Protein AF-A0A9P6MBJ5-F1 (afdb_monomer)

Foldseek 3Di:
DDDDDDDDDDDDDDDDDDDDDDDPPPDDPPPDPPDDDDDPDDPDDDDDPDPCPVVVCVQCVLADDDDDDDFDDEAQVDEPVQAFPKGKYKAWWADWDDPDLAWIWIWGDDLNGTAIEIGGDDDPQCVVVSVVVVPADGRFIKIFIFGKHFDDPVQQDPVGSRRGIHGHTRDMDGNGGDPDDDPDALPDPDDDDVVSCVVPVVRVCRHNVNSLVVVLVVVLVVLLVVLLVVVVEDEDDDDQFADDDPDDADWDWDDDPDPPDITTGAQDCVVVQVVCLVVVRAKYWYQDWHAGPDDDDPPDDRIDTDTDMDGPPDDPVRVLVSVQVSVQSSCCVSPVDGDQPPHGDDDDDPVRCCVVPVDPVCVPDPCPVVVVVVVVVCVVDVPCVVVVVVVPVDDPDDPVVVVVVVVVVVVVVPVD

Mean predicted aligned error: 15.23 Å

InterPro domains:
  IPR002312 Aspartyl/Asparaginyl-tRNA synthetase, class IIb [PR01042] (265-277)
  IPR002312 Aspartyl/Asparaginyl-tRNA synthetase, class IIb [PR01042] (282-295)
  IPR004364 Aminoacyl-tRNA synthetase, class II (D/K/N) [PF00152] (193-361)
  IPR004365 OB-fold nucleic acid binding domain, AA-tRNA synthetase-type [PF01336] (87-154)
  IPR006195 Aminoacyl-tRNA synthetase, class II [PS50862] (224-416)
  IPR012340 Nucleic acid-binding, OB-fold [G3DSA:2.40.50.140] (64-181)
  IPR012340 Nucleic acid-binding, OB-fold [SSF50249] (70-179)
  IPR045864 Class II Aminoacyl-tRNA synthetase/Biotinyl protein ligase (BPL) and lipoyl protein ligase (LPL) [G3DSA:3.30.930.10] (183-393)
  IPR045864 Class II Aminoacyl-tRNA synthetase/Biotinyl protein ligase (BPL) and lipoyl protein ligase (LPL) [SSF55681] (193-372)
  IPR047089 Aspartate-tRNA ligase, type 1, anticodon recognition domain [cd04317] (71-207)

Radius of gyration: 31.12 Å; Cα contacts (8 Å, |Δi|>4): 481; chains: 1; bounding box: 97×74×70 Å

Organism: NCBI:txid1440133

Structure (mmCIF, N/CA/C/O backbone):
data_AF-A0A9P6MBJ5-F1
#
_entry.id   AF-A0A9P6MBJ5-F1
#
loop_
_atom_site.group_PDB
_atom_site.id
_atom_site.type_symbol
_atom_site.label_atom_id
_atom_site.label_alt_id
_atom_site.label_comp_id
_atom_site.label_asym_id
_atom_site.label_entity_id
_atom_site.label_seq_id
_atom_site.pdbx_PDB_ins_code
_atom_site.Cartn_x
_atom_site.Cartn_y
_atom_site.Cartn_z
_atom_site.occupancy
_atom_site.B_iso_or_equiv
_atom_site.auth_seq_id
_atom_site.auth_comp_id
_atom_site.auth_asym_id
_atom_site.auth_atom_id
_atom_site.pdbx_PDB_model_num
ATOM 1 N N . MET A 1 1 ? 63.054 -11.977 -12.972 1.00 30.95 1 MET A N 1
ATOM 2 C CA . MET A 1 1 ? 64.220 -11.498 -12.203 1.00 30.95 1 MET A CA 1
ATOM 3 C C . MET A 1 1 ? 63.897 -11.719 -10.730 1.00 30.95 1 MET A C 1
ATOM 5 O O . MET A 1 1 ? 62.787 -11.417 -10.319 1.00 30.95 1 MET A O 1
ATOM 9 N N . PHE A 1 2 ? 64.791 -12.428 -10.048 1.00 19.77 2 PHE A N 1
ATOM 10 C CA . PHE A 1 2 ? 64.666 -13.082 -8.735 1.00 19.77 2 PHE A CA 1
ATOM 11 C C . PHE A 1 2 ? 64.572 -12.048 -7.554 1.00 19.77 2 PHE A C 1
ATOM 13 O O . PHE A 1 2 ? 64.670 -10.855 -7.817 1.00 19.77 2 PHE A O 1
ATOM 20 N N . PRO A 1 3 ? 64.349 -12.465 -6.284 1.00 45.44 3 PRO A N 1
ATOM 21 C CA . PRO A 1 3 ? 63.156 -12.195 -5.457 1.00 45.44 3 PRO A CA 1
ATOM 22 C C . PRO A 1 3 ? 63.555 -11.907 -3.969 1.00 45.44 3 PRO A C 1
ATOM 24 O O . PRO A 1 3 ? 64.620 -11.343 -3.750 1.00 45.44 3 PRO A O 1
ATOM 27 N N . ILE A 1 4 ? 62.788 -12.434 -2.982 1.00 24.70 4 ILE A N 1
ATOM 28 C CA . ILE A 1 4 ? 63.168 -12.767 -1.572 1.00 24.70 4 ILE A CA 1
ATOM 29 C C . ILE A 1 4 ? 62.977 -11.585 -0.572 1.00 24.70 4 ILE A C 1
ATOM 31 O O . ILE A 1 4 ? 63.370 -10.475 -0.880 1.00 24.70 4 ILE A O 1
ATOM 35 N N . ARG A 1 5 ? 62.377 -11.684 0.637 1.00 22.55 5 ARG A N 1
ATOM 36 C CA . ARG A 1 5 ? 62.140 -12.801 1.582 1.00 22.55 5 ARG A CA 1
ATOM 37 C C . ARG A 1 5 ? 60.963 -12.546 2.554 1.00 22.55 5 ARG A C 1
ATOM 39 O O . ARG A 1 5 ? 60.584 -11.423 2.848 1.00 22.55 5 ARG A O 1
ATOM 46 N N . THR A 1 6 ? 60.496 -13.674 3.073 1.00 25.89 6 THR A N 1
ATOM 47 C CA . THR A 1 6 ? 59.556 -14.039 4.148 1.00 25.89 6 THR A CA 1
ATOM 48 C C . THR A 1 6 ? 59.858 -13.536 5.572 1.00 25.89 6 THR A C 1
ATOM 50 O O . THR A 1 6 ? 61.018 -13.293 5.876 1.00 25.89 6 THR A O 1
ATOM 53 N N . GLN A 1 7 ? 58.840 -13.538 6.461 1.00 23.23 7 GLN A N 1
ATOM 54 C CA . GLN A 1 7 ? 58.711 -14.333 7.724 1.00 23.23 7 GLN A CA 1
ATOM 55 C C . GLN A 1 7 ? 57.380 -13.932 8.446 1.00 23.23 7 GLN A C 1
ATOM 57 O O . GLN A 1 7 ? 57.159 -12.747 8.646 1.00 23.23 7 GLN A O 1
ATOM 62 N N . ARG A 1 8 ? 56.369 -14.822 8.603 1.00 23.30 8 ARG A N 1
ATOM 63 C CA . ARG A 1 8 ? 55.947 -15.591 9.827 1.00 23.30 8 ARG A CA 1
ATOM 64 C C . ARG A 1 8 ? 55.596 -14.719 11.056 1.00 23.30 8 ARG A C 1
ATOM 66 O O . ARG A 1 8 ? 56.324 -13.785 11.322 1.00 23.30 8 ARG A O 1
ATOM 73 N N . ALA A 1 9 ? 54.617 -14.976 11.932 1.00 21.55 9 ALA A N 1
ATOM 74 C CA . ALA A 1 9 ? 53.638 -16.040 12.212 1.00 21.55 9 ALA A CA 1
ATOM 75 C C . ALA A 1 9 ? 52.658 -15.467 13.289 1.00 21.55 9 ALA A C 1
ATOM 77 O O . ALA A 1 9 ? 53.075 -14.630 14.078 1.00 21.55 9 ALA A O 1
ATOM 78 N N . ALA A 1 10 ? 51.343 -15.716 13.215 1.00 21.00 10 ALA A N 1
ATOM 79 C CA . ALA A 1 10 ? 50.553 -16.671 14.025 1.00 21.00 10 ALA A CA 1
ATOM 80 C C . ALA A 1 10 ? 49.917 -16.136 15.339 1.00 21.00 10 ALA A C 1
ATOM 82 O O . ALA A 1 10 ? 50.592 -15.521 16.154 1.00 21.00 10 ALA A O 1
ATOM 83 N N . ASN A 1 11 ? 48.650 -16.552 15.543 1.00 22.02 11 ASN A N 1
ATOM 84 C CA . ASN A 1 11 ? 47.877 -16.691 16.800 1.00 22.02 11 ASN A CA 1
ATOM 85 C C . ASN A 1 11 ? 47.366 -15.385 17.471 1.00 22.02 11 ASN A C 1
ATOM 87 O O . ASN A 1 11 ? 48.073 -14.396 17.503 1.00 22.02 11 ASN A O 1
ATOM 91 N N . ALA A 1 12 ? 46.165 -15.261 18.055 1.00 21.55 12 ALA A N 1
ATOM 92 C CA . ALA A 1 12 ? 45.063 -16.176 18.347 1.00 21.55 12 ALA A CA 1
ATOM 93 C C . ALA A 1 12 ? 43.752 -15.391 18.625 1.00 21.55 12 ALA A C 1
ATOM 95 O O . ALA A 1 12 ? 43.746 -14.180 18.827 1.00 21.55 12 ALA A O 1
ATOM 96 N N . LEU A 1 13 ? 42.664 -16.163 18.618 1.00 19.03 13 LEU A N 1
ATOM 97 C CA . LEU A 1 13 ? 41.289 -15.953 19.088 1.00 19.03 13 LEU A CA 1
ATOM 98 C C . LEU A 1 13 ? 41.067 -15.039 20.322 1.00 19.03 13 LEU A C 1
ATOM 100 O O . LEU A 1 13 ? 41.798 -15.127 21.298 1.00 19.03 13 LEU A O 1
ATOM 104 N N . TRP A 1 14 ? 39.936 -14.310 20.287 1.00 19.25 14 TRP A N 1
ATOM 105 C CA . TRP A 1 14 ? 38.925 -14.114 21.356 1.00 19.25 14 TRP A CA 1
ATOM 106 C C . TRP A 1 14 ? 39.401 -13.924 22.821 1.00 19.25 14 TRP A C 1
ATOM 108 O O . TRP A 1 14 ? 39.807 -14.880 23.472 1.00 19.25 14 TRP A O 1
ATOM 118 N N . THR A 1 15 ? 39.156 -12.759 23.448 1.00 21.28 15 THR A N 1
ATOM 119 C CA . THR A 1 15 ? 37.960 -12.400 24.270 1.00 21.28 15 THR A CA 1
ATOM 120 C C . THR A 1 15 ? 38.273 -11.242 25.257 1.00 21.28 15 THR A C 1
ATOM 122 O O . THR A 1 15 ? 39.323 -11.238 25.882 1.00 21.28 15 THR A O 1
ATOM 125 N N . LEU A 1 16 ? 37.283 -10.351 25.463 1.00 20.39 16 LEU A N 1
ATOM 126 C CA . LEU A 1 16 ? 36.993 -9.517 26.658 1.00 20.39 16 LEU A CA 1
ATOM 127 C C . LEU A 1 16 ? 37.903 -8.325 27.040 1.00 20.39 16 LEU A C 1
ATOM 129 O O . LEU A 1 16 ? 38.983 -8.512 27.575 1.00 20.39 16 LEU A O 1
ATOM 133 N N . ILE A 1 17 ? 37.336 -7.107 26.958 1.00 21.31 17 ILE A N 1
ATOM 134 C CA . ILE A 1 17 ? 37.027 -6.224 28.111 1.00 21.31 17 ILE A CA 1
ATOM 135 C C . ILE A 1 17 ? 35.796 -5.346 27.760 1.00 21.31 17 ILE A C 1
ATOM 137 O O . ILE A 1 17 ? 35.713 -4.752 26.688 1.00 21.31 17 ILE A O 1
ATOM 141 N N . ARG A 1 18 ? 34.816 -5.343 28.679 1.00 22.41 18 ARG A N 1
ATOM 142 C CA . ARG A 1 18 ? 33.547 -4.572 28.759 1.00 22.41 18 ARG A CA 1
ATOM 143 C C . ARG A 1 18 ? 33.803 -3.071 29.063 1.00 22.41 18 ARG A C 1
ATOM 145 O O . ARG A 1 18 ? 34.763 -2.797 29.766 1.00 22.41 18 ARG A O 1
ATOM 152 N N . ILE A 1 19 ? 33.102 -2.088 28.455 1.00 28.98 19 ILE A N 1
ATOM 153 C CA . ILE A 1 19 ? 31.798 -1.408 28.795 1.00 28.98 19 ILE A CA 1
ATOM 154 C C . ILE A 1 19 ? 31.852 -0.589 30.118 1.00 28.98 19 ILE A C 1
ATOM 156 O O . ILE A 1 19 ? 32.203 -1.198 31.126 1.00 28.98 19 ILE A O 1
ATOM 160 N N . PRO A 1 20 ? 31.521 0.739 30.167 1.00 28.36 20 PRO A N 1
ATOM 161 C CA . PRO A 1 20 ? 30.144 1.296 30.047 1.00 28.36 20 PRO A CA 1
ATOM 162 C C . PRO A 1 20 ? 30.022 2.639 29.279 1.00 28.36 20 PRO A C 1
ATOM 164 O O . PRO A 1 20 ? 30.996 3.352 29.112 1.00 28.36 20 PRO A O 1
ATOM 167 N N . GLY A 1 21 ? 28.873 3.080 28.758 1.00 22.64 21 GLY A N 1
ATOM 168 C CA . GLY A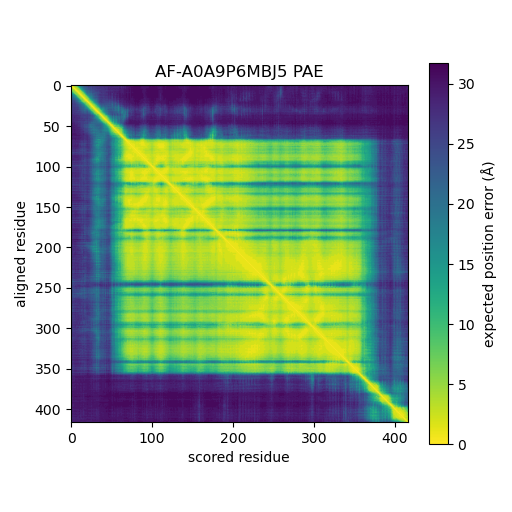 1 21 ? 27.486 2.654 28.926 1.00 22.64 21 GLY A CA 1
ATOM 169 C C . GLY A 1 21 ? 26.550 3.343 27.912 1.00 22.64 21 GLY A C 1
ATOM 170 O O . GLY A 1 21 ? 27.010 3.919 26.932 1.00 22.64 21 GLY A O 1
ATOM 171 N N . GLN A 1 22 ? 25.242 3.272 28.195 1.00 24.38 22 GLN A N 1
ATOM 172 C CA . GLN A 1 22 ? 24.084 3.700 27.383 1.00 24.38 22 GLN A CA 1
ATOM 173 C C . GLN A 1 22 ? 23.662 2.702 26.286 1.00 24.38 22 GLN A C 1
ATOM 175 O O . GLN A 1 22 ? 23.789 2.915 25.083 1.00 24.38 22 GLN A O 1
ATOM 180 N N . HIS A 1 23 ? 23.082 1.587 26.741 1.00 25.31 23 HIS A N 1
ATOM 181 C CA . HIS A 1 23 ? 22.229 0.730 25.928 1.00 25.31 23 HIS A CA 1
ATOM 182 C C . HIS A 1 23 ? 20.814 1.322 25.829 1.00 25.31 23 HIS A C 1
ATOM 184 O O . HIS A 1 23 ? 20.031 1.236 26.769 1.00 25.31 23 HIS A O 1
ATOM 190 N N . HIS A 1 24 ? 20.433 1.788 24.643 1.00 24.38 24 HIS A N 1
ATOM 191 C CA . HIS A 1 24 ? 19.049 1.683 24.184 1.00 24.38 24 HIS A CA 1
ATOM 192 C C . HIS A 1 24 ? 19.015 0.741 22.982 1.00 24.38 24 HIS A C 1
ATOM 194 O O . HIS A 1 24 ? 19.027 1.156 21.827 1.00 24.38 24 HIS A O 1
ATOM 200 N N . ARG A 1 25 ? 18.991 -0.568 23.258 1.00 25.06 25 ARG A N 1
ATOM 201 C CA . ARG A 1 25 ? 18.525 -1.548 22.275 1.00 25.06 25 ARG A CA 1
ATOM 202 C C . ARG A 1 25 ? 17.004 -1.486 22.274 1.00 25.06 25 ARG A C 1
ATOM 204 O O . ARG A 1 25 ? 16.355 -2.002 23.177 1.00 25.06 25 ARG A O 1
ATOM 211 N N . ALA A 1 26 ? 16.442 -0.816 21.275 1.00 22.86 26 ALA A N 1
ATOM 212 C CA . ALA A 1 26 ? 15.027 -0.920 20.965 1.00 22.86 26 ALA A CA 1
ATOM 213 C C . ALA A 1 26 ? 14.768 -2.297 20.337 1.00 22.86 26 ALA A C 1
ATOM 215 O O . ALA A 1 26 ? 14.793 -2.460 19.120 1.00 22.86 26 ALA A O 1
ATOM 216 N N . THR A 1 27 ? 14.566 -3.308 21.175 1.00 22.98 27 THR A N 1
ATOM 217 C CA . THR A 1 27 ? 14.011 -4.593 20.750 1.00 22.98 27 THR A CA 1
ATOM 218 C C . THR A 1 27 ? 12.497 -4.410 20.665 1.00 22.98 27 THR A C 1
ATOM 220 O O . THR A 1 27 ? 11.826 -4.281 21.686 1.00 22.98 27 THR A O 1
ATOM 223 N N . PHE A 1 28 ? 11.953 -4.326 19.453 1.00 24.14 28 PHE A N 1
ATOM 224 C CA . PHE A 1 28 ? 10.510 -4.393 19.232 1.00 24.14 28 PHE A CA 1
ATOM 225 C C . PHE A 1 28 ? 10.137 -5.852 18.948 1.00 24.14 28 PHE A C 1
ATOM 227 O O . PHE A 1 28 ? 10.500 -6.356 17.883 1.00 24.14 28 PHE A O 1
ATOM 234 N N . PRO A 1 29 ? 9.413 -6.550 19.837 1.00 26.09 29 PRO A N 1
ATOM 235 C CA . PRO A 1 29 ? 8.782 -7.800 19.460 1.00 26.09 29 PRO A CA 1
ATOM 236 C C . PRO A 1 29 ? 7.571 -7.460 18.588 1.00 26.09 29 PRO A C 1
ATOM 238 O O . PRO A 1 29 ? 6.548 -6.965 19.058 1.00 26.09 29 PRO A O 1
ATOM 241 N N . ILE A 1 30 ? 7.695 -7.693 17.283 1.00 26.36 30 ILE A N 1
ATOM 242 C CA . ILE A 1 30 ? 6.540 -7.756 16.391 1.00 26.36 30 ILE A CA 1
ATOM 243 C C . ILE A 1 30 ? 5.956 -9.160 16.557 1.00 26.36 30 ILE A C 1
ATOM 245 O O . ILE A 1 30 ? 6.379 -10.100 15.891 1.00 26.36 30 ILE A O 1
ATOM 249 N N . ALA A 1 31 ? 4.985 -9.312 17.454 1.00 24.47 31 ALA A N 1
ATOM 250 C CA . ALA A 1 31 ? 4.117 -10.480 17.440 1.00 24.47 31 ALA A CA 1
ATOM 251 C C . ALA A 1 31 ? 3.112 -10.310 16.289 1.00 24.47 31 ALA A C 1
ATOM 253 O O . ALA A 1 31 ? 2.089 -9.638 16.424 1.00 24.47 31 ALA A O 1
ATOM 254 N N . VAL A 1 32 ? 3.426 -10.881 15.125 1.00 27.00 32 VAL A N 1
ATOM 255 C CA . VAL A 1 32 ? 2.411 -11.171 14.108 1.00 27.00 32 VAL A CA 1
ATOM 256 C C . VAL A 1 32 ? 1.708 -12.445 14.561 1.00 27.00 32 VAL A C 1
ATOM 258 O O . VAL A 1 32 ? 2.320 -13.510 14.590 1.00 27.00 32 VAL A O 1
ATOM 261 N N . ALA A 1 33 ? 0.429 -12.352 14.921 1.00 27.31 33 ALA A N 1
ATOM 262 C CA . ALA A 1 33 ? -0.400 -13.530 15.142 1.00 27.31 33 ALA A CA 1
ATOM 263 C C . ALA A 1 33 ? -0.669 -14.212 13.788 1.00 27.31 33 ALA A C 1
ATOM 265 O O . ALA A 1 33 ? -1.637 -13.900 13.098 1.00 27.31 33 ALA A O 1
ATOM 266 N N . LEU A 1 34 ? 0.223 -15.116 13.381 1.00 25.91 34 LEU A N 1
ATOM 267 C CA . LEU A 1 34 ? -0.056 -16.111 12.349 1.00 25.91 34 LEU A CA 1
ATOM 268 C C . LEU A 1 34 ? -0.700 -17.313 13.041 1.00 25.91 34 LEU A C 1
ATOM 270 O O . LEU A 1 34 ? -0.020 -18.129 13.657 1.00 25.91 34 LEU A O 1
ATOM 274 N N . VAL A 1 35 ? -2.027 -17.397 12.968 1.00 30.25 35 VAL A N 1
ATOM 275 C CA . VAL A 1 35 ? -2.782 -18.551 13.464 1.00 30.25 35 VAL A CA 1
ATOM 276 C C . VAL A 1 35 ? -2.833 -19.595 12.353 1.00 30.25 35 VAL A C 1
ATOM 278 O O . VAL A 1 35 ? -3.668 -19.535 11.454 1.00 30.25 35 VAL A O 1
ATOM 281 N N . GLY A 1 36 ? -1.900 -20.542 12.410 1.00 25.22 36 GLY A N 1
ATOM 282 C CA . GLY A 1 36 ? -1.983 -21.821 11.718 1.00 25.22 36 GLY A CA 1
ATOM 283 C C . GLY A 1 36 ? -2.248 -22.912 12.748 1.00 25.22 36 GLY A C 1
ATOM 284 O O . GLY A 1 36 ? -1.413 -23.173 13.609 1.00 25.22 36 GLY A O 1
ATOM 285 N N . SER A 1 37 ? -3.424 -23.529 12.673 1.00 34.28 37 SER A N 1
ATOM 286 C CA . SER A 1 37 ? -3.782 -24.725 13.436 1.00 34.28 37 SER A CA 1
ATOM 287 C C . SER A 1 37 ? -2.731 -25.826 13.235 1.00 34.28 37 SER A C 1
ATOM 289 O O . SER A 1 37 ? -2.603 -26.352 12.129 1.00 34.28 37 SER A O 1
ATOM 291 N N . ARG A 1 38 ? -1.968 -26.140 14.295 1.00 28.11 38 ARG A N 1
ATOM 292 C CA . ARG A 1 38 ? -1.591 -27.490 14.773 1.00 28.11 38 ARG A CA 1
ATOM 293 C C . ARG A 1 38 ? -0.477 -27.402 15.827 1.00 28.11 38 ARG A C 1
ATOM 295 O O . ARG A 1 38 ? 0.596 -26.872 15.576 1.00 28.11 38 ARG A O 1
ATOM 302 N N . SER A 1 39 ? -0.782 -27.952 17.004 1.00 29.08 39 SER A N 1
ATOM 303 C CA . SER A 1 39 ? 0.078 -28.296 18.147 1.00 29.08 39 SER A CA 1
ATOM 304 C C . SER A 1 39 ? 1.563 -27.908 18.083 1.00 29.08 39 SER A C 1
ATOM 306 O O . SER A 1 39 ? 2.389 -28.670 17.582 1.00 29.08 39 SER A O 1
ATOM 308 N N . ILE A 1 40 ? 1.936 -26.831 18.778 1.00 29.81 40 ILE A N 1
ATOM 309 C CA . ILE A 1 40 ? 3.288 -26.722 19.338 1.00 29.81 40 ILE A CA 1
ATOM 310 C C . ILE A 1 40 ? 3.279 -27.516 20.649 1.00 29.81 40 ILE A C 1
ATOM 312 O O . ILE A 1 40 ? 2.771 -27.063 21.674 1.00 29.81 40 ILE A O 1
ATOM 316 N N . ARG A 1 41 ? 3.779 -28.757 20.599 1.00 26.09 41 ARG A N 1
ATOM 317 C CA . ARG A 1 41 ? 4.048 -29.563 21.797 1.00 26.09 41 ARG A CA 1
ATOM 318 C C . ARG A 1 41 ? 5.044 -28.809 22.685 1.00 26.09 41 ARG A C 1
ATOM 320 O O . ARG A 1 41 ? 6.101 -28.404 22.206 1.00 26.09 41 ARG A O 1
ATOM 327 N N . ARG A 1 42 ? 4.724 -28.675 23.978 1.00 31.44 42 ARG A N 1
ATOM 328 C CA . ARG A 1 42 ? 5.674 -28.279 25.031 1.00 31.44 42 ARG A CA 1
ATOM 329 C C . ARG A 1 42 ? 6.904 -29.187 24.961 1.00 31.44 42 ARG A C 1
ATOM 331 O O . ARG A 1 42 ? 6.827 -30.352 25.339 1.00 31.44 42 ARG A O 1
ATOM 338 N N . LEU A 1 43 ? 8.030 -28.645 24.515 1.00 25.97 43 LEU A N 1
ATOM 339 C CA . LEU A 1 43 ? 9.351 -29.179 24.829 1.00 25.97 43 LEU A CA 1
ATOM 340 C C . LEU A 1 43 ? 9.846 -28.434 26.068 1.00 25.97 43 LEU A C 1
ATOM 342 O O . LEU A 1 43 ? 10.534 -27.425 25.974 1.00 25.97 43 LEU A O 1
ATOM 346 N N . THR A 1 44 ? 9.434 -28.905 27.241 1.00 33.28 44 THR A N 1
ATOM 347 C CA . THR A 1 44 ? 10.055 -28.530 28.513 1.00 33.28 44 THR A CA 1
ATOM 348 C C . THR A 1 44 ? 10.913 -29.691 28.976 1.00 33.28 44 THR A C 1
ATOM 350 O O . THR A 1 44 ? 10.365 -30.659 29.483 1.00 33.28 44 THR A O 1
ATOM 353 N N . THR A 1 45 ? 12.227 -29.571 28.816 1.00 32.53 45 THR A N 1
ATOM 354 C CA . THR A 1 45 ? 13.241 -30.087 29.749 1.00 32.53 45 THR A CA 1
ATOM 355 C C . THR A 1 45 ? 14.591 -29.549 29.294 1.00 32.53 45 THR A C 1
ATOM 357 O O . THR A 1 45 ? 15.102 -30.016 28.287 1.00 32.53 45 THR A O 1
ATOM 360 N N . PHE A 1 46 ? 15.138 -28.564 30.002 1.00 27.16 46 PHE A N 1
ATOM 361 C CA . PHE A 1 46 ? 16.507 -28.580 30.526 1.00 27.16 46 PHE A CA 1
ATOM 362 C C . PHE A 1 46 ? 16.650 -27.408 31.501 1.00 27.16 46 PHE A C 1
ATOM 364 O O . PHE A 1 46 ? 16.297 -26.273 31.191 1.00 27.16 46 PHE A O 1
ATOM 371 N N . GLY A 1 47 ? 17.084 -27.725 32.720 1.00 39.09 47 GLY A N 1
ATOM 372 C CA . GLY A 1 47 ? 17.281 -26.758 33.786 1.00 39.09 47 GLY A CA 1
ATOM 373 C C . GLY A 1 47 ? 18.451 -25.832 33.480 1.00 39.09 47 GLY A C 1
ATOM 374 O O . GLY A 1 47 ? 19.597 -26.261 33.434 1.00 39.09 47 GLY A O 1
ATOM 375 N N . SER A 1 48 ? 18.144 -24.554 33.320 1.00 35.56 48 SER A N 1
ATOM 376 C CA . SER A 1 48 ? 19.047 -23.435 33.565 1.00 35.56 48 SER A CA 1
ATOM 377 C C . SER A 1 48 ? 18.160 -22.217 33.787 1.00 35.56 48 SER A C 1
ATOM 379 O O . SER A 1 48 ? 17.243 -21.999 32.999 1.00 35.56 48 SER A O 1
ATOM 381 N N . SER A 1 49 ? 18.390 -21.466 34.862 1.00 43.75 49 SER A N 1
ATOM 382 C CA . SER A 1 49 ? 17.724 -20.190 35.140 1.00 43.75 49 SER A CA 1
ATOM 383 C C . SER A 1 49 ? 17.851 -19.274 33.921 1.00 43.75 49 SER A C 1
ATOM 385 O O . SER A 1 49 ? 18.933 -18.739 33.676 1.00 43.75 49 SER A O 1
ATOM 387 N N . ASP A 1 50 ? 16.782 -19.160 33.134 1.00 45.06 50 ASP A N 1
ATOM 388 C CA . ASP A 1 50 ? 16.749 -18.324 31.940 1.00 45.06 50 ASP A CA 1
ATOM 389 C C . ASP A 1 50 ? 16.726 -16.850 32.385 1.00 45.06 50 ASP A C 1
ATOM 391 O O . ASP A 1 50 ? 15.737 -16.415 32.980 1.00 45.06 50 ASP A O 1
ATOM 395 N N . PRO A 1 51 ? 17.785 -16.059 32.127 1.00 45.50 51 PRO A N 1
ATOM 396 C CA . PRO A 1 51 ? 17.823 -14.638 32.476 1.00 45.50 51 PRO A CA 1
ATOM 397 C C . PRO A 1 51 ? 16.826 -13.794 31.660 1.00 45.50 51 PRO A C 1
ATOM 399 O O . PRO A 1 51 ? 16.737 -12.583 31.860 1.00 45.50 51 PRO A O 1
ATOM 402 N N . HIS A 1 52 ? 16.082 -14.409 30.736 1.00 40.91 52 HIS A N 1
ATOM 403 C CA . HIS A 1 52 ? 14.977 -13.805 30.002 1.00 40.91 52 HIS A CA 1
ATOM 404 C C . HIS A 1 52 ? 13.596 -14.295 30.453 1.00 40.91 52 HIS A C 1
ATOM 406 O O . HIS A 1 52 ? 12.606 -13.848 29.876 1.00 40.91 52 HIS A O 1
ATOM 412 N N . ALA A 1 53 ? 13.503 -15.143 31.485 1.00 44.53 53 ALA A N 1
ATOM 413 C CA . ALA A 1 53 ? 12.223 -15.578 32.047 1.00 44.53 53 ALA A CA 1
ATOM 414 C C . ALA A 1 53 ? 11.391 -14.388 32.546 1.00 44.53 53 ALA A C 1
ATOM 416 O O . ALA A 1 53 ? 10.194 -14.336 32.282 1.00 44.53 53 ALA A O 1
ATOM 417 N N . ASP A 1 54 ? 12.033 -13.395 33.166 1.00 43.09 54 ASP A N 1
ATOM 418 C CA . ASP A 1 54 ? 11.367 -12.168 33.620 1.00 43.09 54 ASP A CA 1
ATOM 419 C C . ASP A 1 54 ? 10.891 -11.313 32.440 1.00 43.09 54 ASP A C 1
ATOM 421 O O . ASP A 1 54 ? 9.786 -10.784 32.460 1.00 43.09 54 ASP A O 1
ATOM 425 N N . LEU A 1 55 ? 11.678 -11.248 31.359 1.00 43.47 55 LEU A N 1
ATOM 426 C CA . LEU A 1 55 ? 11.313 -10.517 30.142 1.00 43.47 55 LEU A CA 1
ATOM 427 C C . LEU A 1 55 ? 10.174 -11.216 29.385 1.00 43.47 55 LEU A C 1
ATOM 429 O O . LEU A 1 55 ? 9.321 -10.554 28.807 1.00 43.47 55 LEU A O 1
ATOM 433 N N . GLN A 1 56 ? 10.146 -12.552 29.384 1.00 45.09 56 GLN A N 1
ATOM 434 C CA . GLN A 1 56 ? 9.025 -13.339 28.873 1.00 45.09 56 GLN A CA 1
ATOM 435 C C . GLN A 1 56 ? 7.789 -13.176 29.751 1.00 45.09 56 GLN A C 1
ATOM 437 O O . GLN A 1 56 ? 6.715 -12.958 29.209 1.00 45.09 56 GLN A O 1
ATOM 442 N N . ALA A 1 57 ? 7.917 -13.233 31.075 1.00 48.19 57 ALA A N 1
ATOM 443 C CA . ALA A 1 57 ? 6.801 -13.012 31.986 1.00 48.19 57 ALA A CA 1
ATOM 444 C C . ALA A 1 57 ? 6.199 -11.610 31.796 1.00 48.19 57 ALA A C 1
ATOM 446 O O . ALA A 1 57 ? 4.988 -11.491 31.667 1.00 48.19 57 ALA A O 1
ATOM 447 N N . GLU A 1 58 ? 7.031 -10.576 31.650 1.00 49.66 58 GLU A N 1
ATOM 448 C CA . GLU A 1 58 ? 6.612 -9.191 31.392 1.00 49.66 58 GLU A CA 1
ATOM 449 C C . GLU A 1 58 ? 6.018 -8.991 29.978 1.00 49.66 58 GLU A C 1
ATOM 451 O O . GLU A 1 58 ? 5.137 -8.157 29.782 1.00 49.66 58 GLU A O 1
ATOM 456 N N . LEU A 1 59 ? 6.460 -9.772 28.980 1.00 47.69 59 LEU A N 1
ATOM 457 C CA . LEU A 1 59 ? 5.904 -9.776 27.614 1.00 47.69 59 LEU A CA 1
ATOM 458 C C . LEU A 1 59 ? 4.604 -10.582 27.475 1.00 47.69 59 LEU A C 1
ATOM 460 O O . LEU A 1 59 ? 3.857 -10.363 26.520 1.00 47.69 59 LEU A O 1
ATOM 464 N N . LEU A 1 60 ? 4.376 -11.548 28.364 1.00 50.19 60 LEU A N 1
ATOM 465 C CA . LEU A 1 60 ? 3.207 -12.430 28.371 1.00 50.19 60 LEU A CA 1
ATOM 466 C C . LEU A 1 60 ? 2.139 -11.959 29.368 1.00 50.19 60 LEU A C 1
ATOM 468 O O . LEU A 1 60 ? 0.997 -12.413 29.285 1.00 50.19 60 LEU A O 1
ATOM 472 N N . ASP A 1 61 ? 2.482 -11.048 30.280 1.00 46.91 61 ASP A N 1
ATOM 473 C CA . ASP A 1 61 ? 1.534 -10.430 31.199 1.00 46.91 61 ASP A CA 1
ATOM 474 C C . ASP A 1 61 ? 0.468 -9.656 30.407 1.00 46.91 61 ASP A C 1
ATOM 476 O O . ASP A 1 61 ? 0.774 -8.793 29.588 1.00 46.91 61 ASP A O 1
ATOM 480 N N . GLY A 1 62 ? -0.806 -10.007 30.586 1.00 50.25 62 GLY A N 1
ATOM 481 C CA . GLY A 1 62 ? -1.919 -9.446 29.808 1.00 50.25 62 GLY A CA 1
ATOM 482 C C . GLY A 1 62 ? -2.123 -10.019 28.395 1.00 50.25 62 GLY A C 1
ATOM 483 O O . GLY A 1 62 ? -3.038 -9.566 27.702 1.00 50.25 62 GLY A O 1
ATOM 484 N N . VAL A 1 63 ? -1.342 -11.020 27.965 1.00 47.22 63 VAL A N 1
ATOM 485 C CA . VAL A 1 63 ? -1.603 -11.786 26.734 1.00 47.22 63 VAL A CA 1
ATOM 486 C C . VAL A 1 63 ? -2.429 -13.021 27.085 1.00 47.22 63 VAL A C 1
ATOM 488 O O . VAL A 1 63 ? -1.929 -13.985 27.666 1.00 47.22 63 VAL A O 1
ATOM 491 N N . THR A 1 64 ? -3.712 -13.031 26.722 1.00 51.78 64 THR A N 1
ATOM 492 C CA . THR A 1 64 ? -4.534 -14.235 26.885 1.00 51.78 64 THR A CA 1
ATOM 493 C C . THR A 1 64 ? -4.214 -15.236 25.779 1.00 51.78 64 THR A C 1
ATOM 495 O O . THR A 1 64 ? -4.610 -15.053 24.626 1.00 51.78 64 THR A O 1
ATOM 498 N N . PHE A 1 65 ? -3.526 -16.320 26.132 1.00 50.56 65 PHE A N 1
ATOM 499 C CA . PHE A 1 65 ? -3.427 -17.512 25.293 1.00 50.56 65 PHE A CA 1
ATOM 500 C C . PHE A 1 65 ? -4.673 -18.366 25.517 1.00 50.56 65 PHE A C 1
ATOM 502 O O . PHE A 1 65 ? -4.869 -18.908 26.603 1.00 50.56 65 PHE A O 1
ATOM 509 N N . GLY A 1 66 ? -5.530 -18.471 24.507 1.00 57.38 66 GLY A N 1
ATOM 510 C CA . GLY A 1 66 ? -6.744 -19.274 24.584 1.00 57.38 66 GLY A CA 1
ATOM 511 C C . GLY A 1 66 ? -7.510 -19.290 23.269 1.00 57.38 66 GLY A C 1
ATOM 512 O O . GLY A 1 66 ? -7.256 -18.469 22.384 1.00 57.38 66 GLY A O 1
ATOM 513 N N . ASP A 1 67 ? -8.447 -20.227 23.159 1.00 72.94 67 ASP A N 1
ATOM 514 C CA . ASP A 1 67 ? -9.406 -20.260 22.063 1.00 72.94 67 ASP A CA 1
ATOM 515 C C . ASP A 1 67 ? -10.351 -19.061 22.209 1.00 72.94 67 ASP A C 1
ATOM 517 O O . ASP A 1 67 ? -11.106 -18.949 23.174 1.00 72.94 67 ASP A O 1
ATOM 521 N N . TYR A 1 68 ? -10.277 -18.133 21.261 1.00 83.06 68 TYR A N 1
ATOM 522 C CA . TYR A 1 68 ? -11.263 -17.074 21.080 1.00 83.06 68 TYR A CA 1
ATOM 523 C C . TYR A 1 68 ? -12.011 -17.331 19.769 1.00 83.06 68 TYR A C 1
ATOM 525 O O . TYR A 1 68 ? -11.471 -17.963 18.853 1.00 83.06 68 TYR A O 1
ATOM 533 N N . PRO A 1 69 ? -13.265 -16.879 19.660 1.00 87.94 69 PRO A N 1
ATOM 534 C CA . PRO A 1 69 ? -14.085 -17.166 18.496 1.00 87.94 69 PRO A CA 1
ATOM 535 C C . PRO A 1 69 ? -13.481 -16.579 17.217 1.00 87.94 69 PRO A C 1
ATOM 537 O O . PRO A 1 69 ? -12.865 -15.510 17.205 1.00 87.94 69 PRO A O 1
ATOM 540 N N . SER A 1 70 ? -13.686 -17.288 16.108 1.00 91.50 70 SER A N 1
ATOM 541 C CA . SER A 1 70 ? -13.239 -16.824 14.797 1.00 91.50 70 SER A CA 1
ATOM 542 C C . SER A 1 70 ? -14.031 -15.597 14.361 1.00 91.50 70 SER A C 1
ATOM 544 O O . SER A 1 70 ? -15.256 -15.548 14.470 1.00 91.50 70 SER A O 1
ATOM 546 N N . ARG A 1 71 ? -13.322 -14.609 13.813 1.00 95.19 71 ARG A N 1
ATOM 547 C CA . ARG A 1 71 ? -13.930 -13.396 13.267 1.00 95.19 71 ARG A CA 1
ATOM 548 C C . ARG A 1 71 ? -14.929 -13.741 12.163 1.00 95.19 71 ARG A C 1
ATOM 550 O O . ARG A 1 71 ? -14.573 -14.373 11.174 1.00 95.19 71 ARG A O 1
ATOM 557 N N . THR A 1 72 ? -16.149 -13.239 12.311 1.00 97.00 72 THR A N 1
ATOM 558 C CA . THR A 1 72 ? -17.250 -13.447 11.351 1.00 97.00 72 THR A CA 1
ATOM 559 C C . THR A 1 72 ? -17.336 -12.321 10.323 1.00 97.00 72 THR A C 1
ATOM 561 O O . THR A 1 72 ? -17.544 -12.567 9.141 1.00 97.00 72 THR A O 1
ATOM 564 N N . HIS A 1 73 ? -17.118 -11.077 10.761 1.00 97.62 73 HIS A N 1
ATOM 565 C CA . HIS A 1 73 ? -17.323 -9.881 9.951 1.00 97.62 73 HIS A CA 1
ATOM 566 C C . HIS A 1 73 ? -16.162 -8.900 10.088 1.00 97.62 73 HIS A C 1
ATOM 568 O O . HIS A 1 73 ? -15.336 -8.965 11.004 1.00 97.62 73 HIS A O 1
ATOM 574 N N . LYS A 1 74 ? -16.094 -7.955 9.150 1.00 97.25 74 LYS A N 1
ATOM 575 C CA . LYS A 1 74 ? -15.186 -6.812 9.230 1.00 97.25 74 LYS A CA 1
ATOM 576 C C . LYS A 1 74 ? -15.952 -5.596 9.741 1.00 97.25 74 LYS A C 1
ATOM 578 O O . LYS A 1 74 ? -17.063 -5.351 9.287 1.00 97.25 74 LYS A O 1
ATOM 583 N N . CYS A 1 75 ? -15.351 -4.841 10.654 1.00 97.00 75 CYS A N 1
ATOM 584 C CA . CYS A 1 75 ? -15.957 -3.721 11.365 1.00 97.00 75 CYS A CA 1
ATOM 585 C C . CYS A 1 75 ? -16.622 -2.736 10.400 1.00 97.00 75 CYS A C 1
ATOM 587 O O . CYS A 1 75 ? -17.793 -2.427 10.556 1.00 97.00 75 CYS A O 1
ATOM 589 N N . GLY A 1 76 ? -15.901 -2.286 9.370 1.00 95.31 76 GLY A N 1
ATOM 590 C CA . GLY A 1 76 ? -16.387 -1.301 8.402 1.00 95.31 76 GLY A CA 1
ATOM 591 C C . GLY A 1 76 ? -17.328 -1.837 7.321 1.00 95.31 76 GLY A C 1
ATOM 592 O O . GLY A 1 76 ? -17.781 -1.048 6.502 1.00 95.31 76 GLY A O 1
ATOM 593 N N . HIS A 1 77 ? -17.598 -3.145 7.276 1.00 96.00 77 HIS A N 1
ATOM 594 C CA . HIS A 1 77 ? -18.531 -3.738 6.305 1.00 96.00 77 HIS A CA 1
ATOM 595 C C . HIS A 1 77 ? -19.953 -3.896 6.861 1.00 96.00 77 HIS A C 1
ATOM 597 O O . HIS A 1 77 ? -20.883 -4.136 6.092 1.00 96.00 77 HIS A O 1
ATOM 603 N N . LEU A 1 78 ? -20.122 -3.775 8.180 1.00 97.12 78 LEU A N 1
ATOM 604 C CA . LEU A 1 78 ? -21.426 -3.890 8.819 1.00 97.12 78 LEU A CA 1
ATOM 605 C C . LEU A 1 78 ? -22.328 -2.715 8.450 1.00 97.12 78 LEU A C 1
ATOM 607 O O . LEU A 1 78 ? -21.897 -1.562 8.417 1.00 97.12 78 LEU A O 1
ATOM 611 N N . ASN A 1 79 ? -23.596 -3.014 8.202 1.00 95.94 79 ASN A N 1
ATOM 612 C CA . ASN A 1 79 ? -24.601 -2.021 7.852 1.00 95.94 79 ASN A CA 1
ATOM 613 C C . ASN A 1 79 ? -25.997 -2.460 8.343 1.00 95.94 79 ASN A C 1
ATOM 615 O O . ASN A 1 79 ? -26.129 -3.445 9.070 1.00 95.94 79 ASN A O 1
ATOM 619 N N . LYS A 1 80 ? -27.048 -1.720 7.972 1.00 95.00 80 LYS A N 1
ATOM 620 C CA . LYS A 1 80 ? -28.435 -1.989 8.398 1.00 95.00 80 LYS A CA 1
ATOM 621 C C . LYS A 1 80 ? -28.955 -3.377 8.006 1.00 95.00 80 LYS A C 1
ATOM 623 O O . LYS A 1 80 ? -29.849 -3.878 8.679 1.00 95.00 80 LYS A O 1
ATOM 628 N N . THR A 1 81 ? -28.417 -4.013 6.965 1.00 96.81 81 THR A N 1
ATOM 629 C CA . THR A 1 81 ? -28.826 -5.376 6.591 1.00 96.81 81 THR A CA 1
ATOM 630 C C . THR A 1 81 ? -28.417 -6.414 7.631 1.00 96.81 81 THR A C 1
ATOM 632 O O . THR A 1 81 ? -28.998 -7.488 7.643 1.00 96.81 81 THR A O 1
ATOM 635 N N . ASN A 1 82 ? -27.453 -6.099 8.504 1.00 97.56 82 ASN A N 1
ATOM 636 C CA . ASN A 1 82 ? -26.956 -7.008 9.536 1.00 97.56 82 ASN A CA 1
ATOM 637 C C . ASN A 1 82 ? -27.711 -6.895 10.871 1.00 97.56 82 ASN A C 1
ATOM 639 O O . ASN A 1 82 ? -27.281 -7.477 11.862 1.00 97.56 82 ASN A O 1
ATOM 643 N N . LEU A 1 83 ? -28.787 -6.105 10.957 1.00 97.62 83 LEU A N 1
ATOM 644 C CA . LEU A 1 83 ? -29.501 -5.880 12.218 1.00 97.62 83 LEU A CA 1
ATOM 645 C C . LEU A 1 83 ? -29.999 -7.194 12.840 1.00 97.62 83 LEU A C 1
ATOM 647 O O . LEU A 1 83 ? -30.631 -8.015 12.183 1.00 97.62 83 LEU A O 1
ATOM 651 N N . GLY A 1 84 ? -29.739 -7.364 14.136 1.00 97.06 84 GLY A N 1
ATOM 652 C CA . GLY A 1 84 ? -30.097 -8.555 14.904 1.00 97.06 84 GLY A CA 1
ATOM 653 C C . GLY A 1 84 ? -29.107 -9.717 14.791 1.00 97.06 84 GLY A C 1
ATOM 654 O O . GLY A 1 84 ? -29.200 -10.649 15.592 1.00 97.06 84 GLY A O 1
ATOM 655 N N . GLU A 1 85 ? -28.145 -9.666 13.864 1.00 97.94 85 GLU A N 1
ATOM 656 C CA . GLU A 1 85 ? -27.132 -10.710 13.706 1.00 97.94 85 GLU A CA 1
ATOM 657 C C . GLU A 1 85 ? -26.182 -10.765 14.908 1.00 97.94 85 GLU A C 1
ATOM 659 O O . GLU A 1 85 ? -25.797 -9.739 15.480 1.00 97.94 85 GLU A O 1
ATOM 664 N N . HIS A 1 86 ? -25.772 -11.983 15.267 1.00 97.94 86 HIS A N 1
ATOM 665 C CA . HIS A 1 86 ? -24.667 -12.213 16.190 1.00 97.94 86 HIS A CA 1
ATOM 666 C C . HIS A 1 86 ? -23.345 -12.127 15.429 1.00 97.94 86 HIS A C 1
ATOM 668 O O . HIS A 1 86 ? -23.138 -12.847 14.450 1.00 97.94 86 HIS A O 1
ATOM 674 N N . VAL A 1 87 ? -22.438 -11.268 15.886 1.00 98.06 87 VAL A N 1
ATOM 675 C CA . VAL A 1 87 ? -21.172 -11.003 15.207 1.00 98.06 87 VAL A CA 1
ATOM 676 C C . VAL A 1 87 ? -19.990 -11.121 16.154 1.00 98.06 87 VAL A C 1
ATOM 678 O O . VAL A 1 87 ? -20.005 -10.653 17.288 1.00 98.06 87 VAL A O 1
ATOM 681 N N . VAL A 1 88 ? -18.928 -11.712 15.623 1.00 97.81 88 VAL A N 1
ATOM 682 C CA . VAL A 1 88 ? -17.589 -11.742 16.214 1.00 97.81 88 VAL A CA 1
ATOM 683 C C . VAL A 1 88 ? -16.685 -10.818 15.412 1.00 97.81 88 VAL A C 1
ATOM 685 O O . VAL A 1 88 ? -16.491 -11.039 14.207 1.00 97.81 88 VAL A O 1
ATOM 688 N N . LEU A 1 89 ? -16.129 -9.802 16.068 1.00 98.00 89 LEU A N 1
ATOM 689 C CA . LEU A 1 89 ? -15.255 -8.798 15.466 1.00 98.00 89 LEU A CA 1
ATOM 690 C C . LEU A 1 89 ? -13.904 -8.772 16.175 1.00 98.00 89 LEU A C 1
ATOM 692 O O . LEU A 1 89 ? -13.824 -8.852 17.395 1.00 98.00 89 LEU A O 1
ATOM 696 N N . THR A 1 90 ? -12.831 -8.590 15.410 1.00 97.31 90 THR A N 1
ATOM 697 C CA . THR A 1 90 ? -11.471 -8.490 15.952 1.00 97.31 90 THR A CA 1
ATOM 698 C C . THR A 1 90 ? -10.784 -7.268 15.367 1.00 97.31 90 THR A C 1
ATOM 700 O O . THR A 1 90 ? -10.798 -7.071 14.147 1.00 97.31 90 THR A O 1
ATOM 703 N N . GLY A 1 91 ? -10.174 -6.451 16.221 1.00 96.44 91 GLY A N 1
ATOM 704 C CA . GLY A 1 91 ? -9.554 -5.200 15.800 1.00 96.44 91 GLY A CA 1
ATOM 705 C C . GLY A 1 91 ? -8.833 -4.466 16.923 1.00 96.44 91 GLY A C 1
ATOM 706 O O . GLY A 1 91 ? -8.565 -5.017 17.988 1.00 96.44 91 GLY A O 1
ATOM 707 N N . TRP A 1 92 ? -8.519 -3.202 16.661 1.00 96.62 92 TRP A N 1
ATOM 708 C CA . TRP A 1 92 ? -7.894 -2.282 17.601 1.00 96.62 92 TRP A CA 1
ATOM 709 C C . TRP A 1 92 ? -8.952 -1.440 18.303 1.00 96.62 92 TRP A C 1
ATOM 711 O O . TRP A 1 92 ? -9.709 -0.708 17.655 1.00 96.62 92 TRP A O 1
ATOM 721 N N . ALA A 1 93 ? -8.973 -1.527 19.628 1.00 95.75 93 ALA A N 1
ATOM 722 C CA . ALA A 1 93 ? -9.742 -0.650 20.492 1.00 95.75 93 ALA A CA 1
ATOM 723 C C . ALA A 1 93 ? -9.285 0.799 20.291 1.00 95.75 93 ALA A C 1
ATOM 725 O O . ALA A 1 93 ? -8.105 1.102 20.441 1.00 95.75 93 ALA A O 1
ATOM 726 N N . GLN A 1 94 ? -10.183 1.713 19.941 1.00 94.00 94 GLN A N 1
ATOM 727 C CA . GLN A 1 94 ? -9.880 3.143 20.012 1.00 94.00 94 GLN A CA 1
ATOM 728 C C . GLN A 1 94 ? -10.094 3.652 21.441 1.00 94.00 94 GLN A C 1
ATOM 730 O O . GLN A 1 94 ? -10.285 2.870 22.371 1.00 94.00 94 GLN A O 1
ATOM 735 N N . ASN A 1 95 ? -10.061 4.973 21.625 1.00 90.50 95 ASN A N 1
ATOM 736 C CA . ASN A 1 95 ? -10.339 5.574 22.923 1.00 90.50 95 ASN A CA 1
ATOM 737 C C . ASN A 1 95 ? -11.733 5.177 23.411 1.00 90.50 95 ASN A C 1
ATOM 739 O O . ASN A 1 95 ? -12.749 5.500 22.785 1.00 90.50 95 ASN A O 1
ATOM 743 N N . LEU A 1 96 ? -11.746 4.492 24.547 1.00 90.62 96 LEU A N 1
ATOM 744 C CA . LEU A 1 96 ? -12.949 4.166 25.283 1.00 90.62 96 LEU A CA 1
ATOM 745 C C . LEU A 1 96 ? -13.565 5.454 25.839 1.00 90.62 96 LEU A C 1
ATOM 747 O O . LEU A 1 96 ? -12.866 6.330 26.347 1.00 90.62 96 LEU A O 1
ATOM 751 N N . ARG A 1 97 ? -14.886 5.582 25.716 1.00 90.75 97 ARG A N 1
ATOM 752 C CA . ARG A 1 97 ? -15.659 6.725 26.210 1.00 90.75 97 ARG A CA 1
ATOM 753 C C . ARG A 1 97 ? -16.667 6.217 27.230 1.00 90.75 97 ARG A C 1
ATOM 755 O O . ARG A 1 97 ? -17.6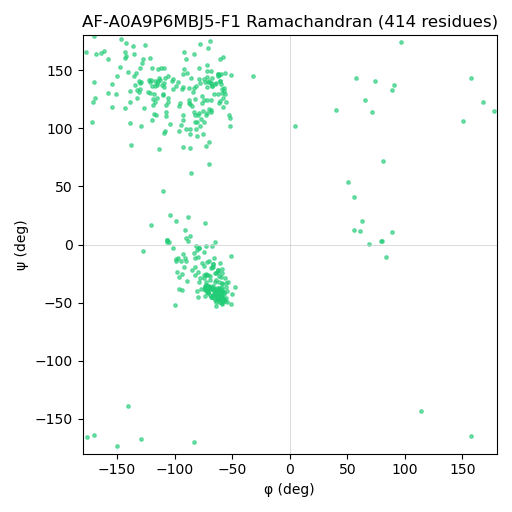46 5.572 26.860 1.00 90.75 97 ARG A O 1
ATOM 762 N N . LYS A 1 98 ? -16.411 6.502 28.503 1.00 87.56 98 LYS A N 1
ATOM 763 C CA . LYS A 1 98 ? -17.292 6.159 29.621 1.00 87.56 98 LYS A CA 1
ATOM 764 C C . LYS A 1 98 ? -18.159 7.371 29.959 1.00 87.56 98 LYS A C 1
ATOM 766 O O . LYS A 1 98 ? -17.613 8.421 30.282 1.00 87.56 98 LYS A O 1
ATOM 771 N N . PHE A 1 99 ? -19.480 7.233 29.850 1.00 84.06 99 PHE A N 1
ATOM 772 C CA . PHE A 1 99 ? -20.428 8.283 30.257 1.00 84.06 99 PHE A CA 1
ATOM 773 C C . PHE A 1 99 ? -20.953 8.044 31.675 1.00 84.06 99 PHE A C 1
ATOM 775 O O . PHE A 1 99 ? -21.097 8.990 32.441 1.00 84.06 99 PHE A O 1
ATOM 782 N N . SER A 1 100 ? -21.190 6.782 32.031 1.00 84.25 100 SER A N 1
ATOM 783 C CA . SER A 1 100 ? -21.533 6.328 33.382 1.00 84.25 100 SER A CA 1
ATOM 784 C C . SER A 1 100 ? -20.935 4.937 33.621 1.00 84.25 100 SER A C 1
ATOM 786 O O . SER A 1 100 ? -20.328 4.352 32.720 1.00 84.25 100 SER A O 1
ATOM 788 N N . ASP A 1 101 ? -21.095 4.384 34.823 1.00 78.25 101 ASP A N 1
ATOM 789 C CA . ASP A 1 101 ? -20.707 2.993 35.102 1.00 78.25 101 ASP A CA 1
ATOM 790 C C . ASP A 1 101 ? -21.502 1.972 34.270 1.00 78.25 101 ASP A C 1
ATOM 792 O O . ASP A 1 101 ? -21.009 0.882 33.979 1.00 78.25 101 ASP A O 1
ATOM 796 N N . GLU A 1 102 ? -22.689 2.355 33.805 1.00 84.88 102 GLU A N 1
ATOM 797 C CA . GLU A 1 102 ? -23.612 1.500 33.053 1.00 84.88 102 GLU A CA 1
ATOM 798 C C . GLU A 1 102 ? -23.587 1.757 31.540 1.00 84.88 102 GLU A C 1
ATOM 800 O O . GLU A 1 102 ? -24.292 1.078 30.795 1.00 84.88 102 GLU A O 1
ATOM 805 N N . LEU A 1 103 ? -22.804 2.740 31.073 1.00 90.56 103 LEU A N 1
ATOM 806 C CA . LEU A 1 103 ? -22.763 3.132 29.666 1.00 90.56 103 LEU A CA 1
ATOM 807 C C . LEU A 1 103 ? -21.336 3.411 29.184 1.00 90.56 103 LEU A C 1
ATOM 809 O O . LEU A 1 103 ? -20.746 4.469 29.443 1.00 90.56 103 LEU A O 1
ATOM 813 N N . ILE A 1 104 ? -20.810 2.457 28.414 1.00 93.12 104 ILE A N 1
ATOM 814 C CA . ILE A 1 104 ? -19.473 2.510 27.821 1.00 93.12 104 ILE A CA 1
ATOM 815 C C . ILE A 1 104 ? -19.582 2.416 26.302 1.00 93.12 104 ILE A C 1
ATOM 817 O O . ILE A 1 104 ? -20.189 1.491 25.768 1.00 93.12 104 ILE A O 1
ATOM 821 N N . PHE A 1 105 ? -18.921 3.337 25.603 1.00 94.62 105 PHE A N 1
ATOM 822 C CA . PHE A 1 105 ? -18.759 3.296 24.155 1.00 94.62 105 PHE A CA 1
ATOM 823 C C . PHE A 1 105 ? -17.309 2.996 23.799 1.00 94.62 105 PHE A C 1
ATOM 825 O O . PHE A 1 105 ? -16.388 3.708 24.208 1.00 94.62 105 PHE A O 1
ATOM 832 N N . LEU A 1 106 ? -17.112 2.000 22.949 1.00 96.25 106 LEU A N 1
ATOM 833 C CA . LEU A 1 106 ? -15.809 1.560 22.487 1.00 96.25 106 LEU A CA 1
ATOM 834 C C . LEU A 1 106 ? -15.800 1.487 20.959 1.00 96.25 106 LEU A C 1
ATOM 836 O O . LEU A 1 106 ? -16.327 0.542 20.376 1.00 96.25 106 LEU A O 1
ATOM 840 N N . PRO A 1 107 ? -15.211 2.467 20.259 1.00 96.19 107 PRO A N 1
ATOM 841 C CA . PRO A 1 107 ? -15.007 2.328 18.829 1.00 96.19 107 PRO A CA 1
ATOM 842 C C . PRO A 1 107 ? -13.963 1.232 18.568 1.00 96.19 107 PRO A C 1
ATOM 844 O O . PRO A 1 107 ? -12.840 1.306 19.065 1.00 96.19 107 PRO A O 1
ATOM 847 N N . LEU A 1 108 ? -14.322 0.229 17.773 1.00 97.25 108 LEU A N 1
ATOM 848 C CA . LEU A 1 108 ? -13.442 -0.851 17.342 1.00 97.25 108 LEU A CA 1
ATOM 849 C C . LEU A 1 108 ? -13.071 -0.635 15.877 1.00 97.25 108 LEU A C 1
ATOM 851 O O . LEU A 1 108 ? -13.948 -0.538 15.016 1.00 97.25 108 LEU A O 1
ATOM 855 N N . ARG A 1 109 ? -11.771 -0.542 15.592 1.00 96.06 109 ARG A N 1
ATOM 856 C CA . ARG A 1 109 ? -11.249 -0.325 14.239 1.00 96.06 109 ARG A CA 1
ATOM 857 C C . ARG A 1 109 ? -10.571 -1.577 13.715 1.00 96.06 109 ARG A C 1
ATOM 859 O O . ARG A 1 109 ? -9.742 -2.171 14.393 1.00 96.06 109 ARG A O 1
ATOM 866 N N . ASP A 1 110 ? -10.799 -1.889 12.452 1.00 95.06 110 ASP A N 1
ATOM 867 C CA . ASP A 1 110 ? -9.942 -2.782 11.683 1.00 95.06 110 ASP A CA 1
ATOM 868 C C . ASP A 1 110 ? -9.550 -2.138 10.343 1.00 95.06 110 ASP A C 1
ATOM 870 O O . ASP A 1 110 ? -9.713 -0.938 10.128 1.00 95.06 110 ASP A O 1
ATOM 874 N N . HIS A 1 111 ? -8.995 -2.931 9.428 1.00 91.06 111 HIS A N 1
ATOM 875 C CA . HIS A 1 111 ? -8.550 -2.434 8.129 1.00 91.06 111 HIS A CA 1
ATOM 876 C C . HIS A 1 111 ? -9.686 -1.958 7.198 1.00 91.06 111 HIS A C 1
ATOM 878 O O . HIS A 1 111 ? -9.401 -1.353 6.166 1.00 91.06 111 HIS A O 1
ATOM 884 N N . SER A 1 112 ? -10.938 -2.333 7.472 1.00 93.94 112 SER A N 1
ATOM 885 C CA . SER A 1 112 ? -12.117 -2.003 6.661 1.00 93.94 112 SER A CA 1
ATOM 886 C C . SER A 1 112 ? -12.825 -0.741 7.148 1.00 93.94 112 SER A C 1
ATOM 888 O O . SER A 1 112 ? -13.482 -0.070 6.363 1.00 93.94 112 SER A O 1
ATOM 890 N N . GLY A 1 113 ? -12.675 -0.395 8.427 1.00 93.31 113 GLY A N 1
ATOM 891 C CA . GLY A 1 113 ? -13.297 0.780 9.022 1.00 93.31 113 GLY A CA 1
ATOM 892 C C . GLY A 1 113 ? -13.427 0.660 10.536 1.00 93.31 113 GLY A C 1
ATOM 893 O O . GLY A 1 113 ? -12.795 -0.190 11.165 1.00 93.31 113 GLY A O 1
ATOM 894 N N . THR A 1 114 ? -14.258 1.524 11.112 1.00 95.50 114 THR A N 1
ATOM 895 C CA . THR A 1 114 ? -14.542 1.564 12.550 1.00 95.50 114 THR A CA 1
ATOM 896 C C . THR A 1 114 ? -16.024 1.324 12.775 1.00 95.50 114 THR A C 1
ATOM 898 O O . THR A 1 114 ? -16.825 1.955 12.094 1.00 95.50 114 THR A O 1
ATOM 901 N N . VAL A 1 115 ? -16.371 0.496 13.759 1.00 97.56 115 VAL A N 1
ATOM 902 C CA . VAL A 1 115 ? -17.739 0.315 14.268 1.00 97.56 115 VAL A CA 1
ATOM 903 C C . VAL A 1 115 ? -17.792 0.678 15.750 1.00 97.56 115 VAL A C 1
ATOM 905 O O . VAL A 1 115 ? -16.784 0.595 16.449 1.00 97.56 115 VAL A O 1
ATOM 908 N N . GLN A 1 116 ? -18.946 1.125 16.239 1.00 97.38 116 GLN A N 1
ATOM 909 C CA . GLN A 1 116 ? -19.135 1.390 17.665 1.00 97.38 116 GLN A CA 1
ATOM 910 C C . GLN A 1 116 ? -19.592 0.118 18.367 1.00 97.38 116 GLN A C 1
ATOM 912 O O . GLN A 1 116 ? -20.606 -0.458 17.990 1.00 97.38 116 GLN A O 1
ATOM 917 N N . VAL A 1 117 ? -18.853 -0.285 19.392 1.00 97.62 117 VAL A N 1
ATOM 918 C CA . VAL A 1 117 ? -19.265 -1.284 20.375 1.00 97.62 117 VAL A CA 1
ATOM 919 C C . VAL A 1 117 ? -19.810 -0.539 21.587 1.00 97.62 117 VAL A C 1
ATOM 921 O O . VAL A 1 117 ? -19.267 0.503 21.969 1.00 97.62 117 VAL A O 1
ATOM 924 N N . ILE A 1 118 ? -20.887 -1.041 22.172 1.00 95.88 118 ILE A N 1
ATOM 925 C CA . ILE A 1 118 ? -21.550 -0.431 23.314 1.00 95.88 118 ILE A CA 1
ATOM 926 C C . ILE A 1 118 ? -21.796 -1.463 24.403 1.00 95.88 118 ILE A C 1
ATOM 928 O O . ILE A 1 118 ? -22.158 -2.597 24.120 1.00 95.88 118 ILE A O 1
ATOM 932 N N . LEU A 1 119 ? -21.606 -1.060 25.653 1.00 93.88 119 LEU A N 1
ATOM 933 C CA . LEU A 1 119 ? -22.024 -1.823 26.821 1.00 93.88 119 LEU A CA 1
ATOM 934 C C . LEU A 1 119 ? -23.058 -0.977 27.570 1.00 93.88 119 LEU A C 1
ATOM 936 O O . LEU A 1 119 ? -22.704 0.093 28.070 1.00 93.88 119 LEU A O 1
ATOM 940 N N . LYS A 1 120 ? -24.318 -1.433 27.590 1.00 90.69 120 LYS A N 1
ATOM 941 C CA . LYS A 1 120 ? -25.443 -0.808 28.315 1.00 90.69 120 LYS A CA 1
ATOM 942 C C . LYS A 1 120 ? -25.917 -1.702 29.465 1.00 90.69 120 LYS A C 1
ATOM 944 O O . LYS A 1 120 ? -26.038 -2.910 29.257 1.00 90.69 120 LYS A O 1
ATOM 949 N N . GLY A 1 121 ? -26.271 -1.099 30.598 1.00 85.44 121 GLY A N 1
ATOM 950 C CA . GLY A 1 121 ? -26.919 -1.758 31.741 1.00 85.44 121 GLY A CA 1
ATOM 951 C C . GLY A 1 121 ? -25.944 -2.189 32.838 1.00 85.44 121 GLY A C 1
ATOM 952 O O . GLY A 1 121 ? -24.729 -2.058 32.675 1.00 85.44 121 GLY A O 1
ATOM 953 N N . SER A 1 122 ? -26.489 -2.692 33.948 1.00 78.06 122 SER A N 1
ATOM 954 C CA . SER A 1 122 ? -25.775 -3.146 35.157 1.00 78.06 122 SER A CA 1
ATOM 955 C C . SER A 1 122 ? -26.025 -4.620 35.501 1.00 78.06 122 SER A C 1
ATOM 957 O O . SER A 1 122 ? -25.721 -5.057 36.607 1.00 78.06 122 SER A O 1
ATOM 959 N N . ASP A 1 123 ? -26.529 -5.405 34.546 1.00 82.81 123 ASP A N 1
ATOM 960 C CA . ASP A 1 123 ? -26.766 -6.836 34.743 1.00 82.81 123 ASP A CA 1
ATOM 961 C C . ASP A 1 123 ? -25.458 -7.590 35.023 1.00 82.81 123 ASP A C 1
ATOM 963 O O . ASP A 1 123 ? -24.412 -7.292 34.432 1.00 82.81 123 ASP A O 1
ATOM 967 N N . SER A 1 124 ? -25.534 -8.617 35.874 1.00 80.62 124 SER A N 1
ATOM 968 C CA . SER A 1 124 ? -24.374 -9.406 36.314 1.00 80.62 124 SER A CA 1
ATOM 969 C C . SER A 1 124 ? -23.630 -10.093 35.163 1.00 80.62 124 SER A C 1
ATOM 971 O O . SER A 1 124 ? -22.413 -10.265 35.219 1.00 80.62 124 SER A O 1
ATOM 973 N N . GLU A 1 125 ? -24.326 -10.420 34.069 1.00 80.88 125 GLU A N 1
ATOM 974 C CA . GLU A 1 125 ? -23.725 -10.978 32.848 1.00 80.88 125 GLU A CA 1
ATOM 975 C C . GLU A 1 125 ? -22.714 -10.017 32.194 1.00 80.88 125 GLU A C 1
ATOM 977 O O . GLU A 1 125 ? -21.755 -10.452 31.553 1.00 80.88 125 GLU A O 1
ATOM 982 N N . LYS A 1 126 ? -22.884 -8.702 32.390 1.00 84.75 126 LYS A N 1
ATOM 983 C CA . LYS A 1 126 ? -22.041 -7.651 31.801 1.00 84.75 126 LYS A CA 1
ATOM 984 C C . LYS A 1 126 ? -20.881 -7.222 32.704 1.00 84.75 126 LYS A C 1
ATOM 986 O O . LYS A 1 126 ? -19.992 -6.508 32.233 1.00 84.75 126 LYS A O 1
ATOM 991 N N . ASP A 1 127 ? -20.828 -7.676 33.957 1.00 85.88 127 ASP A N 1
ATOM 992 C CA . ASP A 1 127 ? -19.801 -7.275 34.930 1.00 85.88 127 ASP A CA 1
ATOM 993 C C . ASP A 1 127 ? -18.390 -7.668 34.501 1.00 85.88 127 ASP A C 1
ATOM 995 O O . ASP A 1 127 ? -17.476 -6.840 34.532 1.00 85.88 127 ASP A O 1
ATOM 999 N N . LEU A 1 128 ? -18.218 -8.897 34.009 1.00 85.31 128 LEU A N 1
ATOM 1000 C CA . LEU A 1 128 ? -16.919 -9.371 33.535 1.00 85.31 128 LEU A CA 1
ATOM 1001 C C . LEU A 1 128 ? -16.436 -8.573 32.315 1.00 85.31 128 LEU A C 1
ATOM 1003 O O . LEU A 1 128 ? -15.263 -8.203 32.231 1.00 85.31 128 LEU A O 1
ATOM 1007 N N . ALA A 1 129 ? -17.336 -8.283 31.370 1.00 87.25 129 ALA A N 1
ATOM 1008 C CA . ALA A 1 129 ? -17.014 -7.451 30.216 1.00 87.25 129 ALA A CA 1
ATOM 1009 C C . ALA A 1 129 ? -16.645 -6.027 30.656 1.00 87.25 129 ALA A C 1
ATOM 1011 O O . ALA A 1 129 ? -15.643 -5.482 30.192 1.00 87.25 129 ALA A O 1
ATOM 1012 N N . ARG A 1 130 ? -17.394 -5.446 31.602 1.00 89.19 130 ARG A N 1
ATOM 1013 C CA . ARG A 1 130 ? -17.122 -4.116 32.160 1.00 89.19 130 ARG A CA 1
ATOM 1014 C C . ARG A 1 130 ? -15.750 -4.051 32.821 1.00 89.19 130 ARG A C 1
ATOM 1016 O O . ARG A 1 130 ? -14.992 -3.134 32.519 1.00 89.19 130 ARG A O 1
ATOM 1023 N N . GLN A 1 131 ? -15.411 -5.029 33.658 1.00 87.00 131 GLN A N 1
ATOM 1024 C CA . GLN A 1 131 ? -14.103 -5.115 34.308 1.00 87.00 131 GLN A CA 1
ATOM 1025 C C . GLN A 1 131 ? -12.974 -5.183 33.270 1.00 87.00 131 GLN A C 1
ATOM 1027 O O . GLN A 1 131 ? -12.023 -4.409 33.335 1.00 87.00 131 GLN A O 1
ATOM 1032 N N . ARG A 1 132 ? -13.111 -6.036 32.245 1.00 87.56 132 ARG A N 1
ATOM 1033 C CA . ARG A 1 132 ? -12.118 -6.148 31.160 1.00 87.56 132 ARG A CA 1
ATOM 1034 C C . ARG A 1 132 ? -11.946 -4.852 30.366 1.00 87.56 132 ARG A C 1
ATOM 1036 O O . ARG A 1 132 ? -10.853 -4.582 29.873 1.00 87.56 132 ARG A O 1
ATOM 1043 N N . LEU A 1 133 ? -13.008 -4.059 30.226 1.00 88.75 133 LEU A N 1
ATOM 1044 C CA . LEU A 1 133 ? -12.959 -2.764 29.550 1.00 88.75 133 LEU A CA 1
ATOM 1045 C C . LEU A 1 133 ? -12.355 -1.643 30.407 1.00 88.75 133 LEU A C 1
ATOM 1047 O O . LEU A 1 133 ? -11.784 -0.718 29.834 1.00 88.75 133 LEU A O 1
ATOM 1051 N N . GLN A 1 134 ? -12.460 -1.698 31.739 1.00 85.31 134 GLN A N 1
ATOM 1052 C CA . GLN A 1 134 ? -11.912 -0.661 32.630 1.00 85.31 134 GLN A CA 1
ATOM 1053 C C . GLN A 1 134 ? -10.391 -0.534 32.505 1.00 85.31 134 GLN A C 1
ATOM 1055 O O . GLN A 1 134 ? -9.869 0.577 32.456 1.00 85.31 134 GLN A O 1
ATOM 1060 N N . ASP A 1 135 ? -9.702 -1.664 32.369 1.00 81.12 135 ASP A N 1
ATOM 1061 C CA . ASP A 1 135 ? -8.246 -1.708 32.240 1.00 81.12 135 ASP A CA 1
ATOM 1062 C C . ASP A 1 135 ? -7.761 -1.597 30.786 1.00 81.12 135 ASP A C 1
ATOM 1064 O O . ASP A 1 135 ? -6.560 -1.720 30.518 1.00 81.12 135 ASP A O 1
ATOM 1068 N N . LEU A 1 136 ? -8.674 -1.415 29.826 1.00 89.56 136 LEU A N 1
ATOM 1069 C CA . LEU A 1 136 ? -8.350 -1.423 28.406 1.00 89.56 136 LEU A CA 1
ATOM 1070 C C . LEU A 1 136 ? -7.679 -0.112 27.990 1.00 89.56 136 LEU A C 1
ATOM 1072 O O . LEU A 1 136 ? -8.249 0.974 28.078 1.00 89.56 136 LEU A O 1
ATOM 1076 N N . THR A 1 137 ? -6.471 -0.223 27.451 1.00 91.25 137 THR A N 1
ATOM 1077 C CA . THR A 1 137 ? -5.738 0.911 26.887 1.00 91.25 137 THR A CA 1
ATOM 1078 C C . THR A 1 137 ? -6.017 1.049 25.392 1.00 91.25 137 THR A C 1
ATOM 1080 O O . THR A 1 137 ? -6.274 0.065 24.690 1.00 91.25 137 THR A O 1
ATOM 1083 N N . ALA A 1 138 ? -5.948 2.280 24.880 1.00 92.69 138 ALA A N 1
ATOM 1084 C CA . ALA A 1 138 ? -6.129 2.549 23.458 1.00 92.69 138 ALA A CA 1
ATOM 1085 C C . ALA A 1 138 ? -5.147 1.738 22.594 1.00 92.69 138 ALA A C 1
ATOM 1087 O O . ALA A 1 138 ? -4.016 1.446 22.983 1.00 92.69 138 ALA A O 1
ATOM 1088 N N . GLU A 1 139 ? -5.603 1.380 21.397 1.00 94.94 139 GLU A N 1
ATOM 1089 C CA . GLU A 1 139 ? -4.920 0.554 20.398 1.00 94.94 139 GLU A CA 1
ATOM 1090 C C . GLU A 1 139 ? -4.585 -0.879 20.846 1.00 94.94 139 GLU A C 1
ATOM 1092 O O . GLU A 1 139 ? -3.866 -1.579 20.124 1.00 94.94 139 GLU A O 1
ATOM 1097 N N . SER A 1 140 ? -5.136 -1.333 21.979 1.00 94.31 140 SER A N 1
ATOM 1098 C CA . SER A 1 140 ? -5.128 -2.750 22.361 1.00 94.31 140 SER A CA 1
ATOM 1099 C C . SER A 1 140 ? -5.881 -3.586 21.326 1.00 94.31 140 SER A C 1
ATOM 1101 O O . SER A 1 140 ? -6.866 -3.133 20.737 1.00 94.31 140 SER A O 1
ATOM 1103 N N . VAL A 1 141 ? -5.421 -4.812 21.099 1.00 95.06 141 VAL A N 1
ATOM 1104 C CA . VAL A 1 141 ? -6.066 -5.769 20.199 1.00 95.06 141 VAL A CA 1
ATOM 1105 C C . VAL A 1 141 ? -7.110 -6.545 20.985 1.00 95.06 141 VAL A C 1
ATOM 1107 O O . VAL A 1 141 ? -6.781 -7.209 21.968 1.00 95.06 141 VAL A O 1
ATOM 1110 N N . ILE A 1 142 ? -8.360 -6.479 20.540 1.00 95.12 142 ILE A N 1
ATOM 1111 C CA . ILE A 1 142 ? -9.482 -7.149 21.197 1.00 95.12 142 ILE A CA 1
ATOM 1112 C C . ILE A 1 142 ? -10.300 -7.966 20.202 1.00 95.12 142 ILE A C 1
ATOM 1114 O O . ILE A 1 142 ? -10.382 -7.634 19.015 1.00 95.12 142 ILE A O 1
ATOM 1118 N N . CYS A 1 143 ? -10.929 -9.016 20.716 1.00 96.00 143 CYS A N 1
ATOM 1119 C CA . CYS A 1 143 ? -12.012 -9.741 20.074 1.00 96.00 143 CYS A CA 1
ATOM 1120 C C . CYS A 1 143 ? -13.299 -9.455 20.847 1.00 96.00 143 CYS A C 1
ATOM 1122 O O . CYS A 1 143 ? -13.315 -9.572 22.070 1.00 96.00 143 CYS A O 1
ATOM 1124 N N . VAL A 1 144 ? -14.356 -9.063 20.148 1.00 96.12 144 VAL A N 1
ATOM 1125 C CA . VAL A 1 144 ? -15.669 -8.792 20.734 1.00 96.12 144 VAL A CA 1
ATOM 1126 C C . VAL A 1 144 ? -16.709 -9.692 20.096 1.00 96.12 144 VAL A C 1
ATOM 1128 O O . VAL A 1 144 ? -16.702 -9.892 18.880 1.00 96.12 144 VAL A O 1
ATOM 1131 N N . GLU A 1 145 ? -17.611 -10.197 20.921 1.00 96.19 145 GLU A N 1
ATOM 1132 C CA . GLU A 1 145 ? -18.848 -10.835 20.497 1.00 96.19 145 GLU A CA 1
ATOM 1133 C C . GLU A 1 145 ? -20.007 -9.939 20.892 1.00 96.19 145 GLU A C 1
ATOM 1135 O O . GLU A 1 145 ? -20.035 -9.376 21.990 1.00 96.19 145 GLU A O 1
ATOM 1140 N N . GLY A 1 146 ? -20.968 -9.789 19.995 1.00 96.25 146 GLY A N 1
ATOM 1141 C CA . GLY A 1 146 ? -22.111 -8.941 20.258 1.00 96.25 146 GLY A CA 1
ATOM 1142 C C . GLY A 1 146 ? -23.206 -9.090 19.227 1.00 96.25 146 GLY A C 1
ATOM 1143 O O . GLY A 1 146 ? -23.087 -9.843 18.259 1.00 96.25 146 GLY A O 1
ATOM 1144 N N . ARG A 1 147 ? -24.283 -8.341 19.436 1.00 97.81 147 ARG A N 1
ATOM 1145 C CA . ARG A 1 147 ? -25.414 -8.283 18.513 1.00 97.81 147 ARG A CA 1
ATOM 1146 C C . ARG A 1 147 ? -25.450 -6.935 17.811 1.00 97.81 147 ARG A C 1
ATOM 1148 O O . ARG A 1 147 ? -25.290 -5.895 18.446 1.00 97.81 147 ARG A O 1
ATOM 1155 N N . VAL A 1 148 ? -25.675 -6.946 16.502 1.00 98.25 148 VAL A N 1
ATOM 1156 C CA . VAL A 1 148 ? -25.847 -5.710 15.732 1.00 98.25 148 VAL A CA 1
ATOM 1157 C C . VAL A 1 148 ? -27.202 -5.097 16.075 1.00 98.25 148 VAL A C 1
ATOM 1159 O O . VAL A 1 148 ? -28.242 -5.735 15.912 1.00 98.25 148 VAL A O 1
ATOM 1162 N N . VAL A 1 149 ? -27.201 -3.846 16.518 1.00 97.62 149 VAL A N 1
ATOM 1163 C CA . VAL A 1 149 ? -28.409 -3.091 16.860 1.00 97.62 149 VAL A CA 1
ATOM 1164 C C . VAL A 1 149 ? -28.416 -1.744 16.144 1.00 97.62 149 VAL A C 1
ATOM 1166 O O . VAL A 1 149 ? -27.373 -1.222 15.739 1.00 97.62 149 VAL A O 1
ATOM 1169 N N . SER A 1 150 ? -29.608 -1.181 15.954 1.00 96.81 150 SER A N 1
ATOM 1170 C CA . SER A 1 150 ? -29.736 0.173 15.419 1.00 96.81 150 SER A CA 1
ATOM 1171 C C . SER A 1 150 ? -29.303 1.169 16.480 1.00 96.81 150 SER A C 1
ATOM 1173 O O . SER A 1 150 ? -29.604 0.991 17.660 1.00 96.81 150 SER A O 1
ATOM 1175 N N . ARG A 1 151 ? -28.657 2.253 16.055 1.00 94.94 151 ARG A N 1
ATOM 1176 C CA . ARG A 1 151 ? -28.532 3.422 16.922 1.00 94.94 151 ARG A CA 1
ATOM 1177 C C . ARG A 1 151 ? -29.872 4.125 17.052 1.00 94.94 151 ARG A C 1
ATOM 1179 O O . ARG A 1 151 ? -30.698 4.073 16.136 1.00 94.94 151 ARG A O 1
ATOM 1186 N N . ASP A 1 152 ? -30.037 4.837 18.158 1.00 91.19 152 ASP A N 1
ATOM 1187 C CA . ASP A 1 152 ? -31.121 5.799 18.310 1.00 91.19 152 ASP A CA 1
ATOM 1188 C C . ASP A 1 152 ? -31.015 6.879 17.228 1.00 91.19 152 ASP A C 1
ATOM 1190 O O . ASP A 1 152 ? -29.913 7.269 16.829 1.00 91.19 152 ASP A O 1
ATOM 1194 N N . ALA A 1 153 ? -32.156 7.399 16.772 1.00 89.56 153 ALA A N 1
ATOM 1195 C CA . ALA A 1 153 ? -32.206 8.366 15.672 1.00 89.56 153 ALA A CA 1
ATOM 1196 C C . ALA A 1 153 ? -31.337 9.616 15.925 1.00 89.56 153 ALA A C 1
ATOM 1198 O O . ALA A 1 153 ? -30.734 10.151 14.998 1.00 89.56 153 ALA A O 1
ATOM 1199 N N . SER A 1 154 ? -31.223 10.048 17.185 1.00 91.38 154 SER A N 1
ATOM 1200 C CA . SER A 1 154 ? -30.383 11.176 17.610 1.00 91.38 154 SER A CA 1
ATOM 1201 C C . SER A 1 154 ? -28.882 10.854 17.685 1.00 91.38 154 SER A C 1
ATOM 1203 O O . SER A 1 154 ? -28.067 11.773 17.734 1.00 91.38 154 SER A O 1
ATOM 1205 N N . ALA A 1 155 ? -28.501 9.572 17.686 1.00 90.56 155 ALA A N 1
ATOM 1206 C CA . ALA A 1 155 ? -27.125 9.087 17.835 1.00 90.56 155 ALA A CA 1
ATOM 1207 C C . ALA A 1 155 ? -26.500 8.579 16.518 1.00 90.56 155 ALA A C 1
ATOM 1209 O O . ALA A 1 155 ? -25.352 8.103 16.505 1.00 90.56 155 ALA A O 1
ATOM 1210 N N . ILE A 1 156 ? -27.238 8.681 15.408 1.00 93.75 156 ILE A N 1
ATOM 1211 C CA . ILE A 1 156 ? -26.752 8.355 14.066 1.00 93.75 156 ILE A CA 1
ATOM 1212 C C . ILE A 1 156 ? -25.589 9.282 13.698 1.00 93.75 156 ILE A C 1
ATOM 1214 O O . ILE A 1 156 ? -25.684 10.506 13.794 1.00 93.75 156 ILE A O 1
ATOM 1218 N N . ASN A 1 157 ? -24.477 8.697 13.246 1.00 92.69 157 ASN A N 1
ATOM 1219 C CA . ASN A 1 157 ? -23.314 9.457 12.796 1.00 92.69 157 ASN A CA 1
ATOM 1220 C C . ASN A 1 157 ? -23.155 9.385 11.268 1.00 92.69 157 ASN A C 1
ATOM 1222 O O . ASN A 1 157 ? -22.501 8.461 10.782 1.00 92.69 157 ASN A O 1
ATOM 1226 N N . PRO A 1 158 ? -23.621 10.389 10.501 1.00 92.38 158 PRO A N 1
ATOM 1227 C CA . PRO A 1 158 ? -23.557 10.358 9.037 1.00 92.38 158 PRO A CA 1
ATOM 1228 C C . PRO A 1 158 ? -22.124 10.394 8.478 1.00 92.38 158 PRO A C 1
ATOM 1230 O O . PRO A 1 158 ? -21.912 10.159 7.293 1.00 92.38 158 PRO A O 1
ATOM 1233 N N . LYS A 1 159 ? -21.114 10.684 9.312 1.00 90.06 159 LYS A N 1
ATOM 1234 C CA . LYS A 1 159 ? -19.698 10.687 8.908 1.00 90.06 159 LYS A CA 1
ATOM 1235 C C . LYS A 1 159 ? -19.059 9.293 8.943 1.00 90.06 159 LYS A C 1
ATOM 1237 O O . LYS A 1 159 ? -17.906 9.152 8.541 1.00 90.06 159 LYS A O 1
ATOM 1242 N N . MET A 1 160 ? -19.756 8.282 9.464 1.00 90.69 160 MET A N 1
ATOM 1243 C CA . MET A 1 160 ? -19.278 6.901 9.552 1.00 90.69 160 MET A CA 1
ATOM 1244 C C . MET A 1 160 ? -20.133 5.988 8.677 1.00 90.69 160 MET A C 1
ATOM 1246 O O . MET A 1 160 ? -21.353 6.058 8.727 1.00 90.69 160 MET A O 1
ATOM 1250 N N . VAL A 1 161 ? -19.494 5.068 7.948 1.00 92.75 161 VAL A N 1
ATOM 1251 C CA . VAL A 1 161 ? -20.198 4.051 7.139 1.00 92.75 161 VAL A CA 1
ATOM 1252 C C . VAL A 1 161 ? -21.110 3.185 8.014 1.00 92.75 161 VAL A C 1
ATOM 1254 O O . VAL A 1 161 ? -22.257 2.936 7.671 1.00 92.75 161 VAL A O 1
ATOM 1257 N N . THR A 1 162 ? -20.635 2.802 9.198 1.00 96.50 162 THR A N 1
ATOM 1258 C CA . THR A 1 162 ? -21.407 2.056 10.203 1.00 96.50 162 THR A CA 1
ATOM 1259 C C . THR A 1 162 ? -22.174 3.003 11.141 1.00 96.50 162 THR A C 1
ATOM 1261 O O . THR A 1 162 ? -22.384 2.694 12.313 1.00 96.50 162 THR A O 1
ATOM 1264 N N . GLY A 1 163 ? -22.461 4.227 10.699 1.00 95.75 163 GLY A N 1
ATOM 1265 C CA . GLY A 1 163 ? -22.969 5.310 11.538 1.00 95.75 163 GLY A CA 1
ATOM 1266 C C . GLY A 1 163 ? -24.385 5.101 12.053 1.00 95.75 163 GLY A C 1
ATOM 1267 O O . GLY A 1 163 ? -24.751 5.714 13.052 1.00 95.75 163 GLY A O 1
ATOM 1268 N N . ASP A 1 164 ? -25.139 4.224 11.395 1.00 96.56 164 ASP A N 1
ATOM 1269 C CA . ASP A 1 164 ? -26.527 3.906 11.724 1.00 96.56 164 ASP A CA 1
ATOM 1270 C C . ASP A 1 164 ? -26.670 2.729 12.703 1.00 96.56 164 ASP A C 1
ATOM 1272 O O . ASP A 1 164 ? -27.760 2.472 13.210 1.00 96.56 164 ASP A O 1
ATOM 1276 N N . ILE A 1 165 ? -25.584 1.992 12.948 1.00 97.56 165 ILE A N 1
ATOM 1277 C CA . ILE A 1 165 ? -25.581 0.760 13.744 1.00 97.56 165 ILE A CA 1
ATOM 1278 C C . ILE A 1 165 ? -24.533 0.817 14.860 1.00 97.56 165 ILE A C 1
ATOM 1280 O O . ILE A 1 165 ? -23.578 1.605 14.836 1.00 97.56 165 ILE A O 1
ATOM 1284 N N . GLU A 1 166 ? -24.721 -0.020 15.868 1.00 97.62 166 GLU A N 1
ATOM 1285 C CA . GLU A 1 166 ? -23.751 -0.297 16.923 1.00 97.62 166 GLU A CA 1
ATOM 1286 C C . GLU A 1 166 ? -23.813 -1.775 17.326 1.00 97.62 166 GLU A C 1
ATOM 1288 O O . GLU A 1 166 ? -24.721 -2.500 16.923 1.00 97.62 166 GLU A O 1
ATOM 1293 N N . ILE A 1 167 ? -22.807 -2.242 18.061 1.00 97.94 167 ILE A N 1
ATOM 1294 C CA . ILE A 1 167 ? -22.717 -3.622 18.542 1.00 97.94 167 ILE A CA 1
ATOM 1295 C C . ILE A 1 167 ? -22.986 -3.631 20.038 1.00 97.94 167 ILE A C 1
ATOM 1297 O O . ILE A 1 167 ? -22.143 -3.140 20.790 1.00 97.94 167 ILE A O 1
ATOM 1301 N N . ASP A 1 168 ? -24.119 -4.188 20.465 1.00 96.62 168 ASP A N 1
ATOM 1302 C CA . ASP A 1 168 ? -24.362 -4.453 21.886 1.00 96.62 168 ASP A CA 1
ATOM 1303 C C . ASP A 1 168 ? -23.450 -5.595 22.336 1.00 96.62 168 ASP A C 1
ATOM 1305 O O . ASP A 1 168 ? -23.496 -6.704 21.795 1.00 96.62 168 ASP A O 1
ATOM 1309 N N . LEU A 1 169 ? -22.553 -5.271 23.263 1.00 96.25 169 LEU A N 1
ATOM 1310 C CA . LEU A 1 169 ? -21.463 -6.126 23.695 1.00 96.25 169 LEU A CA 1
ATOM 1311 C C . LEU A 1 169 ? -21.987 -7.260 24.577 1.00 96.25 169 LEU A C 1
ATOM 1313 O O . LEU A 1 169 ? -22.584 -7.015 25.624 1.00 96.25 169 LEU A O 1
ATOM 1317 N N . ILE A 1 170 ? -21.685 -8.492 24.170 1.00 93.06 170 ILE A N 1
ATOM 1318 C CA . ILE A 1 170 ? -21.950 -9.713 24.936 1.00 93.06 170 ILE A CA 1
ATOM 1319 C C . ILE A 1 170 ? -20.667 -10.151 25.644 1.00 93.06 170 ILE A C 1
ATOM 1321 O O . ILE A 1 170 ? -20.652 -10.346 26.855 1.00 93.06 170 ILE A O 1
ATOM 1325 N N . SER A 1 171 ? -19.563 -10.270 24.902 1.00 91.44 171 SER A N 1
ATOM 1326 C CA . SER A 1 171 ? -18.281 -10.720 25.445 1.00 91.44 171 SER A CA 1
ATOM 1327 C C . SER A 1 171 ? -17.119 -9.928 24.843 1.00 91.44 171 SER A C 1
ATOM 1329 O O . SER A 1 171 ? -17.157 -9.487 23.693 1.00 91.44 171 SER A O 1
ATOM 1331 N N . VAL A 1 172 ? -16.058 -9.736 25.629 1.00 92.75 172 VAL A N 1
ATOM 1332 C CA . VAL A 1 172 ? -14.798 -9.148 25.158 1.00 92.75 172 VAL A CA 1
ATOM 1333 C C . VAL A 1 172 ? -13.620 -9.980 25.638 1.00 92.75 172 VAL A C 1
ATOM 1335 O O . VAL A 1 172 ? -13.525 -10.336 26.814 1.00 92.75 172 VAL A O 1
ATOM 1338 N N . CYS A 1 173 ? -12.701 -10.266 24.726 1.00 91.56 173 CYS A N 1
ATOM 1339 C CA . CYS A 1 173 ? -11.423 -10.907 24.989 1.00 91.56 173 CYS A CA 1
ATOM 1340 C C . CYS A 1 173 ? -10.291 -9.954 24.583 1.00 91.56 173 CYS A C 1
ATOM 1342 O O . CYS A 1 173 ? -10.257 -9.463 23.451 1.00 91.56 173 CYS A O 1
ATOM 1344 N N . VAL A 1 174 ? -9.378 -9.664 25.511 1.00 91.25 174 VAL A N 1
ATOM 1345 C CA . VAL A 1 174 ? -8.220 -8.795 25.265 1.00 91.25 174 VAL A CA 1
ATOM 1346 C C . VAL A 1 174 ? -7.071 -9.664 24.773 1.00 91.25 174 VAL A C 1
ATOM 1348 O O . VAL A 1 174 ? -6.399 -10.310 25.563 1.00 91.25 174 VAL A O 1
ATOM 1351 N N . LEU A 1 175 ? -6.860 -9.681 23.456 1.00 91.06 175 LEU A N 1
ATOM 1352 C CA . LEU A 1 175 ? -5.859 -10.539 22.817 1.00 91.06 175 LEU A CA 1
ATOM 1353 C C . LEU A 1 175 ? -4.436 -10.039 23.062 1.00 91.06 175 LEU A C 1
ATOM 1355 O O . LEU A 1 175 ? -3.511 -10.830 23.220 1.00 91.06 175 LEU A O 1
ATOM 1359 N N . ASN A 1 176 ? -4.256 -8.720 23.031 1.00 90.19 176 ASN A N 1
ATOM 1360 C CA . ASN A 1 176 ? -2.973 -8.090 23.302 1.00 90.19 176 ASN A CA 1
ATOM 1361 C C . ASN A 1 176 ? -3.194 -6.668 23.815 1.00 90.19 176 ASN A C 1
ATOM 1363 O O . ASN A 1 176 ? -3.764 -5.828 23.109 1.00 90.19 176 ASN A O 1
ATOM 1367 N N . LYS A 1 177 ? -2.751 -6.401 25.040 1.00 90.00 177 LYS A N 1
ATOM 1368 C CA . LYS A 1 177 ? -2.904 -5.101 25.683 1.00 90.00 177 LYS A CA 1
ATOM 1369 C C . LYS A 1 177 ? -1.765 -4.164 25.287 1.00 90.00 177 LYS A C 1
ATOM 1371 O O . LYS A 1 177 ? -0.608 -4.551 25.159 1.00 90.00 177 LYS A O 1
ATOM 1376 N N . THR A 1 178 ? -2.071 -2.883 25.117 1.00 89.25 178 THR A N 1
ATOM 1377 C CA . THR A 1 178 ? -1.028 -1.869 24.934 1.00 89.25 178 THR A CA 1
ATOM 1378 C C . THR A 1 178 ? -0.474 -1.458 26.301 1.00 89.25 178 THR A C 1
ATOM 1380 O O . THR A 1 178 ? -1.132 -0.728 27.040 1.00 89.25 178 THR A O 1
ATOM 1383 N N . HIS A 1 179 ? 0.736 -1.910 26.648 1.00 71.81 179 HIS A N 1
ATOM 1384 C CA . HIS A 1 179 ? 1.341 -1.669 27.972 1.00 71.81 179 HIS A CA 1
ATOM 1385 C C . HIS A 1 179 ? 2.071 -0.323 28.110 1.00 71.81 179 HIS A C 1
ATOM 1387 O O . HIS A 1 179 ? 2.257 0.170 29.218 1.00 71.81 179 HIS A O 1
ATOM 1393 N N . LYS A 1 180 ? 2.498 0.291 26.999 1.00 74.75 180 LYS A N 1
ATOM 1394 C CA . LYS A 1 180 ? 3.236 1.566 26.999 1.00 74.75 180 LYS A CA 1
ATOM 1395 C C . LYS A 1 180 ? 2.359 2.695 26.481 1.00 74.75 180 LYS A C 1
ATOM 1397 O O . LYS A 1 180 ? 1.608 2.505 25.527 1.00 74.75 180 LYS A O 1
ATOM 1402 N N . VAL A 1 181 ? 2.518 3.886 27.060 1.00 83.75 181 VAL A N 1
ATOM 1403 C CA . VAL A 1 181 ? 1.919 5.109 26.513 1.00 83.75 181 VAL A CA 1
ATOM 1404 C C . VAL A 1 181 ? 2.382 5.266 25.066 1.00 83.75 181 VAL A C 1
ATOM 1406 O O . VAL A 1 181 ? 3.582 5.277 24.780 1.00 83.75 181 VAL A O 1
ATOM 1409 N N . LEU A 1 182 ? 1.423 5.335 24.143 1.00 90.38 182 LEU A N 1
ATOM 1410 C CA . LEU A 1 182 ? 1.726 5.460 22.725 1.00 90.38 182 LEU A CA 1
ATOM 1411 C C . LEU A 1 182 ? 2.200 6.879 22.397 1.00 90.38 182 LEU A C 1
ATOM 1413 O O . LEU A 1 182 ? 1.640 7.842 22.919 1.00 90.38 182 LEU A O 1
ATOM 1417 N N . PRO A 1 183 ? 3.175 7.032 21.483 1.00 91.31 183 PRO A N 1
ATOM 1418 C CA . PRO A 1 183 ? 3.690 8.346 21.095 1.00 91.31 183 PRO A CA 1
ATOM 1419 C C . PRO A 1 183 ? 2.633 9.205 20.385 1.00 91.31 183 PRO A C 1
ATOM 1421 O O . PRO A 1 183 ? 2.730 10.428 20.373 1.00 91.31 183 PRO A O 1
ATOM 1424 N N . PHE A 1 184 ? 1.636 8.568 19.766 1.00 93.19 184 PHE A N 1
ATOM 1425 C CA . PHE A 1 184 ? 0.443 9.187 19.193 1.00 93.19 184 PHE A CA 1
ATOM 1426 C C . PHE A 1 184 ? -0.619 8.113 18.941 1.00 93.19 184 PHE A C 1
ATOM 1428 O O . PHE A 1 184 ? -0.310 6.923 18.899 1.00 93.19 184 PHE A O 1
ATOM 1435 N N . LEU A 1 185 ? -1.868 8.524 18.717 1.00 91.94 185 LEU A N 1
ATOM 1436 C CA . LEU A 1 185 ? -2.937 7.614 18.310 1.00 91.94 185 LEU A CA 1
ATOM 1437 C C . LEU A 1 185 ? -3.202 7.736 16.802 1.00 91.94 185 LEU A C 1
ATOM 1439 O O . LEU A 1 185 ? -3.364 8.854 16.309 1.00 91.94 185 LEU A O 1
ATOM 1443 N N . PRO A 1 186 ? -3.330 6.620 16.059 1.00 91.38 186 PRO A N 1
ATOM 1444 C CA . PRO A 1 186 ? -3.697 6.638 14.640 1.00 91.38 186 PRO A CA 1
ATOM 1445 C C . PRO A 1 186 ? -5.055 7.294 14.347 1.00 91.38 186 PRO A C 1
ATOM 1447 O O . PRO A 1 186 ? -5.317 7.687 13.214 1.00 91.38 186 PRO A O 1
ATOM 1450 N N . SER A 1 187 ? -5.938 7.386 15.344 1.00 85.94 187 SER A N 1
ATOM 1451 C CA . SER A 1 187 ? -7.245 8.043 15.236 1.00 85.94 187 SER A CA 1
ATOM 1452 C C . SER A 1 187 ? -7.196 9.566 15.396 1.00 85.94 187 SER A C 1
ATOM 1454 O O . SER A 1 187 ? -8.206 10.219 15.140 1.00 85.94 187 SER A O 1
ATOM 1456 N N . ASN A 1 188 ? -6.071 10.143 15.833 1.00 87.12 188 ASN A N 1
ATOM 1457 C CA . ASN A 1 188 ? -5.968 11.587 16.042 1.00 87.12 188 ASN A CA 1
ATOM 1458 C C . ASN A 1 188 ? -6.019 12.342 14.707 1.00 87.12 188 ASN A C 1
ATOM 1460 O O . ASN A 1 188 ? -5.403 11.935 13.722 1.00 87.12 188 ASN A O 1
ATOM 1464 N N . GLN A 1 189 ? -6.740 13.466 14.692 1.00 82.00 189 GLN A N 1
ATOM 1465 C CA . GLN A 1 189 ? -6.834 14.333 13.513 1.00 82.00 189 GLN A CA 1
ATOM 1466 C C . GLN A 1 189 ? -5.536 15.114 13.287 1.00 82.00 189 GLN A C 1
ATOM 1468 O O . GLN A 1 189 ? -5.038 15.179 12.164 1.00 82.00 189 GLN A O 1
ATOM 1473 N N . SER A 1 190 ? -4.969 15.667 14.361 1.00 89.69 190 SER A N 1
ATOM 1474 C CA . SER A 1 190 ? -3.694 16.379 14.316 1.00 89.69 190 SER A CA 1
ATOM 1475 C C . SER A 1 190 ? -2.537 15.394 14.218 1.00 89.69 190 SER A C 1
ATOM 1477 O O . SER A 1 190 ? -2.419 14.467 15.024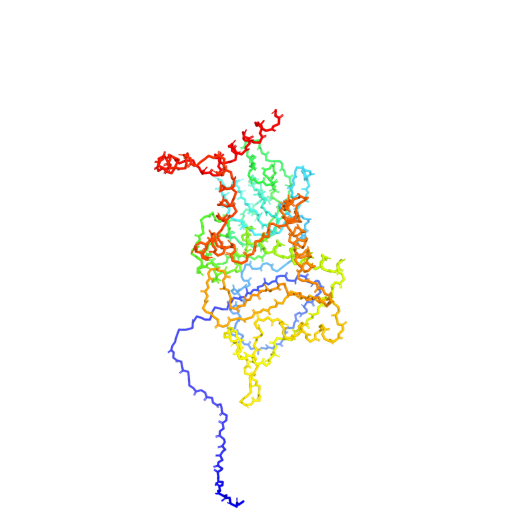 1.00 89.69 190 SER A O 1
ATOM 1479 N N . LEU A 1 191 ? -1.671 15.606 13.230 1.00 90.06 191 LEU A N 1
ATOM 1480 C CA . LEU A 1 191 ? -0.486 14.783 13.036 1.00 90.06 191 LEU A CA 1
ATOM 1481 C C . LEU A 1 191 ? 0.642 15.264 13.941 1.00 90.06 191 LEU A C 1
ATOM 1483 O O . LEU A 1 191 ? 0.929 16.456 14.006 1.00 90.06 191 LEU A O 1
ATOM 1487 N N . VAL A 1 192 ? 1.308 14.316 14.596 1.00 94.00 192 VAL A N 1
ATOM 1488 C CA . VAL A 1 192 ? 2.609 14.572 15.221 1.00 94.00 192 VAL A CA 1
ATOM 1489 C C . VAL A 1 192 ? 3.689 14.744 14.149 1.00 94.00 192 VAL A C 1
ATOM 1491 O O . VAL A 1 192 ? 3.459 14.454 12.964 1.00 94.00 192 VAL A O 1
ATOM 1494 N N . SER A 1 193 ? 4.870 15.205 14.568 1.00 96.38 193 SER A N 1
ATOM 1495 C CA . SER A 1 193 ? 6.005 15.419 13.669 1.00 96.38 193 SER A CA 1
ATOM 1496 C C . SER A 1 193 ? 6.290 14.181 12.815 1.00 96.38 193 SER A C 1
ATOM 1498 O O . SER A 1 193 ? 6.089 13.034 13.228 1.00 96.38 193 SER A O 1
ATOM 1500 N N . GLU A 1 194 ? 6.736 14.411 11.582 1.00 94.19 194 GLU A N 1
ATOM 1501 C CA . GLU A 1 194 ? 7.059 13.325 10.658 1.00 94.19 194 GLU A CA 1
ATOM 1502 C C . GLU A 1 194 ? 8.136 12.390 11.212 1.00 94.19 194 GLU A C 1
ATOM 1504 O O . GLU A 1 194 ? 8.001 11.178 11.082 1.00 94.19 194 GLU A O 1
ATOM 1509 N N . GLU A 1 195 ? 9.125 12.929 11.923 1.00 96.25 195 GLU A N 1
ATOM 1510 C CA . GLU A 1 195 ? 10.167 12.154 12.597 1.00 96.25 195 GLU A CA 1
ATOM 1511 C C . GLU A 1 195 ? 9.583 11.088 13.540 1.00 96.25 195 GLU A C 1
ATOM 1513 O O . GLU A 1 195 ? 9.921 9.906 13.440 1.00 96.25 195 GLU A O 1
ATOM 1518 N N . ILE A 1 196 ? 8.638 11.469 14.409 1.00 95.50 196 ILE A N 1
ATOM 1519 C CA . ILE A 1 196 ? 7.974 10.528 15.322 1.00 95.50 196 ILE A CA 1
ATOM 1520 C C . ILE A 1 196 ? 7.164 9.501 14.520 1.00 95.50 196 ILE A C 1
ATOM 1522 O O . ILE A 1 196 ? 7.187 8.308 14.829 1.00 95.50 196 ILE A O 1
ATOM 1526 N N . ARG A 1 197 ? 6.474 9.929 13.458 1.00 96.06 197 ARG A N 1
ATOM 1527 C CA . ARG A 1 197 ? 5.688 9.021 12.606 1.00 96.06 197 ARG A CA 1
ATOM 1528 C C . ARG A 1 197 ? 6.559 8.003 11.870 1.00 96.06 197 ARG A C 1
ATOM 1530 O O . ARG A 1 197 ? 6.155 6.849 11.755 1.00 96.06 197 ARG A O 1
ATOM 1537 N N . LEU A 1 198 ? 7.743 8.396 11.405 1.00 95.69 198 LEU A N 1
ATOM 1538 C CA . LEU A 1 198 ? 8.706 7.501 10.760 1.00 95.69 198 LEU A CA 1
ATOM 1539 C C . LEU A 1 198 ? 9.348 6.546 11.773 1.00 95.69 198 LEU A C 1
ATOM 1541 O O . LEU A 1 198 ? 9.442 5.351 11.501 1.00 95.69 198 LEU A O 1
ATOM 1545 N N . LYS A 1 199 ? 9.694 7.030 12.973 1.00 95.62 199 LYS A N 1
ATOM 1546 C CA . LYS A 1 199 ? 10.213 6.189 14.065 1.00 95.62 199 LYS A CA 1
ATOM 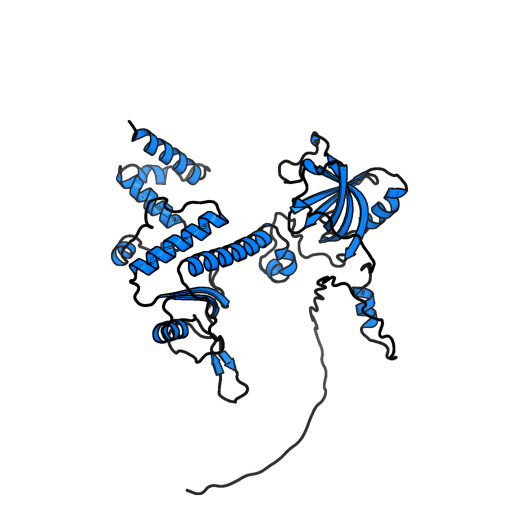1547 C C . LYS A 1 199 ? 9.221 5.099 14.481 1.00 95.62 199 LYS A C 1
ATOM 1549 O O . LYS A 1 199 ? 9.618 3.964 14.727 1.00 95.62 199 LYS A O 1
ATOM 1554 N N . TYR A 1 200 ? 7.928 5.423 14.518 1.00 95.19 200 TYR A N 1
ATOM 1555 C CA . TYR A 1 200 ? 6.847 4.491 14.857 1.00 95.19 200 TYR A CA 1
ATOM 1556 C C . TYR A 1 200 ? 5.980 4.159 13.637 1.00 95.19 200 TYR A C 1
ATOM 1558 O O . TYR A 1 200 ? 4.747 4.159 13.703 1.00 95.19 200 TYR A O 1
ATOM 1566 N N . ARG A 1 201 ? 6.621 3.854 12.500 1.00 95.94 201 ARG A N 1
ATOM 1567 C CA . ARG A 1 201 ? 5.921 3.660 11.222 1.00 95.94 201 ARG A CA 1
ATOM 1568 C C . ARG A 1 201 ? 4.883 2.542 11.257 1.00 95.94 201 ARG A C 1
ATOM 1570 O O . ARG A 1 201 ? 3.843 2.679 10.626 1.00 95.94 201 ARG A O 1
ATOM 1577 N N . CYS A 1 202 ? 5.107 1.474 12.025 1.00 93.88 202 CYS A N 1
ATOM 1578 C CA . CYS A 1 202 ? 4.120 0.403 12.204 1.00 93.88 202 CYS A CA 1
ATOM 1579 C C . CYS A 1 202 ? 2.787 0.910 12.787 1.00 93.88 202 CYS A C 1
ATOM 1581 O O . CYS A 1 202 ? 1.723 0.420 12.407 1.00 93.88 202 CYS A O 1
ATOM 1583 N N . LEU A 1 203 ? 2.835 1.920 13.661 1.00 93.75 203 LEU A N 1
ATOM 1584 C CA . LEU A 1 203 ? 1.663 2.569 14.238 1.00 93.75 203 LEU A CA 1
ATOM 1585 C C . LEU A 1 203 ? 1.049 3.574 13.256 1.00 93.75 203 LEU A C 1
ATOM 1587 O O . LEU A 1 203 ? -0.159 3.543 13.033 1.00 93.75 203 LEU A O 1
ATOM 1591 N N . ASP A 1 204 ? 1.872 4.410 12.611 1.00 95.12 204 ASP A N 1
ATOM 1592 C CA . ASP A 1 204 ? 1.414 5.386 11.607 1.00 95.12 204 ASP A CA 1
ATOM 1593 C C . ASP A 1 204 ? 0.680 4.691 10.451 1.00 95.12 204 ASP A C 1
ATOM 1595 O O . ASP A 1 204 ? -0.391 5.128 10.028 1.00 95.12 204 ASP A O 1
ATOM 1599 N N . LEU A 1 205 ? 1.188 3.536 10.006 1.00 96.00 205 LEU A N 1
ATOM 1600 C CA . LEU A 1 205 ? 0.569 2.723 8.963 1.00 96.00 205 LEU A CA 1
ATOM 1601 C C . LEU A 1 205 ? -0.838 2.231 9.321 1.00 96.00 205 LEU A C 1
ATOM 1603 O O . LEU A 1 205 ? -1.548 1.842 8.404 1.00 96.00 205 LEU A O 1
ATOM 1607 N N . ARG A 1 206 ? -1.297 2.267 10.581 1.00 94.25 206 ARG A N 1
ATOM 1608 C CA . ARG A 1 206 ? -2.695 1.935 10.932 1.00 94.25 206 ARG A CA 1
ATOM 1609 C C . ARG A 1 206 ? -3.700 3.006 10.499 1.00 94.25 206 ARG A C 1
ATOM 1611 O O . ARG A 1 206 ? -4.900 2.736 10.477 1.00 94.25 206 ARG A O 1
ATOM 1618 N N . ARG A 1 207 ? -3.244 4.214 10.155 1.00 92.81 207 ARG A N 1
ATOM 1619 C CA . ARG A 1 207 ? -4.111 5.307 9.692 1.00 92.81 207 ARG A CA 1
ATOM 1620 C C . ARG A 1 207 ? -4.771 4.958 8.363 1.00 92.81 207 ARG A C 1
ATOM 1622 O O . ARG A 1 207 ? -4.109 4.510 7.427 1.00 92.81 207 ARG A O 1
ATOM 1629 N N . THR A 1 208 ? -6.058 5.282 8.245 1.00 89.19 208 THR A N 1
ATOM 1630 C CA . THR A 1 208 ? -6.879 4.988 7.060 1.00 89.19 208 THR A CA 1
ATOM 1631 C C . THR A 1 208 ? -6.272 5.530 5.766 1.00 89.19 208 THR A C 1
ATOM 1633 O O . THR A 1 208 ? -6.271 4.835 4.756 1.00 89.19 208 THR A O 1
ATOM 1636 N N . VAL A 1 209 ? -5.694 6.737 5.796 1.00 91.50 209 VAL A N 1
ATOM 1637 C CA . VAL A 1 209 ? -5.071 7.360 4.614 1.00 91.50 209 VAL A CA 1
ATOM 1638 C C . VAL A 1 209 ? -3.885 6.534 4.104 1.00 91.50 209 VAL A C 1
ATOM 1640 O O . VAL A 1 209 ? -3.802 6.248 2.916 1.00 91.50 209 VAL A O 1
ATOM 1643 N N . LEU A 1 210 ? -2.993 6.083 4.990 1.00 94.00 210 LEU A N 1
ATOM 1644 C CA . LEU A 1 210 ? -1.824 5.293 4.588 1.00 94.00 210 LEU A CA 1
ATOM 1645 C C . LEU A 1 210 ? -2.208 3.866 4.186 1.00 94.00 210 LEU A C 1
ATOM 1647 O O . LEU A 1 210 ? -1.682 3.343 3.205 1.00 94.00 210 LEU A O 1
ATOM 1651 N N . GLN A 1 211 ? -3.175 3.265 4.884 1.00 93.50 211 GLN A N 1
ATOM 1652 C CA . GLN A 1 211 ? -3.780 1.993 4.487 1.00 93.50 211 GLN A CA 1
ATOM 1653 C C . GLN A 1 211 ? -4.383 2.066 3.075 1.00 93.50 211 GLN A C 1
ATOM 1655 O O . GLN A 1 211 ? -4.196 1.137 2.284 1.00 93.50 211 GLN A O 1
ATOM 1660 N N . ARG A 1 212 ? -5.077 3.162 2.738 1.00 92.12 212 ARG A N 1
ATOM 1661 C CA . ARG A 1 212 ? -5.599 3.405 1.388 1.00 92.12 212 ARG A CA 1
ATOM 1662 C C . ARG A 1 212 ? -4.465 3.552 0.380 1.00 92.12 212 ARG A C 1
ATOM 1664 O O . ARG A 1 212 ? -4.470 2.834 -0.606 1.00 92.12 212 ARG A O 1
ATOM 1671 N N . ASN A 1 213 ? -3.457 4.378 0.661 1.00 95.44 213 ASN A N 1
ATOM 1672 C CA . ASN A 1 213 ? -2.327 4.590 -0.250 1.00 95.44 213 ASN A CA 1
ATOM 1673 C C . ASN A 1 213 ? -1.596 3.284 -0.608 1.00 95.44 213 ASN A C 1
ATOM 1675 O O . ASN A 1 213 ? -1.236 3.080 -1.764 1.00 95.44 213 ASN A O 1
ATOM 1679 N N . LEU A 1 214 ? -1.396 2.381 0.359 1.00 95.94 214 LEU A N 1
ATOM 1680 C CA . LEU A 1 214 ? -0.773 1.077 0.099 1.00 95.94 214 LEU A CA 1
ATOM 1681 C C . LEU A 1 214 ? -1.644 0.172 -0.784 1.00 95.94 214 LEU A C 1
ATOM 1683 O O . LEU A 1 214 ? -1.120 -0.510 -1.664 1.00 95.94 214 LEU A O 1
ATOM 1687 N N . ARG A 1 215 ? -2.967 0.173 -0.577 1.00 94.69 215 ARG A N 1
ATOM 1688 C CA . ARG A 1 215 ? -3.910 -0.588 -1.415 1.00 94.69 215 ARG A CA 1
ATOM 1689 C C . ARG A 1 215 ? -4.020 -0.005 -2.817 1.00 94.69 215 ARG A C 1
ATOM 1691 O O . ARG A 1 215 ? -3.949 -0.770 -3.769 1.00 94.69 215 ARG A O 1
ATOM 1698 N N . ASP A 1 216 ? -4.112 1.318 -2.937 1.00 95.69 216 ASP A N 1
ATOM 1699 C CA . ASP A 1 216 ? -4.111 2.029 -4.217 1.00 95.69 216 ASP A CA 1
ATOM 1700 C C . ASP A 1 216 ? -2.814 1.720 -4.987 1.00 95.69 216 ASP A C 1
ATOM 1702 O O . ASP A 1 216 ? -2.872 1.371 -6.161 1.00 95.69 216 ASP A O 1
ATOM 1706 N N . ARG A 1 217 ? -1.645 1.738 -4.324 1.00 97.06 217 ARG A N 1
ATOM 1707 C CA . ARG A 1 217 ? -0.363 1.337 -4.935 1.00 97.06 217 ARG A CA 1
ATOM 1708 C C . ARG A 1 217 ? -0.376 -0.114 -5.423 1.00 97.06 217 ARG A C 1
ATOM 1710 O O . ARG A 1 217 ? 0.111 -0.385 -6.517 1.00 97.06 217 ARG A O 1
ATOM 1717 N N . SER A 1 218 ? -0.901 -1.038 -4.618 1.00 97.81 218 SER A N 1
ATOM 1718 C CA . SER A 1 218 ? -1.020 -2.454 -4.994 1.00 97.81 218 SER A CA 1
ATOM 1719 C C . SER A 1 218 ? -1.932 -2.636 -6.211 1.00 97.81 218 SER A C 1
ATOM 1721 O O . SER A 1 218 ? -1.553 -3.289 -7.181 1.00 97.81 218 SER A O 1
ATOM 1723 N N . LEU A 1 219 ? -3.099 -1.982 -6.200 1.00 97.06 219 LEU A N 1
ATOM 1724 C CA . LEU A 1 219 ? -4.043 -2.004 -7.312 1.00 97.06 219 LEU A CA 1
ATOM 1725 C C . LEU A 1 219 ? -3.430 -1.396 -8.577 1.00 97.06 219 LEU A C 1
ATOM 1727 O O . LEU A 1 219 ? -3.560 -1.990 -9.638 1.00 97.06 219 LEU A O 1
ATOM 1731 N N . ALA A 1 220 ? -2.718 -0.269 -8.476 1.00 97.69 220 ALA A N 1
ATOM 1732 C CA . ALA A 1 220 ? -2.020 0.326 -9.615 1.00 97.69 220 ALA A CA 1
ATOM 1733 C C . ALA A 1 220 ? -1.019 -0.655 -10.235 1.00 97.69 220 ALA A C 1
ATOM 1735 O O . ALA A 1 220 ? -1.033 -0.849 -11.445 1.00 97.69 220 ALA A O 1
ATOM 1736 N N . ALA A 1 221 ? -0.194 -1.318 -9.416 1.00 98.25 221 ALA A N 1
ATOM 1737 C CA . ALA A 1 221 ? 0.761 -2.312 -9.902 1.00 98.25 221 ALA A CA 1
ATOM 1738 C C . ALA A 1 221 ? 0.070 -3.499 -10.594 1.00 98.25 221 ALA A C 1
ATOM 1740 O O . ALA A 1 221 ? 0.577 -3.997 -11.595 1.00 98.25 221 ALA A O 1
ATOM 1741 N N . TRP A 1 222 ? -1.085 -3.940 -10.088 1.00 98.38 222 TRP A N 1
ATOM 1742 C CA . TRP A 1 222 ? -1.889 -4.977 -10.736 1.00 98.38 222 TRP A CA 1
ATOM 1743 C C . TRP A 1 222 ? -2.456 -4.510 -12.083 1.00 98.38 222 TRP A C 1
ATOM 1745 O O . TRP A 1 222 ? -2.307 -5.218 -13.070 1.00 98.38 222 TRP A O 1
ATOM 1755 N N . VAL A 1 223 ? -3.023 -3.300 -12.153 1.00 98.38 223 VAL A N 1
ATOM 1756 C CA . VAL A 1 223 ? -3.547 -2.721 -13.406 1.00 98.38 223 VAL A CA 1
ATOM 1757 C C . VAL A 1 223 ? -2.448 -2.560 -14.449 1.00 98.38 223 VAL A C 1
ATOM 1759 O O . VAL A 1 223 ? -2.676 -2.832 -15.620 1.00 98.38 223 VAL A O 1
ATOM 1762 N N . ILE A 1 224 ? -1.253 -2.138 -14.029 1.00 98.56 224 ILE A N 1
ATOM 1763 C CA . ILE A 1 224 ? -0.101 -2.010 -14.924 1.00 98.56 224 ILE A CA 1
ATOM 1764 C C . ILE A 1 224 ? 0.273 -3.367 -15.521 1.00 98.56 224 ILE A C 1
ATOM 1766 O O . ILE A 1 224 ? 0.452 -3.462 -16.732 1.00 98.56 224 ILE A O 1
ATOM 1770 N N . ARG A 1 225 ? 0.358 -4.412 -14.687 1.00 98.62 225 ARG A N 1
ATOM 1771 C CA . ARG A 1 225 ? 0.637 -5.777 -15.151 1.00 98.62 225 ARG A CA 1
ATOM 1772 C C . ARG A 1 225 ? -0.421 -6.276 -16.122 1.00 98.62 225 ARG A C 1
ATOM 1774 O O . ARG A 1 225 ? -0.065 -6.768 -17.184 1.00 98.62 225 ARG A O 1
ATOM 1781 N N . ASP A 1 226 ? -1.691 -6.133 -15.760 1.00 98.50 226 ASP A N 1
ATOM 1782 C CA . ASP A 1 226 ? -2.823 -6.568 -16.580 1.00 98.50 226 ASP A CA 1
ATOM 1783 C C . ASP A 1 226 ? -2.812 -5.874 -17.950 1.00 98.50 226 ASP A C 1
ATOM 1785 O O . ASP A 1 226 ? -2.800 -6.541 -18.981 1.00 98.50 226 ASP A O 1
ATOM 1789 N N . TYR A 1 227 ? -2.687 -4.543 -17.965 1.00 98.62 227 TYR A N 1
ATOM 1790 C CA . TYR A 1 227 ? -2.617 -3.758 -19.196 1.00 98.62 227 TYR A CA 1
ATOM 1791 C C . TYR A 1 227 ? -1.435 -4.172 -20.079 1.00 98.62 227 TYR A C 1
ATOM 1793 O O . TYR A 1 227 ? -1.614 -4.446 -21.259 1.00 98.62 227 TYR A O 1
ATOM 1801 N N . LEU A 1 228 ? -0.220 -4.244 -19.528 1.00 98.56 228 LEU A N 1
ATOM 1802 C CA . LEU A 1 228 ? 0.965 -4.585 -20.320 1.00 98.56 228 LEU A CA 1
ATOM 1803 C C . LEU A 1 228 ? 0.893 -6.026 -20.850 1.00 98.56 228 LEU A C 1
ATOM 1805 O O . LEU A 1 228 ? 1.208 -6.253 -22.015 1.00 98.56 228 LEU A O 1
ATOM 1809 N N . THR A 1 229 ? 0.384 -6.970 -20.054 1.00 98.19 229 THR A N 1
ATOM 1810 C CA . THR A 1 229 ? 0.183 -8.366 -20.485 1.00 98.19 229 THR A CA 1
ATOM 1811 C C . THR A 1 229 ? -0.822 -8.465 -21.637 1.00 98.19 229 THR A C 1
ATOM 1813 O O . THR A 1 229 ? -0.598 -9.215 -22.579 1.00 98.19 229 THR A O 1
ATOM 1816 N N . GLN A 1 230 ? -1.901 -7.673 -21.614 1.00 98.38 230 GLN A N 1
ATOM 1817 C CA . GLN A 1 230 ? -2.867 -7.588 -22.723 1.00 98.38 230 GLN A CA 1
ATOM 1818 C C . GLN A 1 230 ? -2.271 -6.974 -24.003 1.00 98.38 230 GLN A C 1
ATOM 1820 O O . GLN A 1 230 ? -2.847 -7.124 -25.077 1.00 98.38 230 GLN A O 1
ATOM 1825 N N . HIS A 1 231 ? -1.129 -6.292 -23.895 1.00 98.19 231 HIS A N 1
ATOM 1826 C CA . HIS A 1 231 ? -0.368 -5.712 -25.002 1.00 98.19 231 HIS A CA 1
ATOM 1827 C C . HIS A 1 231 ? 0.891 -6.531 -25.351 1.00 98.19 231 HIS A C 1
ATOM 1829 O O . HIS A 1 231 ? 1.859 -5.972 -25.876 1.00 98.19 231 HIS A O 1
ATOM 1835 N N . ASP A 1 232 ? 0.875 -7.833 -25.049 1.00 97.88 232 ASP A N 1
ATOM 1836 C CA . ASP A 1 232 ? 1.921 -8.819 -25.356 1.00 97.88 232 ASP A CA 1
ATOM 1837 C C . ASP A 1 232 ? 3.282 -8.554 -24.687 1.00 97.88 232 ASP A C 1
ATOM 1839 O O . ASP A 1 232 ? 4.314 -9.058 -25.129 1.00 97.88 232 ASP A O 1
ATOM 1843 N N . PHE A 1 233 ? 3.316 -7.768 -23.608 1.00 98.56 233 PHE A N 1
ATOM 1844 C CA . PHE A 1 233 ? 4.534 -7.587 -22.822 1.00 98.56 233 PHE A CA 1
ATOM 1845 C C . PHE A 1 233 ? 4.790 -8.765 -21.880 1.00 98.56 233 PHE A C 1
ATOM 1847 O O . PHE A 1 233 ? 3.879 -9.273 -21.225 1.00 98.56 233 PHE A O 1
ATOM 1854 N N . VAL A 1 234 ? 6.065 -9.125 -21.731 1.00 98.44 234 VAL A N 1
ATOM 1855 C CA . VAL A 1 234 ? 6.525 -10.172 -20.811 1.00 98.44 234 VAL A CA 1
ATOM 1856 C C . VAL A 1 234 ? 7.202 -9.542 -19.591 1.00 98.44 234 VAL A C 1
ATOM 1858 O O . VAL A 1 234 ? 8.129 -8.741 -19.741 1.00 98.44 234 VAL A O 1
ATOM 1861 N N . GLU A 1 235 ? 6.752 -9.899 -18.379 1.00 98.31 235 GLU A N 1
ATOM 1862 C CA . GLU A 1 235 ? 7.406 -9.473 -17.131 1.00 98.31 235 GLU A CA 1
ATOM 1863 C C . GLU A 1 235 ? 8.687 -10.293 -16.938 1.00 98.31 235 GLU A C 1
ATOM 1865 O O . GLU A 1 235 ? 8.618 -11.512 -16.768 1.00 98.31 235 GLU A O 1
ATOM 1870 N N . VAL A 1 236 ? 9.857 -9.649 -16.974 1.00 97.81 236 VAL A N 1
ATOM 1871 C CA . VAL A 1 236 ? 11.152 -10.326 -16.777 1.00 97.81 236 VAL A CA 1
ATOM 1872 C C . VAL A 1 236 ? 11.903 -9.672 -15.623 1.00 97.81 236 VAL A C 1
ATOM 1874 O O . VAL A 1 236 ? 12.037 -8.454 -15.551 1.00 97.81 236 VAL A O 1
ATOM 1877 N N . GLU A 1 237 ? 12.413 -10.480 -14.698 1.00 97.75 237 GLU A N 1
ATOM 1878 C CA . GLU A 1 237 ? 13.228 -9.976 -13.596 1.00 97.75 237 GLU A CA 1
ATOM 1879 C C . GLU A 1 237 ? 14.692 -9.810 -14.012 1.00 97.75 237 GLU A C 1
ATOM 1881 O O . GLU A 1 237 ? 15.311 -10.730 -14.549 1.00 97.75 237 GLU A O 1
ATOM 1886 N N . THR A 1 238 ? 15.269 -8.643 -13.721 1.00 96.62 238 THR A N 1
ATOM 1887 C CA . THR A 1 238 ? 16.685 -8.353 -13.982 1.00 96.62 238 THR A CA 1
ATOM 1888 C C . THR A 1 238 ? 17.523 -8.346 -12.695 1.00 96.62 238 THR A C 1
ATOM 1890 O O . THR A 1 238 ? 17.037 -7.873 -11.662 1.00 96.62 238 THR A O 1
ATOM 1893 N N . PRO A 1 239 ? 18.795 -8.792 -12.726 1.00 96.44 239 PRO A N 1
ATOM 1894 C CA . PRO A 1 239 ? 19.651 -8.838 -11.539 1.00 96.44 239 PRO A CA 1
ATOM 1895 C C . PRO A 1 239 ? 19.936 -7.471 -10.896 1.00 96.44 239 PRO A C 1
ATOM 1897 O O . PRO A 1 239 ? 20.117 -6.465 -11.579 1.00 96.44 239 PRO A O 1
ATOM 1900 N N . MET A 1 240 ? 20.076 -7.472 -9.566 1.00 95.12 240 MET A N 1
ATOM 1901 C CA . MET A 1 240 ? 20.323 -6.272 -8.745 1.00 95.12 240 MET A CA 1
ATOM 1902 C C . MET A 1 240 ? 21.794 -6.061 -8.374 1.00 95.12 240 MET A C 1
ATOM 1904 O O . MET A 1 240 ? 22.196 -4.954 -8.045 1.00 95.12 240 MET A O 1
ATOM 1908 N N . LEU A 1 241 ? 22.599 -7.123 -8.376 1.00 95.38 241 LEU A N 1
ATOM 1909 C CA . LEU A 1 241 ? 24.038 -7.030 -8.144 1.00 95.38 241 LEU A CA 1
ATOM 1910 C C . LEU A 1 241 ? 24.717 -6.950 -9.501 1.00 95.38 241 LEU A C 1
ATOM 1912 O O . LEU A 1 241 ? 24.814 -7.956 -10.206 1.00 95.38 241 LEU A O 1
ATOM 1916 N N . PHE A 1 242 ? 25.131 -5.748 -9.884 1.00 89.88 242 PHE A N 1
ATOM 1917 C CA . PHE A 1 242 ? 25.594 -5.478 -11.235 1.00 89.88 242 PHE A CA 1
ATOM 1918 C C . PHE A 1 242 ? 26.988 -4.855 -11.269 1.00 89.88 242 PHE A C 1
ATOM 1920 O O . PHE A 1 242 ? 27.577 -4.543 -10.233 1.00 89.88 242 PHE A O 1
ATOM 1927 N N . LYS A 1 243 ? 27.559 -4.734 -12.469 1.00 89.25 243 LYS A N 1
ATOM 1928 C CA . LYS A 1 243 ? 28.811 -4.008 -12.671 1.00 89.25 243 LYS A CA 1
ATOM 1929 C C . LYS A 1 243 ? 28.515 -2.508 -12.673 1.00 89.25 243 LYS A C 1
ATOM 1931 O O . LYS A 1 243 ? 27.534 -2.084 -13.271 1.00 89.25 243 LYS A O 1
ATOM 1936 N N . SER A 1 244 ? 29.386 -1.733 -12.032 1.00 84.88 244 SER A N 1
ATOM 1937 C CA . SER A 1 244 ? 29.287 -0.273 -12.025 1.00 84.88 244 SER A CA 1
ATOM 1938 C C . SER A 1 244 ? 29.379 0.312 -13.433 1.00 84.88 244 SER A C 1
ATOM 1940 O O . SER A 1 244 ? 30.171 -0.158 -14.263 1.00 84.88 244 SER A O 1
ATOM 1942 N N . THR A 1 245 ? 28.574 1.342 -13.682 1.00 76.19 245 THR A N 1
ATOM 1943 C CA . THR A 1 245 ? 28.538 2.071 -14.948 1.00 76.19 245 THR A CA 1
ATOM 1944 C C . THR A 1 245 ? 28.947 3.523 -14.696 1.00 76.19 245 THR A C 1
ATOM 1946 O O . THR A 1 245 ? 28.354 4.180 -13.849 1.00 76.19 245 THR A O 1
ATOM 1949 N N . PRO A 1 246 ? 29.993 4.042 -15.366 1.00 66.31 246 PRO A N 1
ATOM 1950 C CA . PRO A 1 246 ? 30.605 5.324 -14.996 1.00 66.31 246 PRO A CA 1
ATOM 1951 C C . PRO A 1 246 ? 29.764 6.569 -15.340 1.00 66.31 246 PRO A C 1
ATOM 1953 O O . PRO A 1 246 ? 30.193 7.681 -15.046 1.00 66.31 246 PRO A O 1
ATOM 1956 N N . GLU A 1 247 ? 28.590 6.410 -15.953 1.00 72.75 247 GLU A N 1
ATOM 1957 C CA . GLU A 1 247 ? 27.724 7.507 -16.390 1.00 72.75 247 GLU A CA 1
ATOM 1958 C C . GLU A 1 247 ? 26.401 7.507 -15.609 1.00 72.75 247 GLU A C 1
ATOM 1960 O O . GLU A 1 247 ? 25.817 6.454 -15.365 1.00 72.75 247 GLU A O 1
ATOM 1965 N N . GLY A 1 248 ? 25.899 8.694 -15.248 1.00 78.56 248 GLY A N 1
ATOM 1966 C CA . GLY A 1 248 ? 24.616 8.862 -14.556 1.00 78.56 248 GLY A CA 1
ATOM 1967 C C . GLY A 1 248 ? 24.752 9.406 -13.133 1.00 78.56 248 GLY A C 1
ATOM 1968 O O . GLY A 1 248 ? 25.566 10.293 -12.878 1.00 78.56 248 GLY A O 1
ATOM 1969 N N . ALA A 1 249 ? 23.905 8.918 -12.224 1.00 80.06 249 ALA A N 1
ATOM 1970 C CA . ALA A 1 249 ? 23.958 9.256 -10.799 1.00 80.06 249 ALA A CA 1
ATOM 1971 C C . ALA A 1 249 ? 25.076 8.480 -10.081 1.00 80.06 249 ALA A C 1
ATOM 1973 O O . ALA A 1 249 ? 25.680 7.567 -10.645 1.00 80.06 249 ALA A O 1
ATOM 1974 N N . ARG A 1 250 ? 25.344 8.794 -8.814 1.00 87.31 250 ARG A N 1
ATOM 1975 C CA . ARG A 1 250 ? 26.202 7.937 -7.985 1.00 87.31 250 ARG A CA 1
ATOM 1976 C C . ARG A 1 250 ? 25.489 6.616 -7.649 1.00 87.31 250 ARG A C 1
ATOM 1978 O O . ARG A 1 250 ? 24.283 6.584 -7.393 1.00 87.31 250 ARG A O 1
ATOM 1985 N N . GLU A 1 251 ? 26.240 5.517 -7.654 1.00 90.19 251 GLU A N 1
ATOM 1986 C CA . GLU A 1 251 ? 25.738 4.162 -7.393 1.00 90.19 251 GLU A CA 1
ATOM 1987 C C . GLU A 1 251 ? 26.067 3.708 -5.963 1.00 90.19 251 GLU A C 1
ATOM 1989 O O . GLU A 1 251 ? 27.170 3.938 -5.463 1.00 90.19 251 GLU A O 1
ATOM 1994 N N . PHE A 1 252 ? 25.144 2.981 -5.327 1.00 93.69 252 PHE A N 1
ATOM 1995 C CA . PHE A 1 252 ? 25.461 2.246 -4.103 1.00 93.69 252 PHE A CA 1
ATOM 1996 C C . PHE A 1 252 ? 26.342 1.043 -4.424 1.00 93.69 252 PHE A C 1
ATOM 1998 O O . PHE A 1 252 ? 26.036 0.270 -5.334 1.00 93.69 252 PHE A O 1
ATOM 2005 N N . VAL A 1 253 ? 27.386 0.837 -3.624 1.00 94.25 253 VAL A N 1
ATOM 2006 C CA . VAL A 1 253 ? 28.299 -0.302 -3.765 1.00 94.25 253 VAL A CA 1
ATOM 2007 C C . VAL A 1 253 ? 28.012 -1.389 -2.735 1.00 94.25 253 VAL A C 1
ATOM 2009 O O . VAL A 1 253 ? 27.752 -1.116 -1.564 1.00 94.25 253 VAL A O 1
ATOM 2012 N N . VAL A 1 254 ? 28.101 -2.644 -3.168 1.00 95.94 254 VAL A N 1
ATOM 2013 C CA . VAL A 1 254 ? 27.973 -3.828 -2.315 1.00 95.94 254 VAL A CA 1
ATOM 2014 C C . VAL A 1 254 ? 29.308 -4.577 -2.336 1.00 95.94 254 VAL A C 1
ATOM 2016 O O . VAL A 1 254 ? 29.684 -5.116 -3.383 1.00 95.94 254 VAL A O 1
ATOM 2019 N N . PRO A 1 255 ? 30.057 -4.618 -1.219 1.00 95.31 255 PRO A N 1
ATOM 2020 C CA . PRO A 1 255 ? 31.329 -5.327 -1.167 1.00 95.31 255 PRO A CA 1
ATOM 2021 C C . PRO A 1 255 ? 31.118 -6.825 -1.374 1.00 95.31 255 PRO A C 1
ATOM 2023 O O . PRO A 1 255 ? 30.185 -7.423 -0.835 1.00 95.31 255 PRO A O 1
ATOM 2026 N N . THR A 1 256 ? 32.010 -7.445 -2.144 1.00 94.62 256 THR A N 1
ATOM 2027 C CA . THR A 1 256 ? 32.000 -8.899 -2.319 1.00 94.62 256 THR A CA 1
ATOM 2028 C C . THR A 1 256 ? 32.895 -9.581 -1.287 1.00 94.62 256 THR A C 1
ATOM 2030 O O . THR A 1 256 ? 33.734 -8.954 -0.642 1.00 94.62 256 THR A O 1
ATOM 2033 N N . ARG A 1 257 ? 32.753 -10.905 -1.144 1.00 95.50 257 ARG A N 1
ATOM 2034 C CA . ARG A 1 257 ? 33.685 -11.712 -0.333 1.00 95.50 257 ARG A CA 1
ATOM 2035 C C . ARG A 1 257 ? 35.093 -11.763 -0.939 1.00 95.50 257 ARG A C 1
ATOM 2037 O O . ARG A 1 257 ? 36.034 -12.115 -0.235 1.00 95.50 257 ARG A O 1
ATOM 2044 N N . ILE A 1 258 ? 35.229 -11.452 -2.230 1.00 93.50 258 ILE A N 1
ATOM 2045 C CA . ILE A 1 258 ? 36.510 -11.389 -2.929 1.00 93.50 258 ILE A CA 1
ATOM 2046 C C . ILE A 1 258 ? 37.103 -10.002 -2.683 1.00 93.50 258 ILE A C 1
ATOM 2048 O O . ILE A 1 258 ? 36.514 -8.980 -3.036 1.00 93.50 258 ILE A O 1
ATOM 2052 N N . SER A 1 259 ? 38.282 -9.973 -2.063 1.00 93.19 259 SER A N 1
ATOM 2053 C CA . SER A 1 259 ? 38.957 -8.720 -1.729 1.00 93.19 259 SER A CA 1
ATOM 2054 C C . SER A 1 259 ? 39.192 -7.862 -2.977 1.00 93.19 259 SER A C 1
ATOM 2056 O O . SER A 1 259 ? 39.628 -8.366 -4.011 1.00 93.19 259 SER A O 1
ATOM 2058 N N . GLY A 1 260 ? 38.894 -6.566 -2.875 1.00 92.12 260 GLY A N 1
ATOM 2059 C CA . GLY A 1 260 ? 39.081 -5.595 -3.957 1.00 92.12 260 GLY A CA 1
ATOM 2060 C C . GLY A 1 260 ? 37.987 -5.583 -5.031 1.00 92.12 260 GLY A C 1
ATOM 2061 O O . GLY A 1 260 ? 38.111 -4.825 -5.987 1.00 92.12 260 GLY A O 1
ATOM 2062 N N . SER A 1 261 ? 36.923 -6.383 -4.894 1.00 93.50 261 SER A N 1
ATOM 2063 C CA . SER A 1 261 ? 35.798 -6.419 -5.842 1.00 93.50 261 SER A CA 1
ATOM 2064 C C . SER A 1 261 ? 34.481 -5.984 -5.196 1.00 93.50 261 SER A C 1
ATOM 2066 O O . SER A 1 261 ? 34.172 -6.369 -4.063 1.00 93.50 261 SER A O 1
ATOM 2068 N N . PHE A 1 262 ? 33.682 -5.228 -5.951 1.00 95.19 262 PHE A N 1
ATOM 2069 C CA . PHE A 1 262 ? 32.397 -4.665 -5.532 1.00 95.19 262 PHE A CA 1
ATOM 2070 C C . PHE A 1 262 ? 31.349 -4.858 -6.631 1.00 95.19 262 PHE A C 1
ATOM 2072 O O . PHE A 1 262 ? 31.670 -4.765 -7.817 1.00 95.19 262 PHE A O 1
ATOM 2079 N N . TYR A 1 263 ? 30.100 -5.083 -6.231 1.00 95.62 263 TYR A N 1
ATOM 2080 C CA . TYR A 1 263 ? 28.943 -4.863 -7.096 1.00 95.62 263 TYR A CA 1
ATOM 2081 C C . TYR A 1 263 ? 28.441 -3.430 -6.936 1.00 95.62 263 TYR A C 1
ATOM 2083 O O . TYR A 1 263 ? 28.681 -2.794 -5.910 1.00 95.62 263 TYR A O 1
ATOM 2091 N N . ALA A 1 264 ? 27.692 -2.961 -7.922 1.00 95.06 264 ALA A N 1
ATOM 2092 C CA . ALA A 1 264 ? 26.885 -1.758 -7.855 1.00 95.06 264 ALA A CA 1
ATOM 2093 C C . ALA A 1 264 ? 25.399 -2.130 -7.926 1.00 95.06 264 ALA A C 1
ATOM 2095 O O . ALA A 1 264 ? 25.019 -3.067 -8.636 1.00 95.06 264 ALA A O 1
ATOM 2096 N N . LEU A 1 265 ? 24.565 -1.405 -7.182 1.00 95.38 265 LEU A N 1
ATOM 2097 C CA . LEU A 1 265 ? 23.114 -1.498 -7.310 1.00 95.38 265 LEU A CA 1
ATOM 2098 C C . LEU A 1 265 ? 22.634 -0.651 -8.504 1.00 95.38 265 LEU A C 1
ATOM 2100 O O . LEU A 1 265 ? 23.096 0.481 -8.660 1.00 95.38 265 LEU A O 1
ATOM 2104 N N . PRO A 1 266 ? 21.705 -1.153 -9.340 1.00 93.62 266 PRO A N 1
ATOM 2105 C CA . PRO A 1 266 ? 21.334 -0.497 -10.586 1.00 93.62 266 PRO A CA 1
ATOM 2106 C C . PRO A 1 266 ? 20.490 0.762 -10.362 1.00 93.62 266 PRO A C 1
ATOM 2108 O O . PRO A 1 266 ? 19.535 0.779 -9.579 1.00 93.62 266 PRO A O 1
ATOM 2111 N N . GLN A 1 267 ? 20.782 1.797 -11.151 1.00 92.88 267 GLN A N 1
ATOM 2112 C CA . GLN A 1 267 ? 19.971 3.020 -11.215 1.00 92.88 267 GLN A CA 1
ATOM 2113 C C . GLN A 1 267 ? 18.660 2.828 -11.982 1.00 92.88 267 GLN A C 1
ATOM 2115 O O . GLN A 1 267 ? 17.704 3.574 -11.773 1.00 92.88 267 GLN A O 1
ATOM 2120 N N . SER A 1 268 ? 18.652 1.863 -12.901 1.00 93.94 268 SER A N 1
ATOM 2121 C CA . SER A 1 268 ? 17.512 1.360 -13.669 1.00 93.94 268 SER A CA 1
ATOM 2122 C C . SER A 1 268 ? 17.930 0.063 -14.387 1.00 93.94 268 SER A C 1
ATOM 2124 O O . SER A 1 268 ? 19.134 -0.163 -14.552 1.00 93.94 268 SER A O 1
ATOM 2126 N N . PRO A 1 269 ? 16.995 -0.765 -14.881 1.00 95.19 269 PRO A N 1
ATOM 2127 C CA . PRO A 1 269 ? 17.315 -1.944 -15.695 1.00 95.19 269 PRO A CA 1
ATOM 2128 C C . PRO A 1 269 ? 17.773 -1.634 -17.136 1.00 95.19 269 PRO A C 1
ATOM 2130 O O . PRO A 1 269 ? 17.750 -2.521 -17.989 1.00 95.19 269 PRO A O 1
ATOM 2133 N N . GLN A 1 270 ? 18.211 -0.402 -17.432 1.00 93.75 270 GLN A N 1
ATOM 2134 C CA . GLN A 1 270 ? 18.483 0.092 -18.789 1.00 93.75 270 GLN A CA 1
ATOM 2135 C C . GLN A 1 270 ? 19.379 -0.829 -19.632 1.00 93.75 270 GLN A C 1
ATOM 2137 O O . GLN A 1 270 ? 19.100 -1.048 -20.808 1.00 93.75 270 GLN A O 1
ATOM 2142 N N . GLN A 1 271 ? 20.450 -1.380 -19.060 1.00 92.94 271 GLN A N 1
ATOM 2143 C CA . GLN A 1 271 ? 21.351 -2.259 -19.815 1.00 92.94 271 GLN A CA 1
ATOM 2144 C C . GLN A 1 271 ? 20.730 -3.632 -20.082 1.00 92.94 271 GLN A C 1
ATOM 2146 O O . GLN A 1 271 ? 20.899 -4.199 -21.160 1.00 92.94 271 GLN A O 1
ATOM 2151 N N . TYR A 1 272 ? 19.968 -4.154 -19.121 1.00 95.75 272 TYR A N 1
ATOM 2152 C CA . TYR A 1 272 ? 19.306 -5.445 -19.258 1.00 95.75 272 TYR A CA 1
ATOM 2153 C C . TYR A 1 272 ? 18.154 -5.398 -20.249 1.00 95.75 272 TYR A C 1
ATOM 2155 O O . TYR A 1 272 ? 18.048 -6.300 -21.073 1.00 95.75 272 TYR A O 1
ATOM 2163 N N . LYS A 1 273 ? 17.328 -4.348 -20.238 1.00 96.25 273 LYS A N 1
ATOM 2164 C CA . LYS A 1 273 ? 16.231 -4.244 -21.206 1.00 96.25 273 LYS A CA 1
ATOM 2165 C C . LYS A 1 273 ? 16.743 -4.157 -22.644 1.00 96.25 273 LYS A C 1
ATOM 2167 O O . LYS A 1 273 ? 16.190 -4.812 -23.518 1.00 96.25 273 LYS A O 1
ATOM 2172 N N . GLN A 1 274 ? 17.860 -3.460 -22.877 1.00 96.44 274 GLN A N 1
ATOM 2173 C CA . GLN A 1 274 ? 18.520 -3.435 -24.187 1.00 96.44 274 GLN A CA 1
ATOM 2174 C C . GLN A 1 274 ? 19.050 -4.816 -24.591 1.00 96.44 274 GLN A C 1
ATOM 2176 O O . GLN A 1 274 ? 18.847 -5.238 -25.729 1.00 96.44 274 GLN A O 1
ATOM 2181 N N . LEU A 1 275 ? 19.681 -5.542 -23.661 1.00 96.94 275 LEU A N 1
ATOM 2182 C CA . LEU A 1 275 ? 20.124 -6.916 -23.900 1.00 96.94 275 LEU A CA 1
ATOM 2183 C C . LEU A 1 275 ? 18.944 -7.839 -24.233 1.00 96.94 275 LEU A C 1
ATOM 2185 O O . LEU A 1 275 ? 19.061 -8.669 -25.131 1.00 96.94 275 LEU A O 1
ATOM 2189 N N . LEU A 1 276 ? 17.809 -7.686 -23.547 1.00 97.94 276 LEU A N 1
ATOM 2190 C CA . LEU A 1 276 ? 16.597 -8.463 -23.804 1.00 97.94 276 LEU A CA 1
ATOM 2191 C C . LEU A 1 276 ? 16.057 -8.196 -25.212 1.00 97.94 276 LEU A C 1
ATOM 2193 O O . LEU A 1 276 ? 15.810 -9.158 -25.938 1.00 97.94 276 LEU A O 1
ATOM 2197 N N . MET A 1 277 ? 15.957 -6.928 -25.629 1.00 98.06 277 MET A N 1
ATOM 2198 C CA . MET A 1 277 ? 15.538 -6.583 -26.997 1.00 98.06 277 MET A CA 1
ATOM 2199 C C . MET A 1 277 ? 16.476 -7.207 -28.037 1.00 98.06 277 MET A C 1
ATOM 2201 O O . MET A 1 277 ? 16.030 -7.863 -28.976 1.00 98.06 277 MET A O 1
ATOM 2205 N N . ALA A 1 278 ? 17.792 -7.094 -27.828 1.00 97.69 278 ALA A N 1
ATOM 2206 C CA . ALA A 1 278 ? 18.791 -7.706 -28.706 1.00 97.69 278 ALA A CA 1
ATOM 2207 C C . ALA A 1 278 ? 18.734 -9.247 -28.720 1.00 97.69 278 ALA A C 1
ATOM 2209 O O . ALA A 1 278 ? 19.148 -9.868 -29.695 1.00 97.69 278 ALA A O 1
ATOM 2210 N N . SER A 1 279 ? 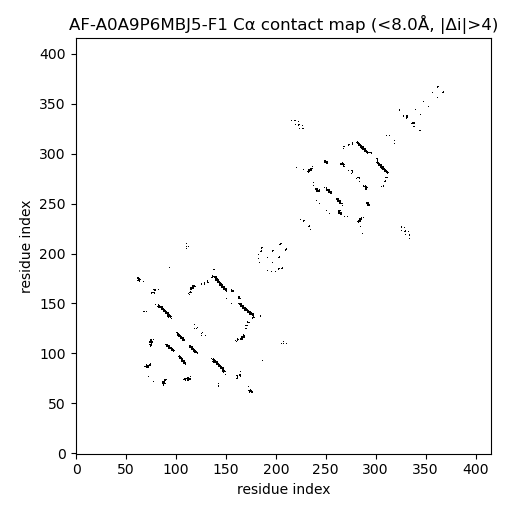18.209 -9.864 -27.659 1.00 97.25 279 SER A N 1
ATOM 2211 C CA . SER A 1 279 ? 18.060 -11.318 -27.522 1.00 97.25 279 SER A CA 1
ATOM 2212 C C . SER A 1 279 ? 16.754 -11.849 -28.129 1.00 97.25 279 SER A C 1
ATOM 2214 O O . SER A 1 279 ? 16.441 -13.025 -27.957 1.00 97.25 279 SER A O 1
ATOM 2216 N N . GLY A 1 280 ? 15.984 -11.004 -28.824 1.00 96.12 280 GLY A N 1
ATOM 2217 C CA . GLY A 1 280 ? 14.728 -11.392 -29.468 1.00 96.12 280 GLY A CA 1
ATOM 2218 C C . GLY A 1 280 ? 13.490 -11.276 -28.576 1.00 96.12 280 GLY A C 1
ATOM 2219 O O . GLY A 1 280 ? 12.424 -11.744 -28.970 1.00 96.12 280 GLY A O 1
ATOM 2220 N N . MET A 1 281 ? 13.594 -10.651 -27.397 1.00 97.31 281 MET A N 1
ATOM 2221 C CA . MET A 1 281 ? 12.407 -10.261 -26.635 1.00 97.31 281 MET A CA 1
ATOM 2222 C C . MET A 1 281 ? 11.742 -9.067 -27.329 1.00 97.31 281 MET A C 1
ATOM 2224 O O . MET A 1 281 ? 12.298 -7.973 -27.339 1.00 97.31 281 MET A O 1
ATOM 2228 N N . ASP A 1 282 ? 10.554 -9.261 -27.902 1.00 97.62 282 ASP A N 1
ATOM 2229 C CA . ASP A 1 282 ? 9.864 -8.179 -28.616 1.00 97.62 282 ASP A CA 1
ATOM 2230 C C . ASP A 1 282 ? 9.340 -7.103 -27.657 1.00 97.62 282 ASP A C 1
ATOM 2232 O O . ASP A 1 282 ? 9.445 -5.916 -27.943 1.00 97.62 282 ASP A O 1
ATOM 2236 N N . ARG A 1 283 ? 8.796 -7.495 -26.497 1.00 98.38 283 ARG A N 1
ATOM 2237 C CA . ARG A 1 283 ? 8.166 -6.583 -25.531 1.00 98.38 283 ARG A CA 1
ATOM 2238 C C . ARG A 1 283 ? 8.465 -7.014 -24.107 1.00 98.38 283 ARG A C 1
ATOM 2240 O O . ARG A 1 283 ? 8.066 -8.088 -23.663 1.00 98.38 283 ARG A O 1
ATOM 2247 N N . TYR A 1 284 ? 9.151 -6.150 -23.379 1.00 98.38 284 TYR A N 1
ATOM 2248 C CA . TYR A 1 284 ? 9.606 -6.392 -22.018 1.00 98.38 284 TYR A CA 1
ATOM 2249 C C . TYR A 1 284 ? 9.020 -5.354 -21.073 1.00 98.38 284 TYR A C 1
ATOM 2251 O O . TYR A 1 284 ? 8.964 -4.168 -21.405 1.00 98.38 284 TYR A O 1
ATOM 2259 N N . PHE A 1 285 ? 8.649 -5.783 -19.871 1.00 98.69 285 PHE A N 1
ATOM 2260 C CA . PHE A 1 285 ? 8.451 -4.860 -18.765 1.00 98.69 285 PHE A CA 1
ATOM 2261 C C . PHE A 1 285 ? 8.919 -5.435 -17.432 1.00 98.69 285 PHE A C 1
ATOM 2263 O O . PHE A 1 285 ? 9.065 -6.643 -17.262 1.00 98.69 285 PHE A O 1
ATOM 2270 N N . GLN A 1 286 ? 9.124 -4.550 -16.461 1.00 98.44 286 GLN A N 1
ATOM 2271 C CA . GLN A 1 286 ? 9.409 -4.908 -15.081 1.00 98.44 286 GLN A CA 1
ATOM 2272 C C . GLN A 1 286 ? 8.972 -3.784 -14.140 1.00 98.44 286 GLN A C 1
ATOM 2274 O O . GLN A 1 286 ? 9.240 -2.604 -14.369 1.00 98.44 286 GLN A O 1
ATOM 2279 N N . ILE A 1 287 ? 8.356 -4.144 -13.012 1.00 98.12 287 ILE A N 1
ATOM 2280 C CA . ILE A 1 287 ? 8.205 -3.220 -11.881 1.00 98.12 287 ILE A CA 1
ATOM 2281 C C . ILE A 1 287 ? 9.469 -3.318 -11.016 1.00 98.12 287 ILE A C 1
ATOM 2283 O O . ILE A 1 287 ? 9.525 -4.067 -10.039 1.00 98.12 287 ILE A O 1
ATOM 2287 N N . ALA A 1 288 ? 10.510 -2.593 -11.421 1.00 96.81 288 ALA A N 1
ATOM 2288 C CA . ALA A 1 288 ? 11.867 -2.734 -10.909 1.00 96.81 288 ALA A CA 1
ATOM 2289 C C . ALA A 1 288 ? 12.146 -1.855 -9.684 1.00 96.81 288 ALA A C 1
ATOM 2291 O O . ALA A 1 288 ? 11.639 -0.737 -9.554 1.00 96.81 288 ALA A O 1
ATOM 2292 N N . LYS A 1 289 ? 13.004 -2.347 -8.788 1.00 97.44 289 LYS A N 1
ATOM 2293 C CA . LYS A 1 289 ? 13.618 -1.546 -7.724 1.00 97.44 289 LYS A CA 1
ATOM 2294 C C . LYS A 1 289 ? 14.889 -0.892 -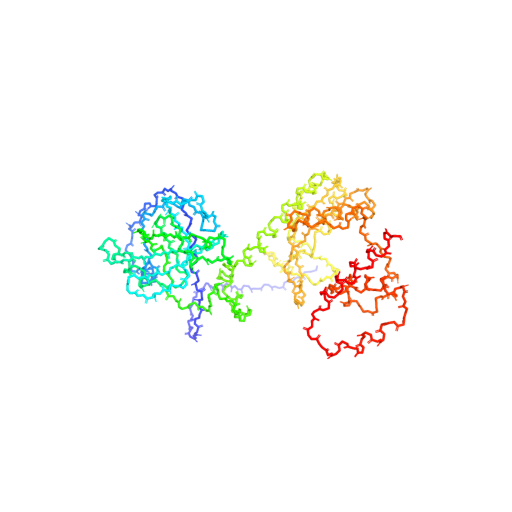8.254 1.00 97.44 289 LYS A C 1
ATOM 2296 O O . LYS A 1 289 ? 15.692 -1.545 -8.910 1.00 97.44 289 LYS A O 1
ATOM 2301 N N . CYS A 1 290 ? 15.055 0.390 -7.960 1.00 95.25 290 CYS A N 1
ATOM 2302 C CA . CYS A 1 290 ? 16.139 1.213 -8.478 1.00 95.25 290 CYS A CA 1
ATOM 2303 C C . CYS A 1 290 ? 16.770 2.016 -7.348 1.00 95.25 290 CYS A C 1
ATOM 2305 O O . CYS A 1 290 ? 16.066 2.421 -6.416 1.00 95.25 290 CYS A O 1
ATOM 2307 N N . PHE A 1 291 ? 18.076 2.265 -7.457 1.00 95.06 291 PHE A N 1
ATOM 2308 C CA . PHE A 1 291 ? 18.836 2.939 -6.411 1.00 95.06 291 PHE A CA 1
ATOM 2309 C C . PHE A 1 291 ? 19.666 4.097 -6.949 1.00 95.06 291 PHE A C 1
ATOM 2311 O O . PHE A 1 291 ? 20.276 3.994 -8.009 1.00 95.06 291 PHE A O 1
ATOM 2318 N N . ARG A 1 292 ? 19.699 5.202 -6.208 1.00 93.00 292 ARG A N 1
ATOM 2319 C CA . ARG A 1 292 ? 20.521 6.379 -6.514 1.00 93.00 292 ARG A CA 1
ATOM 2320 C C . ARG A 1 292 ? 21.134 6.904 -5.224 1.00 93.00 292 ARG A C 1
ATOM 2322 O O . ARG A 1 292 ? 20.394 7.226 -4.296 1.00 93.00 292 ARG A O 1
ATOM 2329 N N . ASP A 1 293 ? 22.458 6.988 -5.179 1.00 92.44 293 ASP A N 1
ATOM 2330 C CA . ASP A 1 293 ? 23.208 7.527 -4.039 1.00 92.44 293 ASP A CA 1
ATOM 2331 C C . ASP A 1 293 ? 23.333 9.057 -4.153 1.00 92.44 293 ASP A C 1
ATOM 2333 O O . ASP A 1 293 ? 24.411 9.626 -4.312 1.00 92.44 293 ASP A O 1
ATOM 2337 N N . GLU A 1 294 ? 22.178 9.721 -4.154 1.00 88.38 294 GLU A N 1
ATOM 2338 C CA . GLU A 1 294 ? 22.032 11.167 -4.328 1.00 88.38 294 GLU A CA 1
ATOM 2339 C C . GLU A 1 294 ? 21.334 11.796 -3.119 1.00 88.38 294 GLU A C 1
ATOM 2341 O O . GLU A 1 294 ? 20.602 11.128 -2.381 1.00 88.38 294 GLU A O 1
ATOM 2346 N N . ASP A 1 295 ? 21.501 13.111 -2.959 1.00 84.81 295 ASP A N 1
ATOM 2347 C CA . ASP A 1 295 ? 20.812 13.861 -1.912 1.00 84.81 295 ASP A CA 1
ATOM 2348 C C . ASP A 1 295 ? 19.285 13.758 -2.049 1.00 84.81 295 ASP A C 1
ATOM 2350 O O . ASP A 1 295 ? 18.694 13.871 -3.133 1.00 84.81 295 ASP A O 1
ATOM 2354 N N . LEU A 1 296 ? 18.630 13.579 -0.903 1.00 80.31 296 LEU A N 1
ATOM 2355 C CA . LEU A 1 296 ? 17.187 13.390 -0.815 1.00 80.31 296 LEU A CA 1
ATOM 2356 C C . LEU A 1 296 ? 16.422 14.682 -1.117 1.00 80.31 296 LEU A C 1
ATOM 2358 O O . LEU A 1 296 ? 16.853 15.790 -0.797 1.00 80.31 296 LEU A O 1
ATOM 2362 N N . ARG A 1 297 ? 15.224 14.526 -1.683 1.00 82.00 297 ARG A N 1
ATOM 2363 C CA . ARG A 1 297 ? 14.227 15.596 -1.854 1.00 82.00 297 ARG A CA 1
ATOM 2364 C C . ARG A 1 297 ? 12.847 15.067 -1.479 1.00 82.00 297 ARG A C 1
ATOM 2366 O O . ARG A 1 297 ? 12.673 13.863 -1.307 1.00 82.00 297 ARG A O 1
ATOM 2373 N N . ALA A 1 298 ? 11.856 15.952 -1.387 1.00 78.69 298 ALA A N 1
ATOM 2374 C CA . ALA A 1 298 ? 10.479 15.568 -1.056 1.00 78.69 298 ALA A CA 1
ATOM 2375 C C . ALA A 1 298 ? 9.923 14.457 -1.976 1.00 78.69 298 ALA A C 1
ATOM 2377 O O . ALA A 1 298 ? 9.160 13.603 -1.534 1.00 78.69 298 ALA A O 1
ATOM 2378 N N . ASP A 1 299 ? 10.350 14.442 -3.238 1.00 77.06 299 ASP A N 1
ATOM 2379 C CA . ASP A 1 299 ? 9.970 13.498 -4.288 1.00 77.06 299 ASP A CA 1
ATOM 2380 C C . ASP A 1 299 ? 11.075 12.478 -4.635 1.00 77.06 299 ASP A C 1
ATOM 2382 O O . ASP A 1 299 ? 10.906 11.676 -5.554 1.00 77.06 299 ASP A O 1
ATOM 2386 N N . ARG A 1 300 ? 12.214 12.484 -3.922 1.00 83.75 300 ARG A N 1
ATOM 2387 C CA . ARG A 1 300 ? 13.387 11.652 -4.243 1.00 83.75 300 ARG A CA 1
ATOM 2388 C C . ARG A 1 300 ? 13.840 10.840 -3.045 1.00 83.75 300 ARG A C 1
ATOM 2390 O O . ARG A 1 300 ? 14.261 11.385 -2.028 1.00 83.75 300 ARG A O 1
ATOM 2397 N N . GLN A 1 301 ? 13.766 9.526 -3.208 1.00 90.19 301 GLN A N 1
ATOM 2398 C CA . GLN A 1 301 ? 14.239 8.535 -2.249 1.00 90.19 301 GLN A CA 1
ATOM 2399 C C . GLN A 1 301 ? 15.413 7.761 -2.855 1.00 90.19 301 GLN A C 1
ATOM 2401 O O . GLN A 1 301 ? 15.454 7.610 -4.080 1.00 90.19 301 GLN A O 1
ATOM 2406 N N . PRO A 1 302 ? 16.346 7.258 -2.029 1.00 92.69 302 PRO A N 1
ATOM 2407 C CA . PRO A 1 302 ? 17.541 6.589 -2.528 1.00 92.69 302 PRO A CA 1
ATOM 2408 C C . PRO A 1 302 ? 17.200 5.207 -3.087 1.00 92.69 302 PRO A C 1
ATOM 2410 O O . PRO A 1 302 ? 17.881 4.729 -3.982 1.00 92.69 302 PRO A O 1
ATOM 2413 N N . GLU A 1 303 ? 16.113 4.598 -2.604 1.00 96.31 303 GLU A N 1
ATOM 2414 C CA . GLU A 1 303 ? 15.467 3.420 -3.172 1.00 96.31 303 GLU A CA 1
ATOM 2415 C C . GLU A 1 303 ? 14.067 3.809 -3.656 1.00 96.31 303 GLU A C 1
ATOM 2417 O O . GLU A 1 303 ? 13.240 4.321 -2.895 1.00 96.31 303 GLU A O 1
ATOM 2422 N N . PHE A 1 304 ? 13.768 3.524 -4.917 1.00 95.69 304 PHE A N 1
ATOM 2423 C CA . PHE A 1 304 ? 12.457 3.776 -5.506 1.00 95.69 304 PHE A CA 1
ATOM 2424 C C . PHE A 1 304 ? 12.065 2.649 -6.462 1.00 95.69 304 PHE A C 1
ATOM 2426 O O . PHE A 1 304 ? 12.811 1.700 -6.695 1.00 95.69 304 PHE A O 1
ATOM 2433 N N . THR A 1 305 ? 10.828 2.698 -6.948 1.00 97.44 305 THR A N 1
ATOM 2434 C CA . THR A 1 305 ? 10.279 1.683 -7.850 1.00 97.44 305 THR A CA 1
ATOM 2435 C C . THR A 1 305 ? 9.928 2.333 -9.172 1.00 97.44 305 THR A C 1
ATOM 2437 O O . THR A 1 305 ? 9.225 3.343 -9.175 1.00 97.44 305 THR A O 1
ATOM 2440 N N . GLN A 1 306 ? 10.393 1.749 -10.269 1.00 96.38 306 GLN A N 1
ATOM 2441 C CA . GLN A 1 306 ? 10.056 2.163 -11.624 1.00 96.38 306 GLN A CA 1
ATOM 2442 C C . GLN A 1 306 ? 9.154 1.126 -12.287 1.00 96.38 306 GLN A C 1
ATOM 2444 O O . GLN A 1 306 ? 9.200 -0.055 -11.956 1.00 96.38 306 GLN A O 1
ATOM 2449 N N . VAL A 1 307 ? 8.330 1.589 -13.221 1.00 97.69 307 VAL A N 1
ATOM 2450 C CA . VAL A 1 307 ? 7.724 0.736 -14.243 1.00 97.69 307 VAL A CA 1
ATOM 2451 C C . VAL A 1 307 ? 8.629 0.884 -15.454 1.00 97.69 307 VAL A C 1
ATOM 2453 O O . VAL A 1 307 ? 8.569 1.901 -16.142 1.00 97.69 307 VAL A O 1
ATOM 2456 N N . ASP A 1 308 ? 9.534 -0.067 -15.630 1.00 98.31 308 ASP A N 1
ATOM 2457 C CA . ASP A 1 308 ? 10.443 -0.104 -16.766 1.00 98.31 308 ASP A CA 1
ATOM 2458 C C . ASP A 1 308 ? 9.810 -0.946 -17.872 1.00 98.31 308 ASP A C 1
ATOM 2460 O O . ASP A 1 308 ? 9.211 -1.986 -17.600 1.00 98.31 308 ASP A O 1
ATOM 2464 N N . LEU A 1 309 ? 9.882 -0.467 -19.108 1.00 97.69 309 LEU A N 1
ATOM 2465 C CA . LEU A 1 309 ? 9.356 -1.160 -20.276 1.00 97.69 309 LEU A CA 1
ATOM 2466 C C . LEU A 1 309 ? 10.215 -0.849 -21.495 1.00 97.69 309 LEU A C 1
ATOM 2468 O O . LEU A 1 309 ? 10.835 0.213 -21.567 1.00 97.69 309 LEU A O 1
ATOM 2472 N N . GLU A 1 310 ? 10.228 -1.775 -22.444 1.00 98.12 310 GLU A N 1
ATOM 2473 C CA . GLU A 1 310 ? 10.936 -1.653 -23.715 1.00 98.12 310 GLU A CA 1
ATOM 2474 C C . GLU A 1 310 ? 10.192 -2.461 -24.790 1.00 98.12 310 GLU A C 1
ATOM 2476 O O . GLU A 1 310 ? 9.618 -3.510 -24.487 1.00 98.12 310 GLU A O 1
ATOM 2481 N N . MET A 1 311 ? 10.187 -1.977 -26.035 1.00 96.94 311 MET A N 1
ATOM 2482 C CA . MET A 1 311 ? 9.630 -2.703 -27.181 1.00 96.94 311 MET A CA 1
ATOM 2483 C C . MET A 1 311 ? 10.582 -2.646 -28.381 1.00 96.94 311 MET A C 1
ATOM 2485 O O . MET A 1 311 ? 11.131 -1.590 -28.697 1.00 96.94 311 MET A O 1
ATOM 2489 N N . SER A 1 312 ? 10.745 -3.773 -29.062 1.00 97.25 312 SER A N 1
ATOM 2490 C CA . SER A 1 312 ? 11.468 -3.899 -3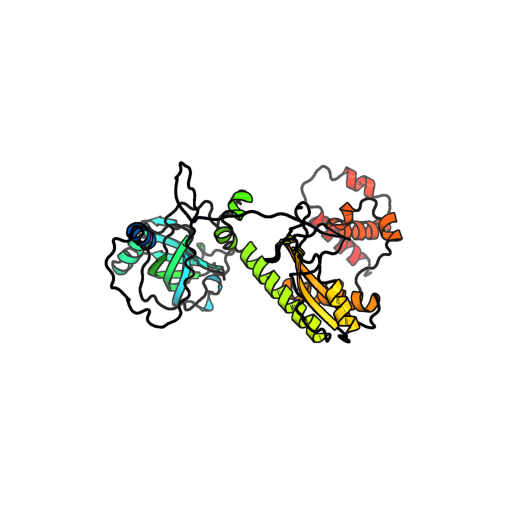0.321 1.00 97.25 312 SER A CA 1
ATOM 2491 C C . SER A 1 312 ? 10.601 -3.410 -31.481 1.00 97.25 312 SER A C 1
ATOM 2493 O O . SER A 1 312 ? 9.374 -3.436 -31.419 1.00 97.25 312 SER A O 1
ATOM 2495 N N . PHE A 1 313 ? 11.249 -2.914 -32.540 1.00 96.50 313 PHE A N 1
ATOM 2496 C CA . PHE A 1 313 ? 10.610 -2.476 -33.794 1.00 96.50 313 PHE A CA 1
ATOM 2497 C C . PHE A 1 313 ? 9.496 -1.411 -33.654 1.00 96.50 313 PHE A C 1
ATOM 2499 O O . PHE A 1 313 ? 8.787 -1.137 -34.620 1.00 96.50 313 PHE A O 1
ATOM 2506 N N . GLY A 1 314 ? 9.353 -0.784 -32.482 1.00 93.38 314 GLY A N 1
ATOM 2507 C CA . GLY A 1 314 ? 8.385 0.277 -32.215 1.00 93.38 314 GLY A CA 1
ATOM 2508 C C . GLY A 1 314 ? 8.965 1.670 -32.443 1.00 93.38 314 GLY A C 1
ATOM 2509 O O . GLY A 1 314 ? 10.140 1.935 -32.184 1.00 93.38 314 GLY A O 1
ATOM 2510 N N . SER A 1 315 ? 8.128 2.599 -32.899 1.00 96.38 315 SER A N 1
ATOM 2511 C CA . SER A 1 315 ? 8.481 4.015 -32.949 1.00 96.38 315 SER A CA 1
ATOM 2512 C C . SER A 1 315 ? 8.244 4.695 -31.596 1.00 96.38 315 SER A C 1
ATOM 2514 O O . SER A 1 315 ? 7.476 4.231 -30.750 1.00 96.38 315 SER A O 1
ATOM 2516 N N . ALA A 1 316 ? 8.821 5.886 -31.410 1.00 93.31 316 ALA A N 1
ATOM 2517 C CA . ALA A 1 316 ? 8.520 6.722 -30.245 1.00 93.31 316 ALA A CA 1
ATOM 2518 C C . ALA A 1 316 ? 7.014 7.027 -30.106 1.00 93.31 316 ALA A C 1
ATOM 2520 O O . ALA A 1 316 ? 6.516 7.223 -28.997 1.00 93.31 316 ALA A O 1
ATOM 2521 N N . ARG A 1 317 ? 6.276 7.065 -31.225 1.00 93.75 317 ARG A N 1
ATOM 2522 C CA . ARG A 1 317 ? 4.827 7.290 -31.239 1.00 93.75 317 ARG A CA 1
ATOM 2523 C C . ARG A 1 317 ? 4.039 6.101 -30.708 1.00 93.75 317 ARG A C 1
ATOM 2525 O O . ARG A 1 317 ? 3.042 6.315 -30.016 1.00 93.75 317 ARG A O 1
ATOM 2532 N N . ASP A 1 318 ? 4.496 4.891 -30.993 1.00 95.75 318 ASP A N 1
ATOM 2533 C CA . ASP A 1 318 ? 3.853 3.664 -30.525 1.00 95.75 318 ASP A CA 1
ATOM 2534 C C . ASP A 1 318 ? 4.000 3.536 -29.008 1.00 95.75 318 ASP A C 1
ATOM 2536 O O . ASP A 1 318 ? 3.010 3.345 -28.302 1.00 95.75 318 ASP A O 1
ATOM 2540 N N . ILE A 1 319 ? 5.208 3.788 -28.487 1.00 95.06 319 ILE A N 1
ATOM 2541 C CA . ILE A 1 319 ? 5.482 3.811 -27.041 1.00 95.06 319 ILE A CA 1
ATOM 2542 C C . ILE A 1 319 ? 4.641 4.884 -26.340 1.00 95.06 319 ILE A C 1
ATOM 2544 O O . ILE A 1 319 ? 4.015 4.605 -25.319 1.00 95.06 319 ILE A O 1
ATOM 2548 N N . GLN A 1 320 ? 4.586 6.107 -26.882 1.00 93.50 320 GLN A N 1
ATOM 2549 C CA . GLN A 1 320 ? 3.761 7.180 -26.312 1.00 93.50 320 GLN A CA 1
ATOM 2550 C C . GLN A 1 320 ? 2.291 6.771 -26.229 1.00 93.50 320 GLN A C 1
ATOM 2552 O O . GLN A 1 320 ? 1.668 6.937 -25.186 1.00 93.50 320 GLN A O 1
ATOM 2557 N N . THR A 1 321 ? 1.750 6.199 -27.304 1.00 94.44 321 THR A N 1
ATOM 2558 C CA . THR A 1 321 ? 0.342 5.786 -27.372 1.00 94.44 321 THR A CA 1
ATOM 2559 C C . THR A 1 321 ? 0.045 4.662 -26.377 1.00 94.44 321 THR A C 1
ATOM 2561 O O . THR A 1 321 ? -0.958 4.723 -25.664 1.00 94.44 321 THR A O 1
ATOM 2564 N N . LEU A 1 322 ? 0.946 3.681 -26.257 1.00 96.50 322 LEU A N 1
ATOM 2565 C CA . LEU A 1 322 ? 0.855 2.620 -25.255 1.00 96.50 322 LEU A CA 1
ATOM 2566 C C . LEU A 1 322 ? 0.832 3.190 -23.829 1.00 96.50 322 LEU A C 1
ATOM 2568 O O . LEU A 1 322 ? -0.026 2.811 -23.032 1.00 96.50 322 LEU A O 1
ATOM 2572 N N . VAL A 1 323 ? 1.761 4.094 -23.506 1.00 96.25 323 VAL A N 1
ATOM 2573 C CA . VAL A 1 323 ? 1.875 4.696 -22.169 1.00 96.25 323 VAL A CA 1
ATOM 2574 C C . VAL A 1 323 ? 0.678 5.601 -21.858 1.00 96.25 323 VAL A C 1
ATOM 2576 O O . VAL A 1 323 ? 0.178 5.577 -20.736 1.00 96.25 323 VAL A O 1
ATOM 2579 N N . GLU A 1 324 ? 0.163 6.357 -22.833 1.00 94.62 324 GLU A N 1
ATOM 2580 C CA . GLU A 1 324 ? -1.070 7.145 -22.682 1.00 94.62 324 GLU A CA 1
ATOM 2581 C C . GLU A 1 324 ? -2.255 6.244 -22.279 1.00 94.62 324 GLU A C 1
ATOM 2583 O O . GLU A 1 324 ? -2.976 6.549 -21.323 1.00 94.62 324 GLU A O 1
ATOM 2588 N N . GLY A 1 325 ? -2.430 5.101 -22.952 1.00 95.94 325 GLY A N 1
ATOM 2589 C CA . GLY A 1 325 ? -3.467 4.122 -22.611 1.00 95.94 325 GLY A CA 1
ATOM 2590 C C . GLY A 1 325 ? -3.247 3.444 -21.251 1.00 95.94 325 GLY A C 1
ATOM 2591 O O . GLY A 1 325 ? -4.210 3.242 -20.502 1.00 95.94 325 GL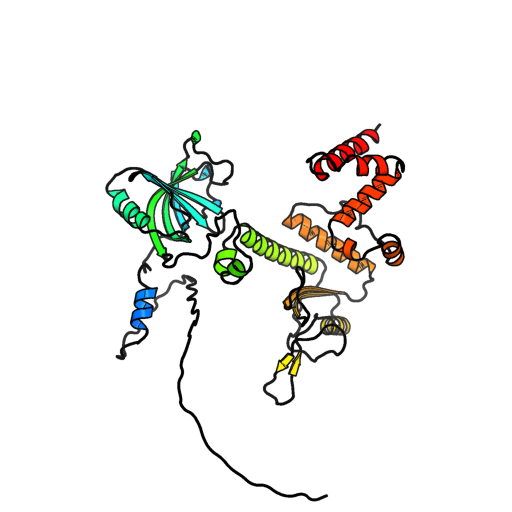Y A O 1
ATOM 2592 N N . LEU A 1 326 ? -1.992 3.181 -20.871 1.00 97.00 326 LEU A N 1
ATOM 2593 C CA . LEU A 1 326 ? -1.637 2.645 -19.555 1.00 97.00 326 LEU A CA 1
ATOM 2594 C C . LEU A 1 326 ? -2.052 3.618 -18.443 1.00 97.00 326 LEU A C 1
ATOM 2596 O O . LEU A 1 326 ? -2.732 3.234 -17.490 1.00 97.00 326 LEU A O 1
ATOM 2600 N N . VAL A 1 327 ? -1.684 4.896 -18.578 1.00 96.06 327 VAL A N 1
ATOM 2601 C CA . VAL A 1 327 ? -2.008 5.945 -17.599 1.00 96.06 327 VAL A CA 1
ATOM 2602 C C . VAL A 1 327 ? -3.523 6.122 -17.467 1.00 96.06 327 VAL A C 1
ATOM 2604 O O . VAL A 1 327 ? -4.033 6.190 -16.346 1.00 96.06 327 VAL A O 1
ATOM 2607 N N . ARG A 1 328 ? -4.260 6.125 -18.587 1.00 94.56 328 ARG A N 1
ATOM 2608 C CA . ARG A 1 328 ? -5.734 6.132 -18.579 1.00 94.56 328 ARG A CA 1
ATOM 2609 C C . ARG A 1 328 ? -6.311 4.953 -17.813 1.00 94.56 328 ARG A C 1
ATOM 2611 O O . ARG A 1 328 ? -7.167 5.147 -16.955 1.00 94.56 328 ARG A O 1
ATOM 2618 N N . SER A 1 329 ? -5.817 3.749 -18.086 1.00 95.69 329 SER A N 1
ATOM 2619 C CA . SER A 1 329 ? -6.301 2.522 -17.450 1.00 95.69 329 SER A CA 1
ATOM 2620 C C . SER A 1 329 ? -6.128 2.569 -15.932 1.00 95.69 329 SER A C 1
ATOM 2622 O O . SER A 1 329 ? -7.053 2.229 -15.190 1.00 95.69 329 SER A O 1
ATOM 2624 N N . VAL A 1 330 ? -4.983 3.073 -15.455 1.00 95.56 330 VAL A N 1
ATOM 2625 C CA . VAL A 1 330 ? -4.721 3.262 -14.022 1.00 95.56 330 VAL A CA 1
ATOM 2626 C C . VAL A 1 330 ? -5.674 4.299 -13.414 1.00 95.56 330 VAL A C 1
ATOM 2628 O O . VAL A 1 330 ? -6.281 4.023 -12.379 1.00 95.56 330 VAL A O 1
ATOM 2631 N N . TRP A 1 331 ? -5.868 5.468 -14.034 1.00 94.81 331 TRP A N 1
ATOM 2632 C CA . TRP A 1 331 ? -6.773 6.505 -13.503 1.00 94.81 331 TRP A CA 1
ATOM 2633 C C . TRP A 1 331 ? -8.237 6.118 -13.505 1.00 94.81 331 TRP A C 1
ATOM 2635 O O . TRP A 1 331 ? -8.896 6.282 -12.474 1.00 94.81 331 TRP A O 1
ATOM 2645 N N . ARG A 1 332 ? -8.722 5.517 -14.588 1.00 94.50 332 ARG A N 1
ATOM 2646 C CA . ARG A 1 332 ? -10.072 4.971 -14.639 1.00 94.50 332 ARG A CA 1
ATOM 2647 C C . ARG A 1 332 ? -10.283 3.959 -13.519 1.00 94.50 332 ARG A C 1
ATOM 2649 O O . ARG A 1 332 ? -11.231 4.065 -12.753 1.00 94.50 332 ARG A O 1
ATOM 2656 N N . ARG A 1 333 ? -9.353 3.014 -13.340 1.00 94.81 333 ARG A N 1
ATOM 2657 C CA . ARG A 1 333 ? -9.522 1.945 -12.348 1.00 94.81 333 ARG A CA 1
ATOM 2658 C C . ARG A 1 333 ? -9.417 2.418 -10.896 1.00 94.81 333 ARG A C 1
ATOM 2660 O O . ARG A 1 333 ? -10.121 1.880 -10.045 1.00 94.81 333 ARG A O 1
ATOM 2667 N N . LEU A 1 334 ? -8.526 3.365 -10.593 1.00 92.56 334 LEU A N 1
ATOM 2668 C CA . LEU A 1 334 ? -8.279 3.816 -9.216 1.00 92.56 334 LEU A CA 1
ATOM 2669 C C . LEU A 1 334 ? -9.186 4.965 -8.773 1.00 92.56 334 LEU A C 1
ATOM 2671 O O . LEU A 1 334 ? -9.430 5.109 -7.570 1.00 92.56 334 LEU A O 1
ATOM 2675 N N . LYS A 1 335 ? -9.582 5.837 -9.703 1.00 91.00 335 LYS A N 1
ATOM 2676 C CA . LYS A 1 335 ? -10.253 7.108 -9.400 1.00 91.00 335 LYS A CA 1
ATOM 2677 C C . LYS A 1 335 ? -11.558 7.312 -10.160 1.00 91.00 335 LYS A C 1
ATOM 2679 O O . LYS A 1 335 ? -12.224 8.289 -9.845 1.00 91.00 335 LYS A O 1
ATOM 2684 N N . ASP A 1 336 ? -11.919 6.416 -11.082 1.00 92.88 336 ASP A N 1
ATOM 2685 C CA . ASP A 1 336 ? -13.099 6.563 -11.944 1.00 92.88 336 ASP A CA 1
ATOM 2686 C C . ASP A 1 336 ? -13.066 7.884 -12.734 1.00 92.88 336 ASP A C 1
ATOM 2688 O O . ASP A 1 336 ? -14.040 8.624 -12.829 1.00 92.88 336 ASP A O 1
ATOM 2692 N N . VAL A 1 337 ? -11.872 8.232 -13.231 1.00 92.31 337 VAL A N 1
ATOM 2693 C CA . VAL A 1 337 ? -11.621 9.449 -14.012 1.00 92.31 337 VAL A CA 1
ATOM 2694 C C . VAL A 1 337 ? -11.120 9.065 -15.397 1.00 92.31 337 VAL A C 1
ATOM 2696 O O . VAL A 1 337 ? -10.049 8.468 -15.525 1.00 92.31 337 VAL A O 1
ATOM 2699 N N . GLU A 1 338 ? -11.860 9.477 -16.424 1.00 89.56 338 GLU A N 1
ATOM 2700 C CA . GLU A 1 338 ? -11.445 9.374 -17.823 1.00 89.56 338 GLU A CA 1
ATOM 2701 C C . GLU A 1 338 ? -10.536 10.553 -18.201 1.00 89.56 338 GLU A C 1
ATOM 2703 O O . GLU A 1 338 ? -10.943 11.718 -18.207 1.00 89.56 338 GLU A O 1
ATOM 2708 N N . LEU A 1 339 ? -9.265 10.268 -18.498 1.00 86.69 339 LEU A N 1
ATOM 2709 C CA . LEU A 1 339 ? -8.299 11.293 -18.898 1.00 86.69 339 LEU A CA 1
ATOM 2710 C C . LEU A 1 339 ? -8.335 11.559 -20.402 1.00 86.69 339 LEU A C 1
ATOM 2712 O O . LEU A 1 339 ? -7.981 10.680 -21.194 1.00 86.69 339 LEU A O 1
ATOM 2716 N N . PHE A 1 340 ? -8.620 12.812 -20.779 1.00 84.06 340 PHE A N 1
ATOM 2717 C CA . PHE A 1 340 ? -8.650 13.263 -22.176 1.00 84.06 340 PHE A CA 1
ATOM 2718 C C . PHE A 1 340 ? -9.509 12.322 -23.036 1.00 84.06 340 PHE A C 1
ATOM 2720 O O . PHE A 1 340 ? -9.035 11.742 -24.009 1.00 84.06 340 PHE A O 1
ATOM 2727 N N . GLU A 1 341 ? -10.751 12.084 -22.621 1.00 77.88 341 GLU A N 1
ATOM 2728 C CA . GLU A 1 341 ? -11.653 11.158 -23.306 1.00 77.88 341 GLU A CA 1
ATOM 2729 C C . GLU A 1 341 ? -11.828 11.545 -24.786 1.00 77.88 341 GLU A C 1
ATOM 2731 O O . GLU A 1 341 ? -12.044 12.711 -25.121 1.00 77.88 341 GLU A O 1
ATOM 2736 N N . GLY A 1 342 ? -11.647 10.578 -25.690 1.00 73.38 342 GLY A N 1
ATOM 2737 C CA . GLY A 1 342 ? -11.729 10.798 -27.140 1.00 73.38 342 GLY A CA 1
ATOM 2738 C C . GLY A 1 342 ? -10.610 11.656 -27.757 1.00 73.38 342 GLY A C 1
ATOM 2739 O O . GLY A 1 342 ? -10.613 11.863 -28.969 1.00 73.38 342 GLY A O 1
ATOM 2740 N N . GLN A 1 343 ? -9.635 12.140 -26.977 1.00 77.12 343 GLN A N 1
ATOM 2741 C CA . GLN A 1 343 ? -8.551 13.017 -27.450 1.00 77.12 343 GLN A CA 1
ATOM 2742 C C . GLN A 1 343 ? -7.185 12.487 -27.001 1.00 77.12 343 GLN A C 1
ATOM 2744 O O . GLN A 1 343 ? -7.028 12.135 -25.849 1.00 77.12 343 GLN A O 1
ATOM 2749 N N . GLY A 1 344 ? -6.156 12.421 -27.850 1.00 81.25 344 GLY A N 1
ATOM 2750 C CA . GLY A 1 344 ? -4.797 12.060 -27.390 1.00 81.25 344 GLY A CA 1
ATOM 2751 C C . GLY A 1 344 ? -4.240 13.051 -26.354 1.00 81.25 344 GLY A C 1
ATOM 2752 O O . GLY A 1 344 ? -4.703 14.194 -26.286 1.00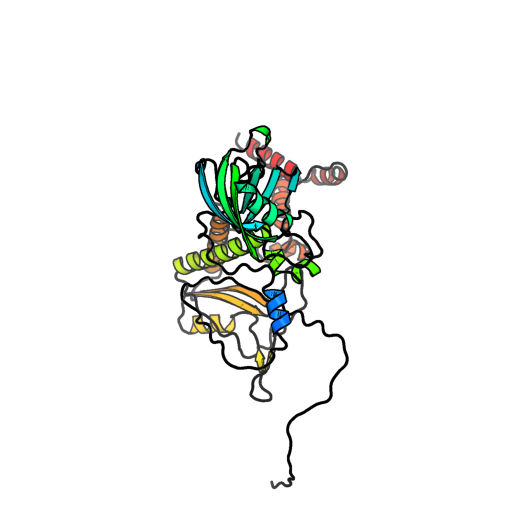 81.25 344 GLY A O 1
ATOM 2753 N N . PHE A 1 345 ? -3.240 12.651 -25.559 1.00 87.69 345 PHE A N 1
ATOM 2754 C CA . PHE A 1 345 ? -2.616 13.601 -24.626 1.00 87.69 345 PHE A CA 1
ATOM 2755 C C . PHE A 1 345 ? -2.002 14.780 -25.404 1.00 87.69 345 PHE A C 1
ATOM 2757 O O . PHE A 1 345 ? -1.422 14.572 -26.476 1.00 87.69 345 PHE A O 1
ATOM 2764 N N . PRO A 1 346 ? -2.098 16.029 -24.901 1.00 85.56 346 PRO A N 1
ATOM 2765 C CA . PRO A 1 346 ? -1.490 17.177 -25.559 1.00 85.56 346 PRO A CA 1
ATOM 2766 C C . PRO A 1 346 ? 0.019 16.994 -25.705 1.00 85.56 346 PRO A C 1
ATOM 2768 O O . PRO A 1 346 ? 0.709 16.638 -24.752 1.00 85.56 346 PRO A O 1
ATOM 2771 N N . ARG A 1 347 ? 0.543 17.278 -26.899 1.00 81.25 347 ARG A N 1
ATOM 2772 C CA . ARG A 1 347 ? 1.965 17.110 -27.214 1.00 81.25 347 ARG A CA 1
ATOM 2773 C C . ARG A 1 347 ? 2.594 18.459 -27.510 1.00 81.25 347 ARG A C 1
ATOM 2775 O O . ARG A 1 347 ? 1.985 19.305 -28.164 1.00 81.25 347 ARG A O 1
ATOM 2782 N N . MET A 1 348 ? 3.808 18.658 -27.017 1.00 83.06 348 MET A N 1
ATOM 2783 C CA . MET A 1 348 ? 4.552 19.899 -27.184 1.00 83.06 348 MET A CA 1
ATOM 2784 C C . MET A 1 348 ? 6.010 19.573 -27.478 1.00 83.06 348 MET A C 1
ATOM 2786 O O . MET A 1 348 ? 6.608 18.746 -26.795 1.00 83.06 348 MET A O 1
ATOM 2790 N N . GLU A 1 349 ? 6.576 20.217 -28.496 1.00 85.25 349 GLU A N 1
ATOM 2791 C CA . GLU A 1 349 ? 8.009 20.126 -28.758 1.00 85.25 349 GLU A CA 1
ATOM 2792 C C . GLU A 1 349 ? 8.808 20.815 -27.656 1.00 85.25 349 GLU A C 1
ATOM 2794 O O . GLU A 1 349 ? 8.374 21.822 -27.093 1.00 85.25 349 GLU A O 1
ATOM 2799 N N . TYR A 1 350 ? 10.013 20.313 -27.400 1.00 82.19 350 TYR A N 1
ATOM 2800 C CA . TYR A 1 350 ? 10.901 20.856 -26.378 1.00 82.19 350 TYR A CA 1
ATOM 2801 C C . TYR A 1 350 ? 11.177 22.356 -26.567 1.00 82.19 350 TYR A C 1
ATOM 2803 O O . TYR A 1 350 ? 11.043 23.126 -25.621 1.00 82.19 350 TYR A O 1
ATOM 2811 N N . GLN A 1 351 ? 11.487 22.805 -27.789 1.00 82.75 351 GLN A N 1
ATOM 2812 C CA . GLN A 1 351 ? 11.759 24.225 -28.066 1.00 82.75 351 GLN A CA 1
ATOM 2813 C C . GLN A 1 351 ? 10.537 25.112 -27.775 1.00 82.75 351 GLN A C 1
ATOM 2815 O O . GLN A 1 351 ? 10.652 26.204 -27.211 1.00 82.75 351 GLN A O 1
ATOM 2820 N N . LEU A 1 352 ? 9.340 24.624 -28.110 1.00 78.56 352 LEU A N 1
ATOM 2821 C CA . LEU A 1 352 ? 8.090 25.318 -27.820 1.00 78.56 352 LEU A CA 1
ATOM 2822 C C . LEU A 1 352 ? 7.783 25.341 -26.317 1.00 78.56 352 LEU A C 1
ATOM 2824 O O . LEU A 1 352 ? 7.267 26.337 -25.816 1.00 78.56 352 LEU A O 1
ATOM 2828 N N . ALA A 1 353 ? 8.104 24.264 -25.601 1.00 78.19 353 ALA A N 1
ATOM 2829 C CA . ALA A 1 353 ? 7.989 24.204 -24.152 1.00 78.19 353 ALA A CA 1
ATOM 2830 C C . ALA A 1 353 ? 8.936 25.213 -23.494 1.00 78.19 353 ALA A C 1
ATOM 2832 O O . ALA A 1 353 ? 8.466 26.076 -22.766 1.00 78.19 353 ALA A O 1
ATOM 2833 N N . MET A 1 354 ? 10.227 25.200 -23.830 1.00 75.38 354 MET A N 1
ATOM 2834 C CA . MET A 1 354 ? 11.226 26.104 -23.244 1.00 75.38 354 MET A CA 1
ATOM 2835 C C . MET A 1 354 ? 10.985 27.581 -23.576 1.00 75.38 354 MET A C 1
ATOM 2837 O O . MET A 1 354 ? 11.258 28.450 -22.756 1.00 75.38 354 MET A O 1
ATOM 2841 N N . SER A 1 355 ? 10.438 27.890 -24.756 1.00 77.69 355 SER A N 1
ATOM 2842 C CA . SER A 1 355 ? 10.067 29.271 -25.108 1.00 77.69 355 SER A CA 1
ATOM 2843 C C . SER A 1 355 ? 8.824 29.772 -24.365 1.00 77.69 355 SER A C 1
ATOM 2845 O O . SER A 1 355 ? 8.662 30.978 -24.180 1.00 77.69 355 SER A O 1
ATOM 2847 N N . LYS A 1 356 ? 7.938 28.868 -23.930 1.00 67.25 356 LYS A N 1
ATOM 2848 C CA . LYS A 1 356 ? 6.710 29.202 -23.190 1.00 67.25 356 LYS A CA 1
ATOM 2849 C C . LYS A 1 356 ? 6.857 29.091 -21.673 1.00 67.25 356 LYS A C 1
ATOM 2851 O O . LYS A 1 356 ? 6.115 29.765 -20.958 1.00 67.25 356 LYS A O 1
ATOM 2856 N N . ILE A 1 357 ? 7.754 28.227 -21.209 1.00 60.19 357 ILE A N 1
ATOM 2857 C CA . ILE A 1 357 ? 7.985 27.859 -19.813 1.00 60.19 357 ILE A CA 1
ATOM 2858 C C . ILE A 1 357 ? 9.333 28.462 -19.413 1.00 60.19 357 ILE A C 1
ATOM 2860 O O . ILE A 1 357 ? 10.389 27.907 -19.700 1.00 60.19 357 ILE A O 1
ATOM 2864 N N . GLN A 1 358 ? 9.289 29.642 -18.792 1.00 52.34 358 GLN A N 1
ATOM 2865 C CA . GLN A 1 358 ? 10.487 30.402 -18.418 1.00 52.34 358 GLN A CA 1
ATOM 2866 C C . GLN A 1 358 ? 11.218 29.802 -17.202 1.00 52.34 358 GLN A C 1
ATOM 2868 O O . GLN A 1 358 ? 12.407 30.064 -17.027 1.00 52.34 358 GLN A O 1
ATOM 2873 N N . HIS A 1 359 ? 10.555 28.949 -16.406 1.00 48.31 359 HIS A N 1
ATOM 2874 C CA . HIS A 1 359 ? 11.158 28.235 -15.280 1.00 48.31 359 HIS A CA 1
ATOM 2875 C C . HIS A 1 359 ? 10.804 26.739 -15.293 1.00 48.31 359 HIS A C 1
ATOM 2877 O O . HIS A 1 359 ? 9.644 26.350 -15.284 1.00 48.31 359 HIS A O 1
ATOM 2883 N N . VAL A 1 360 ? 11.821 25.871 -15.247 1.00 41.84 360 VAL A N 1
ATOM 2884 C CA . VAL A 1 360 ? 11.665 24.397 -15.217 1.00 41.84 360 VAL A CA 1
ATOM 2885 C C . VAL A 1 360 ? 10.907 23.909 -13.965 1.00 41.84 360 VAL A C 1
ATOM 2887 O O . VAL A 1 360 ? 10.305 22.838 -13.992 1.00 41.84 360 VAL A O 1
ATOM 2890 N N . ALA A 1 361 ? 10.873 24.711 -12.892 1.00 40.97 361 ALA A N 1
ATOM 2891 C CA . ALA A 1 361 ? 10.074 24.452 -11.688 1.00 40.97 361 ALA A CA 1
ATOM 2892 C C . ALA A 1 361 ? 8.552 24.419 -11.955 1.00 40.97 361 ALA A C 1
ATOM 2894 O O . ALA A 1 361 ? 7.822 23.750 -11.230 1.00 40.97 361 ALA A O 1
ATOM 2895 N N . ASP A 1 362 ? 8.084 25.032 -13.048 1.00 40.62 362 ASP A N 1
ATOM 2896 C CA . ASP A 1 362 ? 6.673 25.023 -13.453 1.00 40.62 362 ASP A CA 1
ATOM 2897 C C . ASP A 1 362 ? 6.228 23.669 -14.046 1.00 40.62 362 ASP A C 1
ATOM 2899 O O . ASP A 1 362 ? 5.048 23.478 -14.337 1.00 40.62 362 ASP A O 1
ATOM 2903 N N . ILE A 1 363 ? 7.156 22.720 -14.254 1.00 47.03 363 ILE A N 1
ATOM 2904 C CA . ILE A 1 363 ? 6.865 21.383 -14.802 1.00 47.03 363 ILE A CA 1
ATOM 2905 C C . ILE A 1 363 ? 6.355 20.408 -13.740 1.00 47.03 363 ILE A C 1
ATOM 2907 O O . ILE A 1 363 ? 5.599 19.489 -14.054 1.00 47.03 363 ILE A O 1
ATOM 2911 N N . THR A 1 364 ? 6.716 20.632 -12.480 1.00 38.66 364 THR A N 1
ATOM 2912 C CA . THR A 1 364 ? 6.343 19.773 -11.349 1.00 38.66 364 THR A CA 1
ATOM 2913 C C . THR A 1 364 ? 5.128 20.268 -10.569 1.00 38.66 364 THR A C 1
ATOM 2915 O O . THR A 1 364 ? 4.576 19.508 -9.777 1.00 38.66 364 THR A O 1
ATOM 2918 N N . ASP A 1 365 ? 4.676 21.500 -10.812 1.00 38.44 365 ASP A N 1
ATOM 2919 C CA . ASP A 1 365 ? 3.509 22.064 -10.143 1.00 38.44 365 ASP A CA 1
ATOM 2920 C C . ASP A 1 365 ? 2.228 21.840 -10.960 1.00 38.44 365 ASP A C 1
ATOM 2922 O O . ASP A 1 365 ? 2.149 22.133 -12.155 1.00 38.44 365 ASP A O 1
ATOM 2926 N N . ASN A 1 366 ? 1.165 21.399 -10.275 1.00 42.06 366 ASN A N 1
ATOM 2927 C CA . ASN A 1 366 ? -0.213 21.296 -10.789 1.00 42.06 366 ASN A CA 1
ATOM 2928 C C . ASN A 1 366 ? -0.736 22.592 -11.459 1.00 42.06 366 ASN A C 1
ATOM 2930 O O . ASN A 1 366 ? -1.769 22.571 -12.128 1.00 42.06 366 ASN A O 1
ATOM 2934 N N . ASN A 1 367 ? -0.006 23.701 -11.332 1.00 42.06 367 ASN A N 1
ATOM 2935 C CA . ASN A 1 367 ? -0.278 24.983 -11.965 1.00 42.06 367 ASN A CA 1
ATOM 2936 C C . ASN A 1 367 ? -0.053 24.991 -13.484 1.00 42.06 367 ASN A C 1
ATOM 2938 O O . ASN A 1 367 ? -0.504 25.931 -14.136 1.00 42.06 367 ASN A O 1
ATOM 2942 N N . MET A 1 368 ? 0.614 24.001 -14.093 1.00 42.06 368 MET A N 1
ATOM 2943 C CA . MET A 1 368 ? 0.864 24.063 -15.541 1.00 42.06 368 MET A CA 1
ATOM 2944 C C . MET A 1 368 ? -0.396 23.798 -16.380 1.00 42.06 368 MET A C 1
ATOM 2946 O O . MET A 1 368 ? -0.632 24.490 -17.372 1.00 42.06 368 MET A O 1
ATOM 2950 N N . LEU A 1 369 ? -1.254 22.858 -15.958 1.00 40.97 369 LEU A N 1
ATOM 2951 C CA . LEU A 1 369 ? -2.564 22.646 -16.586 1.00 40.97 369 LEU A CA 1
ATOM 2952 C C . LEU A 1 369 ? -3.470 23.863 -16.373 1.00 40.97 369 LEU A C 1
ATOM 2954 O O . LEU A 1 369 ? -4.069 24.330 -17.338 1.00 40.97 369 LEU A O 1
ATOM 2958 N N . GLU A 1 370 ? -3.495 24.442 -15.168 1.00 40.88 370 GLU A N 1
ATOM 2959 C CA . GLU A 1 370 ? -4.206 25.702 -14.912 1.00 40.88 370 GLU A CA 1
ATOM 2960 C C . GLU A 1 370 ? -3.669 26.842 -15.782 1.00 40.88 370 GLU A C 1
ATOM 2962 O O . GLU A 1 370 ? -4.453 27.531 -16.417 1.00 40.88 370 GLU A O 1
ATOM 2967 N N . THR A 1 371 ? -2.354 27.011 -15.916 1.00 39.84 371 THR A N 1
ATOM 2968 C CA . THR A 1 371 ? -1.756 28.110 -16.690 1.00 39.84 371 THR A CA 1
ATOM 2969 C C . THR A 1 371 ? -1.976 27.942 -18.193 1.00 39.84 371 THR A C 1
ATOM 2971 O O . THR A 1 371 ? -2.217 28.925 -18.893 1.00 39.84 371 THR A O 1
ATOM 2974 N N . ILE A 1 372 ? -1.928 26.714 -18.717 1.00 42.75 372 ILE A N 1
ATOM 2975 C CA . ILE A 1 372 ? -2.197 26.432 -20.134 1.00 42.75 372 ILE A CA 1
ATOM 2976 C C . ILE A 1 372 ? -3.694 26.580 -20.441 1.00 42.75 372 ILE A C 1
ATOM 2978 O O . ILE A 1 372 ? -4.039 27.168 -21.468 1.00 42.75 372 ILE A O 1
ATOM 2982 N N . VAL A 1 373 ? -4.580 26.108 -19.558 1.00 41.84 373 VAL A N 1
ATOM 2983 C CA . VAL A 1 373 ? -6.039 26.259 -19.698 1.00 41.84 373 VAL A CA 1
ATOM 2984 C C . VAL A 1 373 ? -6.450 27.727 -19.550 1.00 41.84 373 VAL A C 1
ATOM 2986 O O . VAL A 1 373 ? -7.161 28.238 -20.414 1.00 41.84 373 VAL A O 1
ATOM 2989 N N . LEU A 1 374 ? -5.927 28.445 -18.550 1.00 39.84 374 LEU A N 1
ATOM 2990 C CA . LEU A 1 374 ? -6.160 29.877 -18.340 1.00 39.84 374 LEU A CA 1
ATOM 2991 C C . LEU A 1 374 ? -5.618 30.702 -19.509 1.00 39.84 374 LEU A C 1
ATOM 2993 O O . LEU A 1 374 ? -6.360 31.502 -20.059 1.00 39.84 374 LEU A O 1
ATOM 2997 N N . LYS A 1 375 ? -4.390 30.466 -19.997 1.00 41.53 375 LYS A N 1
ATOM 2998 C CA . LYS A 1 375 ? -3.857 31.192 -21.170 1.00 41.53 375 LYS A CA 1
ATOM 2999 C C . LYS A 1 375 ? -4.639 30.907 -22.456 1.00 41.53 375 LYS A C 1
ATOM 3001 O O . LYS A 1 375 ? -4.714 31.777 -23.323 1.00 41.53 375 LYS A O 1
ATOM 3006 N N . LYS A 1 376 ? -5.222 29.711 -22.611 1.00 41.69 376 LYS A N 1
ATOM 3007 C CA . LYS A 1 376 ? -6.057 29.364 -23.775 1.00 41.69 376 LYS A CA 1
ATOM 3008 C C . LYS A 1 376 ? -7.470 29.953 -23.664 1.00 41.69 376 LYS A C 1
ATOM 3010 O O . LYS A 1 376 ? -8.006 30.363 -24.688 1.00 41.69 376 LYS A O 1
ATOM 3015 N N . ALA A 1 377 ? -8.013 30.092 -22.452 1.00 37.62 377 ALA A N 1
ATOM 3016 C CA . ALA A 1 377 ? -9.234 30.853 -22.171 1.00 37.62 377 ALA A CA 1
ATOM 3017 C C . ALA A 1 377 ? -9.025 32.378 -22.319 1.00 37.62 377 ALA A C 1
ATOM 3019 O O . ALA A 1 377 ? -9.876 33.071 -22.863 1.00 37.62 377 ALA A O 1
ATOM 3020 N N . MET A 1 378 ? -7.855 32.893 -21.929 1.00 40.16 378 MET A N 1
ATOM 3021 C CA . MET A 1 378 ? -7.464 34.314 -21.983 1.00 40.16 378 MET A CA 1
ATOM 3022 C C . MET A 1 378 ? -7.018 34.792 -23.367 1.00 40.16 378 MET A C 1
ATOM 3024 O O . MET A 1 378 ? -6.928 35.994 -23.604 1.00 40.16 378 MET A O 1
ATOM 3028 N N . LYS A 1 379 ? -6.800 33.882 -24.326 1.00 42.53 379 LYS A N 1
ATOM 3029 C CA . LYS A 1 379 ? -6.643 34.243 -25.745 1.00 42.53 379 LYS A CA 1
ATOM 3030 C C . LYS A 1 379 ? -7.918 34.843 -26.369 1.00 42.53 379 LYS A C 1
ATOM 3032 O O . LYS A 1 379 ? -7.896 35.151 -27.556 1.00 42.53 379 LYS A O 1
ATOM 3037 N N . LEU A 1 380 ? -8.993 35.027 -25.593 1.00 42.19 380 LEU A N 1
ATOM 3038 C CA . LEU A 1 380 ? -10.237 35.672 -26.023 1.00 42.19 380 LEU A CA 1
ATOM 3039 C C . LEU A 1 380 ? -10.388 37.158 -25.626 1.00 42.19 380 LEU A C 1
ATOM 3041 O O . LEU A 1 380 ? -11.215 37.819 -26.240 1.00 42.19 380 LEU A O 1
ATOM 3045 N N . SER A 1 381 ? -9.575 37.735 -24.732 1.00 45.69 381 SER A N 1
ATOM 3046 C CA . SER A 1 381 ? -9.414 39.204 -24.607 1.00 45.69 381 SER A CA 1
ATOM 3047 C C . SER A 1 381 ? -8.265 39.550 -23.651 1.00 45.69 381 SER A C 1
ATOM 3049 O O . SER A 1 381 ? -8.235 39.150 -22.491 1.00 45.69 381 SER A O 1
ATOM 3051 N N . GLY A 1 382 ? -7.282 40.313 -24.137 1.00 41.94 382 GLY A N 1
ATOM 3052 C CA . GLY A 1 382 ? -6.051 40.624 -23.395 1.00 41.94 382 GLY A CA 1
ATOM 3053 C C . GLY A 1 382 ? -6.165 41.717 -22.321 1.00 41.94 382 GLY A C 1
ATOM 3054 O O . GLY A 1 382 ? -5.180 41.986 -21.640 1.00 41.94 382 GLY A O 1
ATOM 3055 N N . SER A 1 383 ? -7.319 42.369 -22.153 1.00 48.03 383 SER A N 1
ATOM 3056 C CA . SER A 1 383 ? -7.461 43.559 -21.293 1.00 48.03 383 SER A CA 1
ATOM 3057 C C . SER A 1 383 ? -7.872 43.273 -19.845 1.00 48.03 383 SER A C 1
ATOM 3059 O O . SER A 1 383 ? -7.648 44.114 -18.974 1.00 48.03 383 SER A O 1
ATOM 3061 N N . ASP A 1 384 ? -8.442 42.101 -19.559 1.00 45.41 384 ASP A N 1
ATOM 3062 C CA . ASP A 1 384 ? -9.114 41.848 -18.273 1.00 45.41 384 ASP A CA 1
ATOM 3063 C C . ASP A 1 384 ? -8.180 41.275 -17.192 1.00 45.41 384 ASP A C 1
ATOM 3065 O O . ASP A 1 384 ? -8.470 41.351 -15.996 1.00 45.41 384 ASP A O 1
ATOM 3069 N N . LEU A 1 385 ? -6.992 40.800 -17.589 1.00 43.56 385 LEU A N 1
ATOM 3070 C CA . LEU A 1 385 ? -6.024 40.167 -16.690 1.00 43.56 385 LEU A CA 1
ATOM 3071 C C . LEU A 1 385 ? -5.456 41.128 -15.634 1.00 43.56 385 LEU A C 1
ATOM 3073 O O . LEU A 1 385 ? -5.353 40.785 -14.457 1.00 43.56 385 LEU A O 1
ATOM 3077 N N . ASN A 1 386 ? -5.122 42.355 -16.041 1.00 43.91 386 ASN A N 1
ATOM 3078 C CA . ASN A 1 386 ? -4.510 43.339 -15.145 1.00 43.91 386 ASN A CA 1
ATOM 3079 C C . ASN A 1 386 ? -5.503 43.865 -14.096 1.00 43.91 386 ASN A C 1
ATOM 3081 O O . ASN A 1 386 ? -5.094 44.230 -12.995 1.00 43.91 386 ASN A O 1
ATOM 3085 N N . LYS A 1 387 ? -6.809 43.844 -14.401 1.00 47.19 387 LYS A N 1
ATOM 3086 C CA . LYS A 1 387 ? -7.867 44.217 -13.451 1.00 47.19 387 LYS A CA 1
ATOM 3087 C C . LYS A 1 387 ? -8.145 43.102 -12.437 1.00 47.19 387 LYS A C 1
ATOM 3089 O O . LYS A 1 387 ? -8.319 43.392 -11.256 1.00 47.19 387 LYS A O 1
ATOM 3094 N N . LEU A 1 388 ? -8.111 41.836 -12.862 1.00 40.38 388 LEU A N 1
ATOM 3095 C CA . LEU A 1 388 ? -8.384 40.679 -11.997 1.00 40.38 388 LEU A CA 1
ATOM 3096 C C . LEU A 1 388 ? -7.247 40.373 -11.009 1.00 40.38 388 LEU A C 1
ATOM 3098 O O . LEU A 1 388 ? -7.508 40.020 -9.859 1.00 40.38 388 LEU A O 1
ATOM 3102 N N . VAL A 1 389 ? -5.989 40.565 -11.419 1.00 40.91 389 VAL A N 1
ATOM 3103 C CA . VAL A 1 389 ? -4.826 40.416 -10.524 1.00 40.91 389 VAL A CA 1
ATOM 3104 C C . VAL A 1 389 ? -4.816 41.504 -9.443 1.00 40.91 389 VAL A C 1
ATOM 3106 O O . VAL A 1 389 ? -4.503 41.217 -8.289 1.00 40.91 389 VAL A O 1
ATOM 3109 N N . GLN A 1 390 ? -5.231 42.734 -9.768 1.00 41.84 390 GLN A N 1
ATOM 3110 C CA . GLN A 1 390 ? -5.314 43.822 -8.786 1.00 41.84 390 GLN A CA 1
ATOM 3111 C C . GLN A 1 390 ? -6.499 43.686 -7.815 1.00 41.84 390 GLN A C 1
ATOM 3113 O O . GLN A 1 390 ? -6.390 44.114 -6.667 1.00 41.84 390 GLN A O 1
ATOM 3118 N N . GLN A 1 391 ? -7.609 43.061 -8.222 1.00 40.50 391 GLN A N 1
ATOM 3119 C CA . GLN A 1 391 ? -8.790 42.898 -7.361 1.00 40.50 391 GLN A CA 1
ATOM 3120 C C . GLN A 1 391 ? -8.701 41.714 -6.377 1.00 40.50 391 GLN A C 1
ATOM 3122 O O . GLN A 1 391 ? -9.389 41.721 -5.357 1.00 40.50 391 GLN A O 1
ATOM 3127 N N . ASN A 1 392 ? -7.827 40.727 -6.609 1.00 40.84 392 ASN A N 1
ATOM 3128 C CA . ASN A 1 392 ? -7.786 39.478 -5.829 1.00 40.84 392 ASN A CA 1
ATOM 3129 C C . ASN A 1 392 ? -6.864 39.473 -4.594 1.00 40.84 392 ASN A C 1
ATOM 3131 O O . ASN A 1 392 ? -6.669 38.430 -3.976 1.00 40.84 392 ASN A O 1
ATOM 3135 N N . THR A 1 393 ? -6.360 40.627 -4.154 1.00 39.88 393 THR A N 1
ATOM 3136 C CA . THR A 1 393 ? -5.715 40.745 -2.829 1.00 39.88 393 THR A CA 1
ATOM 3137 C C . THR A 1 393 ? -6.719 40.900 -1.678 1.00 39.88 393 THR A C 1
ATOM 3139 O O . THR A 1 393 ? -6.317 40.948 -0.517 1.00 39.88 393 THR A O 1
ATOM 3142 N N . LYS A 1 394 ? -8.032 40.949 -1.955 1.00 37.25 394 LYS A N 1
ATOM 3143 C CA . LYS A 1 394 ? -9.075 41.163 -0.938 1.00 37.25 394 LYS A CA 1
ATOM 3144 C C . LYS A 1 394 ? -10.291 40.251 -1.144 1.00 37.25 394 LYS A C 1
ATOM 3146 O O . LYS A 1 394 ? -11.283 40.665 -1.730 1.00 37.25 394 LYS A O 1
ATOM 3151 N N . GLY A 1 395 ? -10.256 39.026 -0.619 1.00 37.31 395 GLY A N 1
ATOM 3152 C CA . GLY A 1 395 ? -11.480 38.231 -0.430 1.00 37.31 395 GLY A CA 1
ATOM 3153 C C . GLY A 1 395 ? -11.277 36.721 -0.510 1.00 37.31 395 GLY A C 1
ATOM 3154 O O . GLY A 1 395 ? -11.114 36.168 -1.592 1.00 37.31 395 GLY A O 1
ATOM 3155 N N . GLY A 1 396 ? -11.329 36.050 0.644 1.00 39.69 396 GLY A N 1
ATOM 3156 C CA . GLY A 1 396 ? -11.099 34.612 0.820 1.00 39.69 396 GLY A CA 1
ATOM 3157 C C . GLY A 1 396 ? -12.187 33.692 0.255 1.00 39.69 396 GLY A C 1
ATOM 3158 O O . GLY A 1 396 ? -12.868 33.003 1.007 1.00 39.69 396 GLY A O 1
ATOM 3159 N N . GLN A 1 397 ? -12.310 33.622 -1.069 1.00 40.81 397 GLN A N 1
ATOM 3160 C CA . GLN A 1 397 ? -12.888 32.467 -1.762 1.00 40.81 397 GLN A CA 1
ATOM 3161 C C . GLN A 1 397 ? -11.820 31.836 -2.655 1.00 40.81 397 GLN A C 1
ATOM 3163 O O . GLN A 1 397 ? -11.076 32.544 -3.332 1.00 40.81 397 GLN A O 1
ATOM 3168 N N . THR A 1 398 ? -11.728 30.505 -2.655 1.00 47.12 398 THR A N 1
ATOM 3169 C CA . THR A 1 398 ? -10.720 29.782 -3.436 1.00 47.12 398 THR A CA 1
ATOM 3170 C C . THR A 1 398 ? -10.962 29.962 -4.935 1.00 47.12 398 THR A C 1
ATOM 3172 O O . THR A 1 398 ? -12.064 29.743 -5.440 1.00 47.12 398 THR A O 1
ATOM 3175 N N . LEU A 1 399 ? -9.898 30.342 -5.645 1.00 41.22 399 LEU A N 1
ATOM 3176 C CA . LEU A 1 399 ? -9.847 30.595 -7.091 1.00 41.22 399 LEU A CA 1
ATOM 3177 C C . LEU A 1 399 ? -10.523 29.473 -7.913 1.00 41.22 399 LEU A C 1
ATOM 3179 O O . LEU A 1 399 ? -11.262 29.737 -8.858 1.00 41.22 399 LEU A O 1
ATOM 3183 N N . LEU A 1 400 ? -10.371 28.226 -7.455 1.00 38.56 400 LEU A N 1
ATOM 3184 C CA . LEU A 1 400 ? -10.966 26.996 -7.995 1.00 38.56 400 LEU A CA 1
ATOM 3185 C C . LEU A 1 400 ? -12.501 27.015 -8.119 1.00 38.56 400 LEU A C 1
ATOM 3187 O O . LEU A 1 400 ? -13.049 26.454 -9.068 1.00 38.56 400 LEU A O 1
ATOM 3191 N N . GLY A 1 401 ? -13.206 27.643 -7.173 1.00 39.31 401 GLY A N 1
ATOM 3192 C CA . GLY A 1 401 ? -14.671 27.711 -7.190 1.00 39.31 401 GLY A CA 1
ATOM 3193 C C . GLY A 1 401 ? -15.204 28.667 -8.259 1.00 39.31 401 GLY A C 1
ATOM 3194 O O . GLY A 1 401 ? -16.222 28.385 -8.887 1.00 39.31 401 GLY A O 1
ATOM 3195 N N . LYS A 1 402 ? -14.483 29.767 -8.506 1.00 48.16 402 LYS A N 1
ATOM 3196 C CA . LYS A 1 402 ? -14.870 30.795 -9.482 1.00 48.16 402 LYS A CA 1
ATOM 3197 C C . LYS A 1 402 ? -14.514 30.389 -10.913 1.00 48.16 402 LYS A C 1
ATOM 3199 O O . LYS A 1 402 ? -15.358 30.504 -11.793 1.00 48.16 402 LYS A O 1
ATOM 3204 N N . VAL A 1 403 ? -13.344 29.771 -11.114 1.00 45.47 403 VAL A N 1
ATOM 3205 C CA . VAL A 1 403 ? -12.915 29.248 -12.426 1.00 45.47 403 VAL A CA 1
ATOM 3206 C C . VAL A 1 403 ? -13.876 28.176 -12.956 1.00 45.47 403 VAL A C 1
ATOM 3208 O O . VAL A 1 403 ? -14.181 28.166 -14.146 1.00 45.47 403 VAL A O 1
ATOM 3211 N N . ARG A 1 404 ? -14.423 27.311 -12.087 1.00 45.03 404 ARG A N 1
ATOM 3212 C CA . ARG A 1 404 ? -15.466 26.342 -12.476 1.00 45.03 404 ARG A CA 1
ATOM 3213 C C . ARG A 1 404 ? -16.761 27.011 -12.943 1.00 45.03 404 ARG A C 1
ATOM 3215 O O . ARG A 1 404 ? -17.369 26.533 -13.897 1.00 45.03 404 ARG A O 1
ATOM 3222 N N . LEU A 1 405 ? -17.174 28.089 -12.277 1.00 43.38 405 LEU A N 1
ATOM 3223 C CA . LEU A 1 405 ? -18.409 28.808 -12.593 1.00 43.38 405 LEU A CA 1
ATOM 3224 C C . LEU A 1 405 ? -18.293 29.569 -13.926 1.00 43.38 405 LEU A C 1
ATOM 3226 O O . LEU A 1 405 ? -19.213 29.548 -14.738 1.00 43.38 405 LEU A O 1
ATOM 3230 N N . GLU A 1 406 ? -17.141 30.191 -14.183 1.00 45.25 406 GLU A N 1
ATOM 3231 C CA . GLU A 1 406 ? -16.884 30.902 -15.442 1.00 45.25 406 GLU A CA 1
ATOM 3232 C C . GLU A 1 406 ? -16.680 29.955 -16.628 1.00 45.25 406 GLU A C 1
ATOM 3234 O O . GLU A 1 406 ? -17.181 30.244 -17.714 1.00 45.25 406 GLU A O 1
ATOM 3239 N N . LEU A 1 407 ? -16.056 28.785 -16.434 1.00 43.28 407 LEU A N 1
ATOM 3240 C CA . LEU A 1 407 ? -16.002 27.758 -17.482 1.00 43.28 407 LEU A CA 1
ATOM 3241 C C . LEU A 1 407 ? -17.402 27.263 -17.875 1.00 43.28 407 LEU A C 1
ATOM 3243 O O . LEU A 1 407 ? -17.665 27.085 -19.062 1.00 43.28 407 LEU A O 1
ATOM 3247 N N . ALA A 1 408 ? -18.305 27.080 -16.906 1.00 43.78 408 ALA A N 1
ATOM 3248 C CA . ALA A 1 408 ? -19.682 26.666 -17.179 1.00 43.78 408 ALA A CA 1
ATOM 3249 C C . ALA A 1 408 ? -20.450 27.720 -18.004 1.00 43.78 408 ALA A C 1
ATOM 3251 O O . ALA A 1 408 ? -21.132 27.372 -18.967 1.00 43.78 408 ALA A O 1
ATOM 3252 N N . ASN A 1 409 ? -20.266 29.008 -17.698 1.00 41.44 409 ASN A N 1
ATOM 3253 C CA . ASN A 1 409 ? -20.919 30.110 -18.415 1.00 41.44 409 ASN A CA 1
ATOM 3254 C C . ASN A 1 409 ? -20.361 30.324 -19.838 1.00 41.44 409 ASN A C 1
ATOM 3256 O O . ASN A 1 409 ? -21.103 30.645 -20.768 1.00 41.44 409 ASN A O 1
ATOM 3260 N N . VAL A 1 410 ? -19.055 30.118 -20.043 1.00 43.09 410 VAL A N 1
ATOM 3261 C CA . VAL A 1 410 ? -18.422 30.235 -21.371 1.00 43.09 410 VAL A CA 1
ATOM 3262 C C . VAL A 1 410 ? -18.789 29.058 -22.279 1.00 43.09 410 VAL A C 1
ATOM 3264 O O . VAL A 1 410 ? -18.924 29.241 -23.487 1.00 43.09 410 VAL A O 1
ATOM 3267 N N . LEU A 1 411 ? -18.998 27.866 -21.716 1.00 40.12 411 LEU A N 1
ATOM 3268 C CA . LEU A 1 411 ? -19.460 26.705 -22.478 1.00 40.12 411 LEU A CA 1
ATOM 3269 C C . LEU A 1 411 ? -20.950 26.820 -22.848 1.00 40.12 411 LEU A C 1
ATOM 3271 O O . LEU A 1 411 ? -21.300 26.532 -23.987 1.00 40.12 411 LEU A O 1
ATOM 3275 N N . GLN A 1 412 ? -21.804 27.347 -21.961 1.00 37.62 412 GLN A N 1
ATOM 3276 C CA . GLN A 1 412 ? -23.229 27.574 -22.261 1.00 37.62 412 GLN A CA 1
ATOM 3277 C C . GLN A 1 412 ? -23.494 28.691 -23.284 1.00 37.62 412 GLN A C 1
ATOM 3279 O O . GLN A 1 412 ? -24.503 28.654 -23.983 1.00 37.62 412 GLN A O 1
ATOM 3284 N N . SER A 1 413 ? -22.609 29.684 -23.405 1.00 35.78 413 SER A N 1
ATOM 3285 C CA . SER A 1 413 ? -22.785 30.784 -24.372 1.00 35.78 413 SER A CA 1
ATOM 3286 C C . SER A 1 413 ? -22.367 30.436 -25.808 1.00 35.78 413 SER A C 1
ATOM 3288 O O . SER A 1 413 ? -22.588 31.245 -26.704 1.00 35.78 413 SER A O 1
ATOM 3290 N N . LYS A 1 414 ? -21.796 29.244 -26.043 1.00 41.09 414 LYS A N 1
ATOM 3291 C CA . LYS A 1 414 ? -21.369 28.768 -27.373 1.00 41.09 414 LYS A CA 1
ATOM 3292 C C . LYS A 1 414 ? -22.258 27.677 -27.984 1.00 41.09 414 LYS A C 1
ATOM 3294 O O . LYS A 1 414 ? -21.966 27.234 -29.090 1.00 41.09 414 LYS A O 1
ATOM 3299 N N . GLU A 1 415 ? -23.338 27.283 -27.308 1.00 38.53 415 GLU A N 1
ATOM 3300 C CA . GLU A 1 415 ? -24.394 26.404 -27.848 1.00 38.53 415 GLU A CA 1
ATOM 3301 C C . GLU A 1 415 ? -25.642 27.177 -28.344 1.00 38.53 415 GLU A C 1
ATOM 3303 O O . GLU A 1 415 ? -26.715 26.594 -28.488 1.00 38.53 415 GLU A O 1
ATOM 3308 N N . LYS A 1 416 ? -25.530 28.484 -28.629 1.00 32.56 416 LYS A N 1
ATOM 3309 C CA . LYS A 1 416 ? -26.591 29.282 -29.272 1.00 32.56 416 LYS A CA 1
ATOM 3310 C C . LYS A 1 416 ? -26.129 29.946 -30.555 1.00 32.56 416 LYS A C 1
ATOM 3312 O O . LYS A 1 416 ? -25.003 30.491 -30.549 1.00 32.56 416 LYS A O 1
#

Nearest PDB structures (foldseek):
  7ap4-assembly1_B  TM=9.384E-01  e=3.996E-31  Thermus thermophilus HB8
  6wom-assembly1_A  TM=9.563E-01  e=3.555E-29  Elizabethkingia anophelis
  4wj3-assembly2_O  TM=9.589E-01  e=9.701E-29  Pseudomonas aeruginosa PAO1
  4ah6-assembly2_D  TM=9.248E-01  e=5.705E-28  Homo sapiens
  4up7-assembly1_A-2  TM=7.986E-01  e=2.367E-18  Entamoeba histolytica

Sequence (416 aa):
MFPIRTQRAANALWTLIRIPGQHHRATFPIAVALVGSRSIRRLTTFGSSDPHADLQAELLDGVTFGDYPSRTHKCGHLNKTNLGEHVVLTGWAQNLRKFSDELIFLPLRDHSGTVQVILKGSDSEKDLARQRLQDLTAESVICVEGRVVSRDASAINPKMVTGDIEIDLISVCVLNKTHKVLPFLPSNQSLVSEEIRLKYRCLDLRRTVLQRNLRDRSLAAWVIRDYLTQHDFVEVETPMLFKSTPEGAREFVVPTRISGSFYALPQSPQQYKQLLMASGMDRYFQIAKCFRDEDLRADRQPEFTQVDLEMSFGSARDIQTLVEGLVRSVWRRLKDVELFEGQGFPRMEYQLAMSKIQHVADITDNNMLETIVLKKAMKLSGSDLNKLVQQNTKGGQTLLGKVRLELANVLQSKEK

pLDDT: mean 75.46, std 26.53, range [19.03, 98.69]

Solvent-accessible surface area (backbone atoms only — not comparable to full-atom values): 25682 Å² total; per-residue (Å²): 135,90,84,91,86,88,81,90,82,84,88,83,83,90,85,90,84,84,88,89,84,85,85,81,79,85,80,76,84,80,80,74,88,77,89,70,97,73,85,82,74,86,85,83,85,78,96,65,92,58,92,52,51,66,59,48,50,64,68,44,59,66,44,60,85,72,95,70,84,72,67,72,56,55,43,30,72,46,50,82,92,47,58,71,38,80,42,28,39,62,31,30,32,40,73,70,46,72,82,49,98,39,35,38,40,34,39,35,31,42,99,68,30,53,26,41,33,33,43,76,60,82,54,77,81,47,48,64,40,50,57,61,55,72,77,57,41,58,64,14,33,33,39,37,34,24,34,31,37,74,44,56,86,91,64,48,35,92,91,41,86,20,20,58,40,31,26,47,57,63,45,67,45,59,53,36,65,47,89,64,90,67,97,70,62,59,83,52,86,75,78,74,59,66,68,61,39,62,76,43,37,80,54,47,48,68,18,69,70,52,46,45,52,54,51,52,52,51,50,44,55,49,46,52,51,54,52,40,46,78,68,67,33,42,81,57,91,76,85,58,78,34,79,77,66,100,71,82,72,48,62,45,75,44,80,48,95,52,87,97,44,65,30,17,37,42,68,56,66,65,69,55,54,53,51,39,40,78,70,70,43,53,31,40,29,32,84,38,76,25,32,38,62,58,88,74,48,102,91,41,62,48,65,46,77,45,84,46,70,50,62,51,100,60,52,77,66,55,53,51,52,53,50,53,52,48,53,34,54,41,36,35,74,77,67,73,39,78,65,58,73,100,44,80,81,91,80,79,56,68,72,62,44,57,76,71,43,90,48,80,72,51,75,80,40,81,57,43,63,51,50,53,51,48,54,62,61,43,74,74,57,86,75,58,59,71,57,52,66,68,56,66,84,69,70,101,66,66,67,71,63,53,55,54,54,51,52,52,54,59,56,61,66,69,79,111

Secondary structure (DSSP, 8-state):
-------------------------------------S------------TTHHHHHHHHTT---S--PPP-S-GGG--GGGTT-EEEEEEEE---EEEETTEEEEEEE-SS-EEEEEEES--GGGHHHHHHHHTPPTT-EEEEEEEEEEPPGGG--TTSTTTTEEEEEEEEEEEE---S--SS-TT-SSPPPHHHHHHTHHHHTTSHHHHHHHHHHHHHHHHHHHHHHHTT-EE----SSB---SSSSPPPEEE-SSTT-EEE--S-SHHHHHHHHHTT-SEEEEEEEEE--S--BTTB-SEEEEEEEEESS--HHHHHHHHHHHHHHHHHHHH---SSTTSPPP---HHHHHHH-S-GGGGTSTHHHHHHHHHHHHTT-TTSHHHHHHHTTS----HHHHHHHHHHHHHHTT--